Protein AF-A0A348V3A2-F1 (afdb_monomer_lite)

Radius of gyration: 33.46 Å; chains: 1; bounding box: 90×66×106 Å

Secondary structure (DSSP, 8-state):
--GGGTSHHHHHHHHHHHHHHHHHHHHHHHHHHHHHHHHHHHTTHHHHHHHHHHHHHHHHHHHHTT--HHHHHHHHT----S-PPTT--SS-SS--HHHHHHHHHHHHHHHHHHT-HHHHHHHHHHHSBS-SS--HHHHHHHHHHGGG--SSHHHHHHHHHHIIIIIHHHHHHH-HHHHHHHHHHHHHHHHHHHHHHHHHHH-----B-SSHHHHHHHHHHHHHHSTTPEEEEE-TTTHHHHHHTT---EEEEEHHHHHHHHHHHHHHHHHHHHTT---SS-HHHHHHHHHHHHHHHHHTTHHHHHHHHHHHHHHHHHHHHH--HHHHHHHHHHHHHH-TT-HHHHHHHHHHHTTTS--HHHHHHHHHHHHHHTTT-HHHHHHHHHHHHHHH-----HHHHHHHHHHHHHTT-HHHHHHHHHHHHH-TTS-TTTHHHHHHHHHHHHHHTT-HHHHHHHHHHHHHH-TT-TTHHHHHHHHHHHHHHHHHHSHHHHHHHHT-S------

Sequence (507 aa):
MSSWREDKLWKEQKRFIIATAAFGFFFPLLFFLFFDLLINFFSFLLIIILPTLFLGFVLLKSIETHRGFLDTLRDYCTFIPIHYAEGESLLERRFNATYALILTNVFIHYAIELLGPQVRELVESYFTCLPDHLEVWNMALSPLTAMFLHGDAEHLWGNMVFLWIFGLVLERRIGWKKFLLIYFLTGLFSSIIPPYLHLVLFQDWYSALGASGAISGIMGAFAFRLFYKRMVFPFPILGLFSLLFGLNLKVRMNSLMLIMTYFFFDFLGSLFQLSGVSVGIDYLGHLSATLLGMYLASRLRFGDEAVEEMMLERALTAVDEKGNNQLAERLFQLLLEKNPERWEAMVPLARIKNRFGPTEEGERLYLKAISLLIDREPEKAAEIFAEYFGLYHRPLEAPKQYLLTEVLEKLGKASLAARALEILADDPATPEAWRPRILYRAARLLEKQEFYEAACYRYEQLLQKYPDFKEAEKIRFKLERLKTVRSDTTWLSYVKKARGGGSVPVS

Structure (mmCIF, N/CA/C/O backbone):
data_AF-A0A348V3A2-F1
#
_entry.id   AF-A0A348V3A2-F1
#
loop_
_atom_site.group_PDB
_atom_site.id
_atom_site.type_symbol
_atom_site.label_atom_id
_atom_site.label_alt_id
_atom_site.label_comp_id
_atom_site.label_asym_id
_atom_site.label_entity_id
_atom_site.label_seq_id
_atom_site.pdbx_PDB_ins_code
_atom_site.Cartn_x
_atom_site.Cartn_y
_atom_site.Cartn_z
_atom_site.occupancy
_atom_site.B_iso_or_equiv
_atom_site.auth_seq_id
_atom_site.auth_comp_id
_atom_site.auth_asym_id
_atom_site.auth_atom_id
_atom_site.pdbx_PDB_model_num
ATOM 1 N N . MET A 1 1 ? 2.255 27.770 7.355 1.00 38.47 1 MET A N 1
ATOM 2 C CA . MET A 1 1 ? 3.367 26.815 7.143 1.00 38.47 1 MET A CA 1
ATOM 3 C C . MET A 1 1 ? 3.383 25.876 8.335 1.00 38.47 1 MET A C 1
ATOM 5 O O . MET A 1 1 ? 3.363 2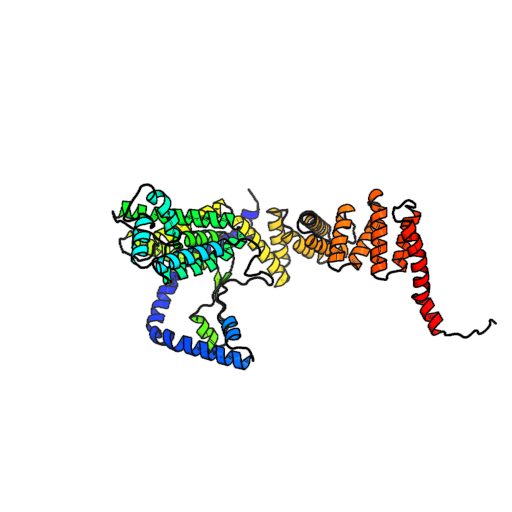6.357 9.454 1.00 38.47 1 MET A O 1
ATOM 9 N N . SER A 1 2 ? 3.264 24.569 8.115 1.00 43.25 2 SER A N 1
ATOM 10 C CA . SER A 1 2 ? 2.994 23.585 9.170 1.00 43.25 2 SER A CA 1
ATOM 11 C C . SER A 1 2 ? 4.214 23.346 10.082 1.00 43.25 2 SER A C 1
ATOM 13 O O . SER A 1 2 ? 5.277 22.979 9.573 1.00 43.25 2 SER A O 1
ATOM 15 N N . SER A 1 3 ? 4.036 23.511 11.399 1.00 54.50 3 SER A N 1
ATOM 16 C CA . SER A 1 3 ? 5.048 23.422 12.478 1.00 54.50 3 SER A CA 1
ATOM 17 C C . SER A 1 3 ? 5.941 22.175 12.426 1.00 54.50 3 SER A C 1
ATOM 19 O O . SER A 1 3 ? 7.119 22.235 12.769 1.00 54.50 3 SER A O 1
ATOM 21 N N . TRP A 1 4 ? 5.436 21.049 11.918 1.00 53.31 4 TRP A N 1
ATOM 22 C CA . TRP A 1 4 ? 6.187 19.791 11.856 1.00 53.31 4 TRP A CA 1
ATOM 23 C C . TRP A 1 4 ? 7.426 19.836 10.944 1.00 53.31 4 TRP A C 1
ATOM 25 O O . TRP A 1 4 ? 8.376 19.092 11.174 1.00 53.31 4 TRP A O 1
ATOM 35 N N . ARG A 1 5 ? 7.470 20.715 9.925 1.00 53.69 5 ARG A N 1
ATOM 36 C CA . ARG A 1 5 ? 8.671 20.868 9.072 1.00 53.69 5 ARG A CA 1
ATOM 37 C C . ARG A 1 5 ? 9.839 21.521 9.818 1.00 53.69 5 ARG A C 1
ATOM 39 O O . ARG A 1 5 ? 10.980 21.453 9.359 1.00 53.69 5 ARG A O 1
ATOM 46 N N . GLU A 1 6 ? 9.564 22.153 10.951 1.00 54.84 6 GLU A N 1
ATOM 47 C CA . GLU A 1 6 ? 10.576 22.731 11.831 1.00 54.84 6 GLU A CA 1
ATOM 48 C C . GLU A 1 6 ? 10.952 21.796 12.983 1.00 54.84 6 GLU A C 1
ATOM 50 O O . GLU A 1 6 ? 12.007 22.001 13.598 1.00 54.84 6 GLU A O 1
ATOM 55 N N . ASP A 1 7 ? 10.158 20.740 13.211 1.00 66.62 7 ASP A N 1
ATOM 56 C CA . ASP A 1 7 ? 10.409 19.733 14.233 1.00 66.62 7 ASP A CA 1
ATOM 57 C C . ASP A 1 7 ? 11.771 19.060 14.002 1.00 66.62 7 ASP A C 1
ATOM 59 O O . ASP A 1 7 ? 12.180 18.716 12.883 1.00 66.62 7 ASP A O 1
ATOM 63 N N . LYS A 1 8 ? 12.506 18.891 15.101 1.00 69.06 8 LYS A N 1
ATOM 64 C CA . LYS A 1 8 ? 13.843 18.294 15.124 1.00 69.06 8 LYS A CA 1
ATOM 65 C C . LYS A 1 8 ? 13.866 16.920 14.441 1.00 69.06 8 LYS A C 1
ATOM 67 O O . LYS A 1 8 ? 14.808 16.631 13.706 1.00 69.06 8 LYS A O 1
ATOM 72 N N . LEU A 1 9 ? 12.811 16.124 14.612 1.00 64.25 9 LEU A N 1
ATOM 73 C CA . LEU A 1 9 ? 12.670 14.791 14.036 1.00 64.25 9 LEU A CA 1
ATOM 74 C C . LEU A 1 9 ? 12.605 14.838 12.504 1.00 64.25 9 LEU A C 1
ATOM 76 O O . LEU A 1 9 ? 13.219 14.008 11.833 1.00 64.25 9 LEU A O 1
ATOM 80 N N . TRP A 1 10 ? 11.930 15.838 11.931 1.00 67.50 10 TRP A N 1
ATOM 81 C CA . TRP A 1 10 ? 11.894 16.020 10.480 1.00 67.50 10 TRP A CA 1
ATOM 82 C C . TRP A 1 10 ? 13.256 16.432 9.918 1.00 67.50 10 TRP A C 1
ATOM 84 O O . TRP A 1 10 ? 13.699 15.911 8.893 1.00 67.50 10 TRP A O 1
ATOM 94 N N . LYS A 1 11 ? 13.967 17.330 10.609 1.00 71.25 11 LYS A N 1
ATOM 95 C CA . LYS A 1 11 ? 15.327 17.732 10.215 1.00 71.25 11 LYS A CA 1
ATOM 96 C C . LYS A 1 11 ? 16.295 16.547 10.253 1.00 71.25 11 LYS A C 1
ATOM 98 O O . LYS A 1 11 ? 17.102 16.393 9.336 1.00 71.25 11 LYS A O 1
ATOM 103 N N . GLU A 1 12 ? 16.197 15.694 11.270 1.00 68.44 12 GLU A N 1
ATOM 104 C CA . GLU A 1 12 ? 16.974 14.453 11.377 1.00 68.44 12 GLU A CA 1
ATOM 105 C C . GLU A 1 12 ? 16.632 13.462 10.258 1.00 68.44 12 GLU A C 1
ATOM 107 O O . GLU A 1 12 ? 17.536 12.915 9.626 1.00 68.44 12 GLU A O 1
ATOM 112 N N . GLN A 1 13 ? 15.348 13.285 9.935 1.00 70.19 13 GLN A N 1
ATOM 113 C CA . GLN A 1 13 ? 14.921 12.436 8.820 1.00 70.19 13 GLN A CA 1
ATOM 114 C C . GLN A 1 13 ? 15.423 12.955 7.474 1.00 70.19 13 GLN A C 1
ATOM 116 O O . GLN A 1 13 ? 15.962 12.184 6.686 1.00 70.19 13 GLN A O 1
ATOM 121 N N . LYS A 1 14 ? 15.322 14.261 7.216 1.00 74.56 14 LYS A N 1
ATOM 122 C CA . LYS A 1 14 ? 15.849 14.863 5.987 1.00 74.56 14 LYS A CA 1
ATOM 123 C C . LYS A 1 14 ? 17.355 14.628 5.854 1.00 74.56 14 LYS A C 1
ATOM 125 O O . LYS A 1 14 ? 17.818 14.259 4.779 1.00 74.56 14 LYS A O 1
ATOM 130 N N . ARG A 1 15 ? 18.115 14.796 6.944 1.00 74.44 15 ARG A N 1
ATOM 131 C CA . ARG A 1 15 ? 19.553 14.480 6.974 1.00 74.44 15 ARG A CA 1
ATOM 132 C C . ARG A 1 15 ? 19.809 13.004 6.682 1.00 74.44 15 ARG A C 1
ATOM 134 O O . ARG A 1 15 ? 20.692 12.711 5.890 1.00 74.44 15 ARG A O 1
ATOM 141 N N . PHE A 1 16 ? 19.019 12.098 7.260 1.00 75.69 16 PHE A N 1
ATOM 142 C CA . PHE A 1 16 ? 19.121 10.663 6.995 1.00 75.69 16 PHE A CA 1
ATOM 143 C C . PHE A 1 16 ? 18.857 10.320 5.522 1.00 75.69 16 PHE A C 1
ATOM 145 O O . PHE A 1 16 ? 19.625 9.566 4.933 1.00 75.69 16 PHE A O 1
ATOM 152 N N . ILE A 1 17 ? 17.818 10.897 4.910 1.00 77.31 17 ILE A N 1
ATOM 153 C CA . ILE A 1 17 ? 17.493 10.694 3.489 1.00 77.31 17 ILE A CA 1
ATOM 154 C C . ILE A 1 17 ? 18.644 11.182 2.607 1.00 77.31 17 ILE A C 1
ATOM 156 O O . ILE A 1 17 ? 19.117 10.434 1.758 1.00 77.31 17 ILE A O 1
ATOM 160 N N . ILE A 1 18 ? 19.133 12.405 2.843 1.00 80.25 18 ILE A N 1
ATOM 161 C CA . ILE A 1 18 ? 20.244 12.989 2.076 1.00 80.25 18 ILE A CA 1
ATOM 162 C C . ILE A 1 18 ? 21.515 12.153 2.244 1.00 80.25 18 ILE A C 1
ATOM 164 O O . ILE A 1 18 ? 22.166 11.838 1.255 1.00 80.25 18 ILE A O 1
ATOM 168 N N . ALA A 1 19 ? 21.849 11.756 3.474 1.00 73.50 19 ALA A N 1
ATOM 169 C CA . ALA A 1 19 ? 23.016 10.925 3.746 1.00 73.50 19 ALA A CA 1
ATOM 170 C C . ALA A 1 19 ? 22.902 9.550 3.075 1.00 73.50 19 ALA A C 1
ATOM 172 O O . ALA A 1 19 ? 23.871 9.079 2.495 1.00 73.50 19 ALA A O 1
ATOM 173 N N . THR A 1 20 ? 21.718 8.932 3.100 1.00 76.00 20 THR A N 1
ATOM 174 C CA . THR A 1 20 ? 21.464 7.637 2.449 1.00 76.00 20 THR A CA 1
ATOM 175 C C . THR A 1 20 ? 21.566 7.749 0.932 1.00 76.00 20 THR A C 1
ATOM 177 O O . THR A 1 20 ? 22.153 6.877 0.299 1.00 76.00 20 THR A O 1
ATOM 180 N N . ALA A 1 21 ? 21.039 8.830 0.349 1.00 78.69 21 ALA A N 1
ATOM 181 C CA . ALA A 1 21 ? 21.143 9.075 -1.083 1.00 78.69 21 ALA A CA 1
ATOM 182 C C . ALA A 1 21 ? 22.592 9.324 -1.515 1.00 78.69 21 ALA A C 1
ATOM 184 O O . ALA A 1 21 ? 23.059 8.710 -2.468 1.00 78.69 21 ALA A O 1
ATOM 185 N N . ALA A 1 22 ? 23.314 10.181 -0.785 1.00 76.50 22 ALA A N 1
ATOM 186 C CA . ALA A 1 22 ? 24.719 10.473 -1.048 1.00 76.50 22 ALA A CA 1
ATOM 187 C C . ALA A 1 22 ? 25.582 9.216 -0.895 1.00 76.50 22 ALA A C 1
ATOM 189 O O . ALA A 1 22 ? 26.378 8.906 -1.775 1.00 76.50 22 ALA A O 1
ATOM 190 N N . PHE A 1 23 ? 25.382 8.454 0.183 1.00 75.88 23 PHE A N 1
ATOM 191 C CA . PHE A 1 23 ? 26.077 7.189 0.377 1.00 75.88 23 PHE A CA 1
ATOM 192 C C . PHE A 1 23 ? 25.757 6.214 -0.756 1.00 75.88 23 PHE A C 1
ATOM 194 O O . PHE A 1 23 ? 26.682 5.703 -1.361 1.00 75.88 23 PHE A O 1
ATOM 201 N N . GLY A 1 24 ? 24.486 6.013 -1.119 1.00 73.88 24 GLY A N 1
ATOM 202 C CA . GLY A 1 24 ? 24.109 5.135 -2.233 1.00 73.88 24 GLY A CA 1
ATOM 203 C C . GLY A 1 24 ? 24.698 5.549 -3.583 1.00 73.88 24 GLY A C 1
ATOM 204 O O . GLY A 1 24 ? 25.049 4.678 -4.372 1.00 73.88 24 GLY A O 1
ATOM 205 N N . PHE A 1 25 ? 24.850 6.851 -3.828 1.00 80.69 25 PHE A N 1
ATOM 206 C CA . PHE A 1 25 ? 25.442 7.380 -5.056 1.00 80.69 25 PHE A CA 1
ATOM 207 C C . PHE A 1 25 ? 26.968 7.210 -5.098 1.00 80.69 25 PHE A C 1
ATOM 209 O O . PHE A 1 25 ? 27.503 6.817 -6.122 1.00 80.69 25 PHE A O 1
ATOM 216 N N . PHE A 1 26 ? 27.686 7.464 -3.998 1.00 77.38 26 PHE A N 1
ATOM 217 C CA . PHE A 1 26 ? 29.156 7.363 -3.968 1.00 77.38 26 PHE A CA 1
ATOM 218 C C . PHE A 1 26 ? 29.683 5.976 -3.566 1.00 77.38 26 PHE A C 1
ATOM 220 O O . PHE A 1 26 ? 30.855 5.671 -3.790 1.00 77.38 26 PHE A O 1
ATOM 227 N N . PHE A 1 27 ? 28.837 5.119 -2.989 1.00 75.69 27 PHE A N 1
ATOM 228 C CA . PHE A 1 27 ? 29.191 3.761 -2.573 1.00 75.69 27 PHE A CA 1
ATOM 229 C C . PHE A 1 27 ? 29.779 2.911 -3.707 1.00 75.69 27 PHE A C 1
ATOM 231 O O . PHE A 1 27 ? 30.789 2.259 -3.451 1.00 75.69 27 PHE A O 1
ATOM 238 N N . PRO A 1 28 ? 29.253 2.930 -4.949 1.00 71.94 28 PRO A N 1
ATOM 239 C CA . PRO A 1 28 ? 29.811 2.130 -6.035 1.00 71.94 28 PRO A CA 1
ATOM 240 C C . PRO A 1 28 ? 31.256 2.494 -6.374 1.00 71.94 28 PRO A C 1
ATOM 242 O O . PRO A 1 28 ? 32.036 1.598 -6.662 1.00 71.94 28 PRO A O 1
ATOM 245 N N . LEU A 1 29 ? 31.647 3.771 -6.272 1.00 73.88 29 LEU A N 1
ATOM 246 C CA . LEU A 1 29 ? 33.032 4.205 -6.490 1.00 73.88 29 LEU A CA 1
ATOM 247 C C . LEU A 1 29 ? 33.981 3.576 -5.454 1.00 73.88 29 LEU A C 1
ATOM 249 O O . LEU A 1 29 ? 35.028 3.036 -5.804 1.00 73.88 29 LEU A O 1
ATOM 253 N N . LEU A 1 30 ? 33.586 3.614 -4.177 1.00 65.69 30 LEU A N 1
ATOM 254 C CA . LEU A 1 30 ? 34.339 3.011 -3.071 1.00 65.69 30 LEU A CA 1
ATOM 255 C C . LEU A 1 30 ? 34.377 1.482 -3.182 1.00 65.69 30 LEU A C 1
ATOM 257 O O . LEU A 1 30 ? 35.397 0.859 -2.899 1.00 65.69 30 LEU A O 1
ATOM 261 N N . PHE A 1 31 ? 33.260 0.887 -3.598 1.00 66.44 31 PHE A N 1
ATOM 262 C CA . PHE A 1 31 ? 33.112 -0.551 -3.756 1.00 66.44 31 PHE A CA 1
ATOM 263 C C . PHE A 1 31 ? 33.929 -1.075 -4.938 1.00 66.44 31 PHE A C 1
ATOM 265 O O . PHE A 1 31 ? 34.653 -2.046 -4.769 1.00 66.44 31 PHE A O 1
ATOM 272 N N . PHE A 1 32 ? 33.881 -0.426 -6.104 1.00 63.12 32 PHE A N 1
ATOM 273 C CA . PHE A 1 32 ? 34.606 -0.847 -7.306 1.00 63.12 32 PHE A CA 1
ATOM 274 C C . PHE A 1 32 ? 36.124 -0.850 -7.077 1.00 63.12 32 PHE A C 1
ATOM 276 O O . PHE A 1 32 ? 36.777 -1.849 -7.360 1.00 63.12 32 PHE A O 1
ATOM 283 N N . LEU A 1 33 ? 36.667 0.197 -6.438 1.00 61.19 33 LEU A N 1
ATOM 284 C CA . LEU A 1 33 ? 38.084 0.264 -6.050 1.00 61.19 33 LEU A CA 1
ATOM 285 C C . LEU A 1 33 ? 38.511 -0.882 -5.113 1.00 61.19 33 LEU A C 1
ATOM 287 O O . LEU A 1 33 ? 39.652 -1.333 -5.167 1.00 61.19 33 LEU A O 1
ATOM 291 N N . PHE A 1 34 ? 37.607 -1.355 -4.251 1.00 53.66 34 PHE A N 1
ATOM 292 C CA . PHE A 1 34 ? 37.867 -2.449 -3.313 1.00 53.66 34 PHE A CA 1
ATOM 293 C C . PHE A 1 34 ? 37.669 -3.839 -3.942 1.00 53.66 34 PHE A C 1
ATOM 295 O O . PHE A 1 34 ? 38.391 -4.780 -3.617 1.00 53.66 34 PHE A O 1
ATOM 302 N N . PHE A 1 35 ? 36.685 -3.985 -4.831 1.00 57.59 35 PHE A N 1
ATOM 303 C CA . PHE A 1 35 ? 36.217 -5.278 -5.334 1.00 57.59 35 PHE A CA 1
ATOM 304 C C . PHE A 1 35 ? 36.929 -5.728 -6.615 1.00 57.59 35 PHE A C 1
ATOM 306 O O . PHE A 1 35 ? 37.102 -6.930 -6.811 1.00 57.59 35 PHE A O 1
ATOM 313 N N . ASP A 1 36 ? 37.414 -4.795 -7.441 1.00 55.19 36 ASP A N 1
ATOM 314 C CA . ASP A 1 36 ? 38.255 -5.109 -8.606 1.00 55.19 36 ASP A CA 1
ATOM 315 C C . ASP A 1 36 ? 39.568 -5.800 -8.170 1.00 55.19 36 ASP A C 1
ATOM 317 O O . ASP A 1 36 ? 40.045 -6.751 -8.788 1.00 55.19 36 ASP A O 1
ATOM 321 N N . LEU A 1 37 ? 40.080 -5.446 -6.985 1.00 52.88 37 LEU A N 1
ATOM 322 C CA . LEU A 1 37 ? 41.208 -6.130 -6.345 1.00 52.88 37 LEU A CA 1
ATOM 323 C C . LEU A 1 37 ? 40.884 -7.586 -5.938 1.00 52.88 37 LEU A C 1
ATOM 325 O O . LEU A 1 37 ? 41.772 -8.436 -5.895 1.00 52.88 37 LEU A O 1
ATOM 329 N N . LEU A 1 38 ? 39.615 -7.878 -5.626 1.00 52.09 38 LEU A N 1
ATOM 330 C CA . LEU A 1 38 ? 39.153 -9.159 -5.080 1.00 52.09 38 LEU A CA 1
ATOM 331 C C . LEU A 1 38 ? 38.713 -10.145 -6.180 1.00 52.09 38 LEU A C 1
ATOM 333 O O . LEU A 1 38 ? 39.010 -11.337 -6.097 1.00 52.09 38 LEU A O 1
ATOM 337 N N . ILE A 1 39 ? 38.037 -9.664 -7.233 1.00 55.06 39 ILE A N 1
ATOM 338 C CA . ILE A 1 39 ? 37.563 -10.483 -8.368 1.00 55.06 39 ILE A CA 1
ATOM 339 C C . ILE A 1 39 ? 38.727 -11.039 -9.191 1.00 55.06 39 ILE A C 1
ATOM 341 O O . ILE A 1 39 ? 38.688 -12.207 -9.596 1.00 55.06 39 ILE A O 1
ATOM 345 N N . ASN A 1 40 ? 39.786 -10.248 -9.381 1.00 56.62 40 ASN A N 1
ATOM 346 C CA . ASN A 1 40 ? 40.994 -10.689 -10.079 1.00 56.62 40 ASN A CA 1
ATOM 347 C C . ASN A 1 40 ? 41.711 -11.855 -9.359 1.00 56.62 40 ASN A C 1
ATOM 349 O O . ASN A 1 40 ? 42.527 -12.539 -9.969 1.00 56.62 40 ASN A O 1
ATOM 353 N N . PHE A 1 41 ? 41.372 -12.136 -8.092 1.00 53.47 41 PHE A N 1
ATOM 354 C CA . PHE A 1 41 ? 41.965 -13.218 -7.300 1.00 53.47 41 PHE A CA 1
ATOM 355 C C . PHE A 1 41 ? 41.135 -14.523 -7.274 1.00 53.47 41 PHE A C 1
ATOM 357 O O . PHE A 1 41 ? 41.698 -15.597 -7.083 1.00 53.47 41 PHE A O 1
ATOM 364 N N . PHE A 1 42 ? 39.806 -14.472 -7.466 1.00 54.75 42 PHE A N 1
ATOM 365 C CA . PHE A 1 42 ? 38.895 -15.604 -7.168 1.00 54.75 42 PHE A CA 1
ATOM 366 C C . PHE A 1 42 ? 38.019 -16.099 -8.337 1.00 54.75 42 PHE A C 1
ATOM 368 O O . PHE A 1 42 ? 37.208 -17.014 -8.164 1.00 54.75 42 PHE A O 1
ATOM 375 N N . SER A 1 43 ? 38.169 -15.526 -9.530 1.00 52.12 43 SER A N 1
ATOM 376 C CA . SER A 1 43 ? 37.218 -15.630 -10.653 1.00 52.12 43 SER A CA 1
ATOM 377 C C . SER A 1 43 ? 36.944 -17.063 -11.145 1.00 52.12 43 SER A C 1
ATOM 379 O O . SER A 1 43 ? 35.812 -17.373 -11.509 1.00 52.12 43 SER A O 1
ATOM 381 N N . PHE A 1 44 ? 37.924 -17.970 -11.093 1.00 49.00 44 PHE A N 1
ATOM 382 C CA . PHE A 1 44 ? 37.740 -19.364 -11.532 1.00 49.00 44 PHE A CA 1
ATOM 383 C C . PHE A 1 44 ? 37.027 -20.249 -10.490 1.00 49.00 44 PHE A C 1
ATOM 385 O O . PHE A 1 44 ? 36.269 -21.152 -10.843 1.00 49.00 44 PHE A O 1
ATOM 392 N N . LEU A 1 45 ? 37.216 -19.976 -9.193 1.00 52.81 45 LEU A N 1
ATOM 393 C CA . LEU A 1 45 ? 36.667 -20.804 -8.112 1.00 52.81 45 LEU A CA 1
ATOM 394 C C . LEU A 1 45 ? 35.153 -20.577 -7.917 1.00 52.81 45 LEU A C 1
ATOM 396 O O . LEU A 1 45 ? 34.412 -21.502 -7.585 1.00 52.81 45 LEU A O 1
ATOM 400 N N . LEU A 1 46 ? 34.693 -19.345 -8.153 1.00 53.59 46 LEU A N 1
ATOM 401 C CA . LEU A 1 46 ? 33.322 -18.885 -7.899 1.00 53.59 46 LEU A CA 1
ATOM 402 C C . LEU A 1 46 ? 32.277 -19.402 -8.902 1.00 53.59 46 LEU A C 1
ATOM 404 O O . LEU A 1 46 ? 31.098 -19.414 -8.570 1.00 53.59 46 LEU A O 1
ATOM 408 N N . ILE A 1 47 ? 32.663 -19.817 -10.111 1.00 50.66 47 ILE A N 1
ATOM 409 C CA . ILE A 1 47 ? 31.690 -20.154 -11.169 1.00 50.66 47 ILE A CA 1
ATOM 410 C C . ILE A 1 47 ? 31.303 -21.643 -11.144 1.00 50.66 47 ILE A C 1
ATOM 412 O O . ILE A 1 47 ? 30.154 -21.984 -11.410 1.00 50.66 47 ILE A O 1
ATOM 416 N N . ILE A 1 48 ? 32.226 -22.536 -10.767 1.00 52.94 48 ILE A N 1
ATOM 417 C CA . ILE A 1 48 ? 32.016 -23.998 -10.837 1.00 52.94 48 ILE A CA 1
ATOM 418 C C . ILE A 1 48 ? 31.788 -24.625 -9.454 1.00 52.94 48 ILE A C 1
ATOM 420 O O . ILE A 1 48 ? 30.939 -25.506 -9.288 1.00 52.94 48 ILE A O 1
ATOM 424 N N . ILE A 1 49 ? 32.523 -24.179 -8.432 1.00 55.53 49 ILE A N 1
ATOM 425 C CA . ILE A 1 49 ? 32.454 -24.797 -7.099 1.00 55.53 49 ILE A CA 1
ATOM 426 C C . ILE A 1 49 ? 31.174 -24.370 -6.365 1.00 55.53 49 ILE A C 1
ATOM 428 O O . ILE A 1 49 ? 30.560 -25.169 -5.658 1.00 55.53 49 ILE A O 1
ATOM 432 N N . LEU A 1 50 ? 30.722 -23.133 -6.589 1.00 54.47 50 LEU A N 1
ATOM 433 C CA . LEU A 1 50 ? 29.576 -22.528 -5.902 1.00 54.47 50 LEU A CA 1
ATOM 434 C C . LEU A 1 50 ? 28.253 -23.268 -6.131 1.00 54.47 50 LEU A C 1
ATOM 436 O O . LEU A 1 50 ? 27.616 -23.640 -5.142 1.00 54.47 50 LEU A O 1
ATOM 440 N N . PRO A 1 51 ? 27.823 -23.509 -7.390 1.00 53.81 51 PRO A N 1
ATOM 441 C CA . PRO A 1 51 ? 26.531 -24.144 -7.645 1.00 53.81 51 PRO A CA 1
ATOM 442 C C . PRO A 1 51 ? 26.506 -25.585 -7.125 1.00 53.81 51 PRO A C 1
ATOM 444 O O . PRO A 1 51 ? 25.498 -26.051 -6.597 1.00 53.81 51 PRO A O 1
ATOM 447 N N . THR A 1 52 ? 27.653 -26.262 -7.201 1.00 61.09 52 THR A N 1
ATOM 448 C CA . THR A 1 52 ? 27.842 -27.637 -6.731 1.00 61.09 52 THR A CA 1
ATOM 449 C C . THR A 1 52 ? 27.722 -27.734 -5.207 1.00 61.09 52 THR A C 1
ATOM 451 O O . THR A 1 52 ? 26.978 -28.572 -4.697 1.00 61.09 52 THR A O 1
ATOM 454 N N . LEU A 1 53 ? 28.390 -26.842 -4.465 1.00 56.62 53 LEU A N 1
ATOM 455 C CA . LEU A 1 53 ? 28.265 -26.768 -3.005 1.00 56.62 53 LEU A CA 1
ATOM 456 C C . LEU A 1 53 ? 26.852 -26.363 -2.567 1.00 56.62 53 LEU A C 1
ATOM 458 O O . LEU A 1 53 ? 26.357 -26.877 -1.566 1.00 56.62 53 LEU A O 1
ATOM 462 N N . PHE A 1 54 ? 26.187 -25.488 -3.327 1.00 60.00 54 PHE A N 1
ATOM 463 C CA . PHE A 1 54 ? 24.812 -25.073 -3.054 1.00 60.00 54 PHE A CA 1
ATOM 464 C C . PHE A 1 54 ? 23.822 -26.239 -3.150 1.00 60.00 54 PHE A C 1
ATOM 466 O O . PHE A 1 54 ? 23.076 -26.492 -2.203 1.00 60.00 54 PHE A O 1
ATOM 473 N N . LEU A 1 55 ? 23.861 -26.999 -4.248 1.00 67.75 55 LEU A N 1
ATOM 474 C CA . LEU A 1 55 ? 23.028 -28.194 -4.410 1.00 67.75 55 LEU A CA 1
ATOM 475 C C . LEU A 1 55 ? 23.344 -29.249 -3.336 1.00 67.75 55 LEU A C 1
ATOM 477 O O . LEU A 1 55 ? 22.425 -29.865 -2.797 1.00 67.75 55 LEU A O 1
ATOM 481 N N . GLY A 1 56 ? 24.622 -29.400 -2.964 1.00 69.00 56 GLY A N 1
ATOM 482 C CA . GLY A 1 56 ? 25.052 -30.261 -1.860 1.00 69.00 56 GLY A CA 1
ATOM 483 C C . GLY A 1 56 ? 24.482 -29.844 -0.498 1.00 69.00 56 GLY A C 1
ATOM 484 O O . GLY A 1 56 ? 23.978 -30.688 0.239 1.00 69.00 56 GLY A O 1
ATOM 485 N N . PHE A 1 57 ? 24.489 -28.550 -0.166 1.00 65.81 57 PHE A N 1
ATOM 486 C CA . PHE A 1 57 ? 23.890 -28.032 1.069 1.00 65.81 57 PHE A CA 1
ATOM 487 C C . PHE A 1 57 ? 22.374 -28.216 1.102 1.00 65.81 57 PHE A C 1
ATOM 489 O O . PHE A 1 57 ? 21.844 -28.656 2.118 1.00 65.81 57 PHE A O 1
ATOM 496 N N . VAL A 1 58 ? 21.667 -27.917 0.007 1.00 63.09 58 VAL A N 1
ATOM 497 C CA . VAL A 1 58 ? 20.211 -28.118 -0.067 1.00 63.09 58 VAL A CA 1
ATOM 498 C C . VAL A 1 58 ? 19.871 -29.595 0.124 1.00 63.09 58 VAL A C 1
ATOM 500 O O . VAL A 1 58 ? 18.939 -29.916 0.860 1.00 63.09 58 VAL A O 1
ATOM 503 N N . LEU A 1 59 ? 20.668 -30.498 -0.456 1.00 73.50 59 LEU A N 1
ATOM 504 C CA . LEU A 1 59 ? 20.540 -31.934 -0.231 1.00 73.50 59 LEU A CA 1
ATOM 505 C C . LEU A 1 59 ? 20.746 -32.286 1.248 1.00 73.50 59 LEU A C 1
ATOM 507 O O . LEU A 1 59 ? 19.862 -32.890 1.852 1.00 73.50 59 LEU A O 1
ATOM 511 N N . LEU A 1 60 ? 21.847 -31.847 1.863 1.00 70.56 60 LEU A N 1
ATOM 512 C CA . LEU A 1 60 ? 22.131 -32.105 3.279 1.00 70.56 60 LEU A CA 1
ATOM 513 C C . LEU A 1 60 ? 21.051 -31.536 4.207 1.00 70.56 60 LEU A C 1
ATOM 515 O O . LEU A 1 60 ? 20.615 -32.221 5.129 1.00 70.56 60 LEU A O 1
ATOM 519 N N . LYS A 1 61 ? 20.562 -30.321 3.943 1.00 68.94 61 LYS A N 1
ATOM 520 C CA . LYS A 1 61 ? 19.523 -29.681 4.754 1.00 68.94 61 LYS A CA 1
ATOM 521 C C . LYS A 1 61 ? 18.163 -30.342 4.573 1.00 68.94 61 LYS A C 1
ATOM 523 O O . LYS A 1 61 ? 17.421 -30.470 5.545 1.00 68.94 61 LYS A O 1
ATOM 528 N N . SER A 1 62 ? 17.854 -30.812 3.364 1.00 77.19 62 SER A N 1
ATOM 529 C CA . SER A 1 62 ? 16.643 -31.596 3.106 1.00 77.19 62 SER A CA 1
ATOM 530 C C . SER A 1 62 ? 16.656 -32.911 3.895 1.00 77.19 62 SER A C 1
ATOM 532 O O . SER A 1 62 ? 15.648 -33.273 4.500 1.00 77.19 62 SER A O 1
ATOM 534 N N . ILE A 1 63 ? 17.830 -33.550 4.005 1.00 84.88 63 ILE A N 1
ATOM 535 C CA . ILE A 1 63 ? 18.041 -34.756 4.815 1.00 84.88 63 ILE A CA 1
ATOM 536 C C . ILE A 1 63 ? 17.916 -34.439 6.314 1.00 84.88 63 ILE A C 1
ATOM 538 O O . ILE A 1 63 ? 17.170 -35.120 7.010 1.00 84.88 63 ILE A O 1
ATOM 542 N N . GLU A 1 64 ? 18.594 -33.396 6.807 1.00 79.81 64 GLU A N 1
ATOM 543 C CA . GLU A 1 64 ? 18.585 -32.994 8.227 1.00 79.81 64 GLU A CA 1
ATOM 544 C C . GLU A 1 64 ? 17.184 -32.600 8.719 1.00 79.81 64 GLU A C 1
ATOM 546 O O . GLU A 1 64 ? 16.792 -32.924 9.836 1.00 79.81 64 GLU A O 1
ATOM 551 N N . THR A 1 65 ? 16.419 -31.887 7.890 1.00 72.12 65 THR A N 1
ATOM 552 C CA . THR A 1 65 ? 15.087 -31.375 8.253 1.00 72.12 65 THR A CA 1
ATOM 553 C C . THR A 1 65 ? 13.946 -32.322 7.883 1.00 72.12 65 THR A C 1
ATOM 555 O O . THR A 1 65 ? 12.788 -31.995 8.144 1.00 72.12 65 THR A O 1
ATOM 558 N N . HIS A 1 66 ? 14.255 -33.482 7.287 1.00 79.75 66 HIS A N 1
ATOM 559 C CA . HIS A 1 66 ? 13.287 -34.444 6.749 1.00 79.75 66 HIS A CA 1
ATOM 560 C C . HIS A 1 66 ? 12.258 -33.811 5.791 1.00 79.75 66 HIS A C 1
ATOM 562 O O . HIS A 1 66 ? 11.081 -34.174 5.789 1.00 79.75 66 HIS A O 1
ATOM 568 N N . ARG A 1 67 ? 12.698 -32.845 4.976 1.00 78.12 67 ARG A N 1
ATOM 569 C CA . ARG A 1 67 ? 11.873 -32.149 3.976 1.00 78.12 67 ARG A CA 1
ATOM 570 C C . ARG A 1 67 ? 12.265 -32.560 2.562 1.00 78.12 67 ARG A C 1
ATOM 572 O O . ARG A 1 67 ? 13.371 -33.037 2.324 1.00 78.12 67 ARG A O 1
ATOM 579 N N . GLY A 1 68 ? 11.370 -32.343 1.599 1.00 78.31 68 GLY A N 1
ATOM 580 C CA . GLY A 1 68 ? 11.688 -32.533 0.187 1.00 78.31 68 GLY A CA 1
ATOM 581 C C . GLY A 1 68 ? 12.829 -31.614 -0.264 1.00 78.31 68 GLY A C 1
ATOM 582 O O . GLY A 1 68 ? 12.915 -30.458 0.161 1.00 78.31 68 GLY A O 1
ATOM 583 N N . PHE A 1 69 ? 13.697 -32.113 -1.152 1.00 78.00 69 PHE A N 1
ATOM 584 C CA . PHE A 1 69 ? 14.786 -31.324 -1.740 1.00 78.00 69 PHE A CA 1
ATOM 585 C C . PHE A 1 69 ? 14.261 -30.047 -2.403 1.00 78.00 69 PHE A C 1
ATOM 587 O O . PHE A 1 69 ? 14.801 -28.977 -2.161 1.00 78.00 69 PHE A O 1
ATOM 594 N N . LEU A 1 70 ? 13.177 -30.143 -3.183 1.00 67.94 70 LEU A N 1
ATOM 595 C CA . LEU A 1 70 ? 12.581 -28.994 -3.874 1.00 67.94 70 LEU A CA 1
ATOM 596 C C . LEU A 1 70 ? 11.954 -27.973 -2.913 1.00 67.94 70 LEU A C 1
ATOM 598 O O . LEU A 1 70 ? 12.061 -26.775 -3.159 1.00 67.94 70 LEU A O 1
ATOM 602 N N . ASP A 1 71 ? 11.351 -28.418 -1.810 1.00 66.25 71 ASP A N 1
ATOM 603 C CA . ASP A 1 71 ? 10.786 -27.515 -0.796 1.00 66.25 71 ASP A CA 1
ATOM 604 C C . ASP A 1 71 ? 11.894 -26.781 -0.038 1.00 66.25 71 ASP A C 1
ATOM 606 O O . ASP A 1 71 ? 11.830 -25.574 0.179 1.00 66.25 71 ASP A O 1
ATOM 610 N N . THR A 1 72 ? 12.966 -27.505 0.284 1.00 63.25 72 THR A N 1
ATOM 611 C CA . THR A 1 72 ? 14.170 -26.937 0.896 1.00 63.25 72 THR A CA 1
ATOM 612 C C . THR A 1 72 ? 14.836 -25.953 -0.066 1.00 63.25 72 THR A C 1
ATOM 614 O O . THR A 1 72 ? 15.131 -24.822 0.306 1.00 63.25 72 THR A O 1
ATOM 617 N N . LEU A 1 73 ? 15.008 -26.339 -1.334 1.00 60.03 73 LEU A N 1
ATOM 618 C CA . LEU A 1 73 ? 15.539 -25.480 -2.388 1.00 60.03 73 LEU A CA 1
ATOM 619 C C . LEU A 1 73 ? 14.724 -24.192 -2.486 1.00 60.03 73 LEU A C 1
ATOM 621 O O . LEU A 1 73 ? 15.300 -23.114 -2.504 1.00 60.03 73 LEU A O 1
ATOM 625 N N . ARG A 1 74 ? 13.391 -24.290 -2.485 1.00 60.53 74 ARG A N 1
ATOM 626 C CA . ARG A 1 74 ? 12.482 -23.144 -2.547 1.00 60.53 74 ARG A CA 1
ATOM 627 C C . ARG A 1 74 ? 12.690 -22.177 -1.386 1.00 60.53 74 ARG A C 1
ATOM 629 O O . ARG A 1 74 ? 12.779 -20.977 -1.635 1.00 60.53 74 ARG A O 1
ATOM 636 N N . ASP A 1 75 ? 12.796 -22.677 -0.158 1.00 59.88 75 ASP A N 1
ATOM 637 C CA . ASP A 1 75 ? 12.982 -21.850 1.040 1.00 59.88 75 ASP A CA 1
ATOM 638 C C . ASP A 1 75 ? 14.288 -21.039 0.971 1.00 59.88 75 ASP A C 1
ATOM 640 O O . ASP A 1 75 ? 14.300 -19.847 1.291 1.00 59.88 75 ASP A O 1
ATOM 644 N N . TYR A 1 76 ? 15.369 -21.651 0.475 1.00 58.00 76 TYR A N 1
ATOM 645 C CA . TYR A 1 76 ? 16.687 -21.014 0.356 1.00 58.00 76 TYR A CA 1
ATOM 646 C C . TYR A 1 76 ? 16.902 -20.245 -0.958 1.00 58.00 76 TYR A C 1
ATOM 648 O O . TYR A 1 76 ? 17.737 -19.344 -1.007 1.00 58.00 76 TYR A O 1
ATOM 656 N N . CYS A 1 77 ? 16.124 -20.537 -2.001 1.00 50.06 77 CYS A N 1
ATOM 657 C CA . CYS A 1 77 ? 16.101 -19.802 -3.266 1.00 50.06 77 CYS A CA 1
ATOM 658 C C . CYS A 1 77 ? 15.098 -18.643 -3.276 1.00 50.06 77 CYS A C 1
ATOM 660 O O . CYS A 1 77 ? 14.917 -18.054 -4.337 1.00 50.06 77 CYS A O 1
ATOM 662 N N . THR A 1 78 ? 14.401 -18.314 -2.178 1.00 45.22 78 THR A N 1
ATOM 663 C CA . THR A 1 78 ? 13.332 -17.297 -2.212 1.00 45.22 78 THR A CA 1
ATOM 664 C C . THR A 1 78 ? 13.852 -15.914 -2.653 1.00 45.22 78 THR A C 1
ATOM 666 O O . THR A 1 78 ? 14.270 -15.082 -1.850 1.00 45.22 78 THR A O 1
ATOM 669 N N . PHE A 1 79 ? 13.754 -15.643 -3.959 1.00 48.53 79 PHE A N 1
ATOM 670 C CA . PHE A 1 79 ? 13.921 -14.349 -4.629 1.00 48.53 79 PHE A CA 1
ATOM 671 C C . PHE A 1 79 ? 12.735 -13.430 -4.318 1.00 48.53 79 PHE A C 1
ATOM 673 O O . PHE A 1 79 ? 12.044 -12.946 -5.208 1.00 48.53 79 PHE A O 1
ATOM 680 N N . ILE A 1 80 ? 12.443 -13.220 -3.038 1.00 46.81 80 ILE A N 1
ATOM 681 C CA . ILE A 1 80 ? 11.403 -12.291 -2.615 1.00 46.81 80 ILE A CA 1
ATOM 682 C C . ILE A 1 80 ? 12.093 -11.127 -1.905 1.00 46.81 80 ILE A C 1
ATOM 684 O O . ILE A 1 80 ? 12.434 -11.240 -0.725 1.00 46.81 80 ILE A O 1
ATOM 688 N N . PRO A 1 81 ? 12.325 -10.004 -2.609 1.00 46.78 81 PRO A N 1
ATOM 689 C CA . PRO A 1 81 ? 13.175 -8.935 -2.113 1.00 46.78 81 PRO A CA 1
ATOM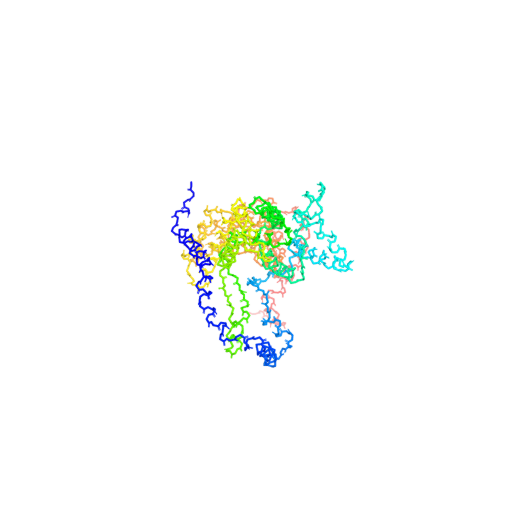 690 C C . PRO A 1 81 ? 12.551 -8.086 -1.001 1.00 46.78 81 PRO A C 1
ATOM 692 O O . PRO A 1 81 ? 13.149 -7.103 -0.577 1.00 46.78 81 PRO A O 1
ATOM 695 N N . ILE A 1 82 ? 11.348 -8.403 -0.516 1.00 51.09 82 ILE A N 1
ATOM 696 C CA . ILE A 1 82 ? 10.671 -7.625 0.526 1.00 51.09 82 ILE A CA 1
ATOM 697 C C . ILE A 1 82 ? 10.044 -8.572 1.544 1.00 51.09 82 ILE A C 1
ATOM 699 O O . ILE A 1 82 ? 9.363 -9.526 1.182 1.00 51.09 82 ILE A O 1
ATOM 703 N N . HIS A 1 83 ? 10.254 -8.293 2.835 1.00 43.72 83 HIS A N 1
ATOM 704 C CA . HIS A 1 83 ? 9.455 -8.905 3.894 1.00 43.72 83 HIS A CA 1
ATOM 705 C C . HIS A 1 83 ? 7.990 -8.483 3.700 1.00 43.72 83 HIS A C 1
ATOM 707 O O . HIS A 1 83 ? 7.627 -7.358 4.039 1.00 43.72 83 HIS A O 1
ATOM 713 N N . TYR A 1 84 ? 7.171 -9.366 3.131 1.00 47.47 84 TYR A N 1
ATOM 714 C CA . TYR A 1 84 ? 5.718 -9.242 3.189 1.00 47.47 84 TYR A CA 1
ATOM 715 C C . TYR A 1 84 ? 5.270 -9.437 4.642 1.00 47.47 84 TYR A C 1
ATOM 717 O O . TYR A 1 84 ? 5.808 -10.299 5.343 1.00 47.47 84 TYR A O 1
ATOM 725 N N . ALA A 1 85 ? 4.326 -8.621 5.110 1.00 37.38 85 ALA A N 1
ATOM 726 C CA . ALA A 1 85 ? 3.688 -8.860 6.401 1.00 37.38 85 ALA A CA 1
ATOM 727 C C . ALA A 1 85 ? 2.874 -10.167 6.336 1.00 37.38 85 ALA A C 1
ATOM 729 O O . ALA A 1 85 ? 2.343 -10.514 5.277 1.00 37.38 85 ALA A O 1
ATOM 730 N N . GLU A 1 86 ? 2.769 -10.899 7.450 1.00 29.97 86 GLU A N 1
ATOM 731 C CA . GLU A 1 86 ? 1.888 -12.071 7.532 1.00 29.97 86 GLU A CA 1
ATOM 732 C C . GLU A 1 86 ? 0.457 -11.674 7.125 1.00 29.97 86 GLU A C 1
ATOM 734 O O . GLU A 1 86 ? -0.146 -10.791 7.729 1.00 29.97 86 GLU A O 1
ATOM 739 N N . GLY A 1 87 ? -0.067 -12.300 6.063 1.00 34.25 87 GLY A N 1
ATOM 740 C CA . GLY A 1 87 ? -1.401 -12.029 5.510 1.00 34.25 87 GLY A CA 1
ATOM 741 C C . GLY A 1 87 ? -1.435 -11.284 4.166 1.00 34.25 87 GLY A C 1
ATOM 742 O O . GLY A 1 87 ? -2.487 -11.262 3.526 1.00 34.25 87 GLY A O 1
ATOM 743 N N . GLU A 1 88 ? -0.319 -10.730 3.676 1.00 40.94 88 GLU A N 1
ATOM 744 C CA . GLU A 1 88 ? -0.261 -10.149 2.324 1.00 40.94 88 GLU A CA 1
ATOM 745 C C . GLU A 1 88 ? -0.136 -11.256 1.257 1.00 40.94 88 GLU A C 1
ATOM 747 O O . GLU A 1 88 ? 0.903 -11.905 1.118 1.00 40.94 88 GLU A O 1
ATOM 752 N N . SER A 1 89 ? -1.187 -11.484 0.460 1.00 41.06 89 SER A N 1
ATOM 753 C CA . SER A 1 89 ? -1.123 -12.428 -0.664 1.00 41.06 89 SER A CA 1
ATOM 754 C C . SER A 1 89 ? -0.288 -11.867 -1.821 1.00 41.06 89 SER A C 1
ATOM 756 O O . SER A 1 89 ? -0.487 -10.728 -2.243 1.00 41.06 89 SER A O 1
ATOM 758 N N . LEU A 1 90 ? 0.589 -12.688 -2.412 1.00 47.38 90 LEU A N 1
ATOM 759 C CA . LEU A 1 90 ? 1.342 -12.336 -3.630 1.00 47.38 90 LEU A CA 1
ATOM 760 C C . LEU A 1 90 ? 0.423 -11.968 -4.811 1.00 47.38 90 LEU A C 1
ATOM 762 O O . LEU A 1 90 ? 0.741 -11.070 -5.590 1.00 47.38 90 LEU A O 1
ATOM 766 N N . LEU A 1 91 ? -0.731 -12.628 -4.892 1.00 46.28 91 LEU A N 1
ATOM 767 C CA . LEU A 1 91 ? -1.783 -12.400 -5.877 1.00 46.28 91 LEU A CA 1
ATOM 768 C C . LEU A 1 91 ? -2.898 -11.572 -5.234 1.00 46.28 91 LEU A C 1
ATOM 770 O O . LEU A 1 91 ? -3.745 -12.113 -4.528 1.00 46.28 91 LEU A O 1
ATOM 774 N N . GLU A 1 92 ? -2.898 -10.257 -5.445 1.00 52.66 92 GLU A N 1
ATOM 775 C CA . GLU A 1 92 ? -4.057 -9.442 -5.073 1.00 52.66 92 GLU A CA 1
ATOM 776 C C . GLU A 1 92 ? -5.288 -9.872 -5.888 1.00 52.66 92 GLU A C 1
ATOM 778 O O . GLU A 1 92 ? -5.192 -10.153 -7.079 1.00 52.66 92 GLU A O 1
ATOM 783 N N . ARG A 1 93 ? -6.478 -9.870 -5.273 1.00 51.22 93 ARG A N 1
ATOM 784 C CA . ARG A 1 93 ? -7.755 -10.141 -5.971 1.00 51.22 93 ARG A CA 1
ATOM 785 C C . ARG A 1 93 ? -8.174 -9.029 -6.955 1.00 51.22 93 ARG A C 1
ATOM 787 O O . ARG A 1 93 ? -9.236 -9.126 -7.563 1.00 51.22 93 ARG A O 1
ATOM 794 N N . ARG A 1 94 ? -7.396 -7.947 -7.072 1.00 62.62 94 ARG A N 1
ATOM 795 C CA . ARG A 1 94 ? -7.655 -6.785 -7.939 1.00 62.62 94 ARG A CA 1
ATOM 796 C C . ARG A 1 94 ? -6.731 -6.816 -9.161 1.00 62.62 94 ARG A C 1
ATOM 798 O O . ARG A 1 94 ? -5.723 -7.512 -9.157 1.00 62.62 94 ARG A O 1
ATOM 805 N N . PHE A 1 95 ? -7.092 -6.068 -10.207 1.00 76.75 95 PHE A N 1
ATOM 806 C CA . PHE A 1 95 ? -6.269 -5.918 -11.413 1.00 76.75 95 PHE A CA 1
ATOM 807 C C . PHE A 1 95 ? -4.828 -5.523 -11.058 1.00 76.75 95 PHE A C 1
ATOM 809 O O . PHE A 1 95 ? -4.631 -4.606 -10.262 1.00 76.75 95 PHE A O 1
ATOM 816 N N . ASN A 1 96 ? -3.861 -6.206 -11.675 1.00 87.06 96 ASN A N 1
ATOM 817 C CA . ASN A 1 96 ? -2.432 -6.008 -11.464 1.00 87.06 96 ASN A CA 1
ATOM 818 C C . ASN A 1 96 ? -1.773 -5.617 -12.794 1.00 87.06 96 ASN A C 1
ATOM 820 O O . ASN A 1 96 ? -1.565 -6.453 -13.679 1.00 87.06 96 ASN A O 1
ATOM 824 N N . ALA A 1 97 ? -1.491 -4.327 -12.939 1.00 93.69 97 ALA A N 1
ATOM 825 C CA . ALA A 1 97 ? -0.875 -3.736 -14.113 1.00 93.69 97 ALA A CA 1
ATOM 826 C C . ALA A 1 97 ? 0.544 -4.261 -14.341 1.00 93.69 97 ALA A C 1
ATOM 828 O O . ALA A 1 97 ? 0.922 -4.477 -15.487 1.00 93.69 97 ALA A O 1
ATOM 829 N N . THR A 1 98 ? 1.313 -4.505 -13.277 1.00 93.75 98 THR A N 1
ATOM 830 C CA . THR A 1 98 ? 2.672 -5.050 -13.376 1.00 93.75 98 THR A CA 1
ATOM 831 C C . THR A 1 98 ? 2.659 -6.404 -14.083 1.00 93.75 98 THR A C 1
ATOM 833 O O . THR A 1 98 ? 3.372 -6.591 -15.065 1.00 93.75 98 THR A O 1
ATOM 836 N N . TYR A 1 99 ? 1.804 -7.335 -13.651 1.00 92.00 99 TYR A N 1
ATOM 837 C CA . TYR A 1 99 ? 1.667 -8.635 -14.308 1.00 92.00 99 TYR A CA 1
ATOM 838 C C . TYR A 1 99 ? 1.121 -8.512 -15.729 1.00 92.00 99 TYR A C 1
ATOM 840 O O . TYR A 1 99 ? 1.614 -9.201 -16.616 1.00 92.00 99 TYR A O 1
ATOM 848 N N . ALA A 1 100 ? 0.153 -7.623 -15.971 1.00 94.12 100 ALA A N 1
ATOM 849 C CA . ALA A 1 100 ? -0.362 -7.390 -17.318 1.00 94.12 100 ALA A CA 1
ATOM 850 C C . ALA A 1 100 ? 0.741 -6.907 -18.275 1.00 94.12 100 ALA A C 1
ATOM 852 O O . ALA A 1 100 ? 0.861 -7.430 -19.382 1.00 94.12 100 ALA A O 1
ATOM 853 N N . LEU A 1 101 ? 1.583 -5.964 -17.840 1.00 97.31 101 LEU A N 1
ATOM 854 C CA . LEU A 1 101 ? 2.730 -5.484 -18.612 1.00 97.31 101 LEU A CA 1
ATOM 855 C C . LEU A 1 101 ? 3.756 -6.595 -18.837 1.00 97.31 101 LEU A C 1
ATOM 857 O O . LEU A 1 101 ? 4.207 -6.761 -19.966 1.00 97.31 101 LEU A O 1
ATOM 861 N N . ILE A 1 102 ? 4.090 -7.382 -17.808 1.00 94.94 102 ILE A N 1
ATOM 862 C CA . ILE A 1 102 ? 5.033 -8.501 -17.948 1.00 94.94 102 ILE A CA 1
ATOM 863 C C . ILE A 1 102 ? 4.527 -9.506 -18.984 1.00 94.94 102 ILE A C 1
ATOM 865 O O . ILE A 1 102 ? 5.234 -9.817 -19.937 1.00 94.94 102 ILE A O 1
ATOM 869 N N . LEU A 1 103 ? 3.283 -9.969 -18.839 1.00 95.56 103 LEU A N 1
ATOM 870 C CA . LEU A 1 103 ? 2.686 -10.931 -19.764 1.00 95.56 103 LEU A CA 1
ATOM 871 C C . LEU A 1 103 ? 2.601 -10.375 -21.186 1.00 95.56 103 LEU A C 1
ATOM 873 O O . LEU A 1 103 ? 2.852 -11.111 -22.132 1.00 95.56 103 LEU A O 1
ATOM 877 N N . THR A 1 104 ? 2.300 -9.084 -21.338 1.00 97.38 104 THR A N 1
ATOM 878 C CA . THR A 1 104 ? 2.252 -8.420 -22.649 1.00 97.38 104 THR A CA 1
ATOM 879 C C . THR A 1 104 ? 3.628 -8.399 -23.314 1.00 97.38 104 THR A C 1
ATOM 881 O O . THR A 1 104 ? 3.740 -8.782 -24.472 1.00 97.38 104 THR A O 1
ATOM 884 N N . ASN A 1 105 ? 4.684 -8.017 -22.589 1.00 97.50 105 ASN A N 1
ATOM 885 C CA . ASN A 1 105 ? 6.053 -7.996 -23.116 1.00 97.50 105 ASN A CA 1
ATOM 886 C C . ASN A 1 105 ? 6.548 -9.398 -23.491 1.00 97.50 105 ASN A C 1
ATOM 888 O O . ASN A 1 105 ? 7.083 -9.594 -24.579 1.00 97.50 105 ASN A O 1
ATOM 892 N N . VAL A 1 106 ? 6.318 -10.380 -22.613 1.00 97.19 106 VAL A N 1
ATOM 893 C CA . VAL A 1 106 ? 6.672 -11.785 -22.859 1.00 97.19 106 VAL A CA 1
ATOM 894 C C . VAL A 1 106 ? 5.925 -12.323 -24.078 1.00 97.19 106 VAL A C 1
ATOM 896 O O . VAL A 1 106 ? 6.534 -12.941 -24.948 1.00 97.19 106 VAL A O 1
ATOM 899 N N . PHE A 1 107 ? 4.620 -12.056 -24.173 1.00 97.19 107 PHE A N 1
ATOM 900 C CA . PHE A 1 107 ? 3.814 -12.463 -25.319 1.00 97.19 107 PHE A CA 1
ATOM 901 C C . PHE A 1 107 ? 4.320 -11.836 -26.619 1.00 97.19 107 PHE A C 1
ATOM 903 O O . PHE A 1 107 ? 4.532 -12.564 -27.580 1.00 97.19 107 PHE A O 1
ATOM 910 N N . ILE A 1 108 ? 4.543 -10.518 -26.651 1.00 96.44 108 ILE A N 1
ATOM 911 C CA . ILE A 1 108 ? 5.013 -9.809 -27.850 1.00 96.44 108 ILE A CA 1
ATOM 912 C C . ILE A 1 108 ? 6.360 -10.369 -28.315 1.00 96.44 108 ILE A C 1
ATOM 914 O O . ILE A 1 108 ? 6.496 -10.700 -29.490 1.00 96.44 108 ILE A O 1
ATOM 918 N N . HIS A 1 109 ? 7.324 -10.533 -27.405 1.00 95.19 109 HIS A N 1
ATOM 919 C CA . HIS A 1 109 ? 8.656 -11.033 -27.747 1.00 95.19 109 HIS A CA 1
ATOM 920 C C . HIS A 1 109 ? 8.603 -12.432 -28.375 1.00 95.19 109 HIS A C 1
ATOM 922 O O . HIS A 1 109 ? 9.066 -12.621 -29.498 1.00 95.19 109 HIS A O 1
ATOM 928 N N . TYR A 1 110 ? 7.965 -13.393 -27.700 1.00 96.12 110 TYR A N 1
ATOM 929 C CA . TYR A 1 110 ? 7.901 -14.768 -28.199 1.00 96.12 110 TYR A CA 1
ATOM 930 C C . TYR A 1 110 ? 6.949 -14.937 -29.390 1.00 96.12 110 TYR A C 1
ATOM 932 O O . TYR A 1 110 ? 7.155 -15.831 -30.207 1.00 96.12 110 TYR A O 1
ATOM 940 N N . ALA A 1 111 ? 5.932 -14.082 -29.539 1.00 96.25 111 ALA A N 1
ATOM 941 C CA . ALA A 1 111 ? 5.101 -14.063 -30.740 1.00 96.25 111 ALA A CA 1
ATOM 942 C C . ALA A 1 111 ? 5.908 -13.612 -31.966 1.00 96.25 111 ALA A C 1
ATOM 944 O O . ALA A 1 111 ? 5.800 -14.241 -33.014 1.00 96.25 111 ALA A O 1
ATOM 945 N N . ILE A 1 112 ? 6.738 -12.569 -31.838 1.00 95.19 112 ILE A N 1
ATOM 946 C CA . ILE A 1 112 ? 7.633 -12.121 -32.918 1.00 95.19 112 ILE A CA 1
ATOM 947 C C . ILE A 1 112 ? 8.661 -13.210 -33.242 1.00 95.19 112 ILE A C 1
ATOM 949 O O . ILE A 1 112 ? 8.870 -13.525 -34.410 1.00 95.19 112 ILE A O 1
ATOM 953 N N . GLU A 1 113 ? 9.259 -13.826 -32.220 1.00 92.88 113 GLU A N 1
ATOM 954 C CA . GLU A 1 113 ? 10.256 -14.886 -32.395 1.00 92.88 113 GLU A CA 1
ATOM 955 C C . GLU A 1 113 ? 9.675 -16.119 -33.111 1.00 92.88 113 GLU A C 1
ATOM 957 O O . GLU A 1 113 ? 10.300 -16.664 -34.022 1.00 92.88 113 GLU A O 1
ATOM 962 N N . LEU A 1 114 ? 8.438 -16.509 -32.779 1.00 95.69 114 LEU A N 1
ATOM 963 C CA . LEU A 1 114 ? 7.732 -17.624 -33.418 1.00 95.69 114 LEU A CA 1
ATOM 964 C C . LEU A 1 114 ? 7.446 -17.381 -34.910 1.00 95.69 114 LEU A C 1
ATOM 966 O O . LEU A 1 114 ? 7.383 -18.334 -35.686 1.00 95.69 114 LEU A O 1
ATOM 970 N N . LEU A 1 115 ? 7.271 -16.122 -35.319 1.00 95.81 115 LEU A N 1
ATOM 971 C CA . LEU A 1 115 ? 7.016 -15.743 -36.713 1.00 95.81 115 LEU A CA 1
ATOM 972 C C . LEU A 1 115 ? 8.288 -15.736 -37.582 1.00 95.81 115 LEU A C 1
ATOM 974 O O . LEU A 1 115 ? 8.193 -15.614 -38.803 1.00 95.81 115 LEU A O 1
ATOM 978 N N . GLY A 1 116 ? 9.461 -15.926 -36.974 1.00 94.81 116 GLY A N 1
ATOM 979 C CA . GLY A 1 116 ? 10.739 -16.087 -37.659 1.00 94.81 116 GLY A CA 1
ATOM 980 C C . GLY A 1 116 ? 11.543 -14.789 -37.832 1.00 94.81 116 GLY A C 1
ATOM 981 O O . GLY A 1 116 ? 11.031 -13.682 -37.647 1.00 94.81 116 GLY A O 1
ATOM 982 N N . PRO A 1 117 ? 12.828 -14.907 -38.216 1.00 92.94 117 PRO A N 1
ATOM 983 C CA . PRO A 1 117 ? 13.784 -13.794 -38.210 1.00 92.94 117 PRO A CA 1
ATOM 984 C C . PRO A 1 117 ? 13.414 -12.661 -39.178 1.00 92.94 117 PRO A C 1
ATOM 986 O O . PRO A 1 117 ? 13.612 -11.497 -38.860 1.00 92.94 117 PRO A O 1
ATOM 989 N N . GLN A 1 118 ? 12.800 -12.982 -40.319 1.00 94.00 118 GLN A N 1
ATOM 990 C CA . GLN A 1 118 ? 12.375 -11.987 -41.313 1.00 94.00 118 GLN A CA 1
ATOM 991 C C . GLN A 1 118 ? 11.279 -11.063 -40.768 1.00 94.00 118 GLN A C 1
ATOM 993 O O . GLN A 1 118 ? 11.300 -9.857 -40.997 1.00 94.00 118 GLN A O 1
ATOM 998 N N . VAL A 1 119 ? 10.317 -11.625 -40.027 1.00 93.00 119 VAL A N 1
ATOM 999 C CA . VAL A 1 119 ? 9.259 -10.837 -39.383 1.00 93.00 119 VAL A CA 1
ATOM 1000 C C . VAL A 1 119 ? 9.846 -9.990 -38.265 1.00 93.00 119 VAL A C 1
ATOM 1002 O O . VAL A 1 119 ? 9.442 -8.846 -38.089 1.00 93.00 119 VAL A O 1
ATOM 1005 N N . ARG A 1 120 ? 10.826 -10.522 -37.537 1.00 91.94 120 ARG A N 1
ATOM 1006 C CA . ARG A 1 120 ? 11.526 -9.786 -36.493 1.00 91.94 120 ARG A CA 1
ATOM 1007 C C . ARG A 1 120 ? 12.268 -8.561 -37.030 1.00 91.94 120 ARG A C 1
ATOM 1009 O O . ARG A 1 120 ? 12.041 -7.472 -36.514 1.00 91.94 120 ARG A O 1
ATOM 1016 N N . GLU A 1 121 ? 13.073 -8.718 -38.078 1.00 90.69 121 GLU A N 1
ATOM 1017 C CA . GLU A 1 121 ? 13.758 -7.601 -38.751 1.00 90.69 121 GLU A CA 1
ATOM 1018 C C . GLU A 1 121 ? 12.751 -6.557 -39.262 1.00 90.69 121 GLU A C 1
ATOM 1020 O O . GLU A 1 121 ? 12.939 -5.351 -39.094 1.00 90.69 121 GLU A O 1
ATOM 1025 N N . LEU A 1 122 ? 11.624 -7.009 -39.824 1.00 91.06 122 LEU A N 1
ATOM 1026 C CA . LEU A 1 122 ? 10.554 -6.114 -40.263 1.00 91.06 122 LEU A CA 1
ATOM 1027 C C . LEU A 1 122 ? 9.925 -5.350 -39.087 1.00 91.06 122 LEU A C 1
ATOM 1029 O O . LEU A 1 122 ? 9.672 -4.155 -39.182 1.00 91.06 122 LEU A O 1
ATOM 1033 N N . VAL A 1 123 ? 9.665 -6.015 -37.962 1.00 91.50 123 VAL A N 1
ATOM 1034 C CA . VAL A 1 123 ? 9.095 -5.354 -36.783 1.00 91.50 123 VAL A CA 1
ATOM 1035 C C . VAL A 1 123 ? 10.081 -4.343 -36.199 1.00 91.50 123 VAL A C 1
ATOM 1037 O O . VAL A 1 123 ? 9.696 -3.207 -35.925 1.00 91.50 123 VAL A O 1
ATOM 1040 N N . GLU A 1 124 ? 11.349 -4.717 -36.041 1.00 88.94 124 GLU A N 1
ATOM 1041 C CA . GLU A 1 124 ? 12.385 -3.830 -35.504 1.00 88.94 124 GLU A CA 1
ATOM 1042 C C . GLU A 1 124 ? 12.601 -2.599 -36.407 1.00 88.94 124 GLU A C 1
ATOM 1044 O O . GLU A 1 124 ? 12.689 -1.479 -35.904 1.00 88.94 124 GLU A O 1
ATOM 1049 N N . SER A 1 125 ? 12.553 -2.760 -37.731 1.00 87.06 125 SER A N 1
ATOM 1050 C CA . SER A 1 125 ? 12.739 -1.655 -38.687 1.00 87.06 125 SER A CA 1
ATOM 1051 C C . SER A 1 125 ? 11.562 -0.676 -38.801 1.00 87.06 125 SER A C 1
ATOM 1053 O O . SER A 1 125 ? 11.756 0.414 -39.335 1.00 87.06 125 SER A O 1
ATOM 1055 N N . TYR A 1 126 ? 10.363 -1.016 -38.299 1.00 89.06 126 TYR A N 1
ATOM 1056 C CA . TYR A 1 126 ? 9.175 -0.139 -38.329 1.00 89.06 126 TYR A CA 1
ATOM 1057 C C . TYR A 1 126 ? 8.705 0.347 -36.951 1.00 89.06 126 TYR A C 1
ATOM 1059 O O . TYR A 1 126 ? 8.047 1.387 -36.877 1.00 89.06 126 TYR A O 1
ATOM 1067 N N . PHE A 1 127 ? 8.981 -0.394 -35.872 1.00 90.00 127 PHE A N 1
ATOM 1068 C CA . PHE A 1 127 ? 8.361 -0.167 -34.556 1.00 90.00 127 PHE A CA 1
ATOM 1069 C C . PHE A 1 127 ? 9.343 0.194 -33.429 1.00 90.00 127 PHE A C 1
ATOM 1071 O O . PHE A 1 127 ? 8.892 0.434 -32.303 1.00 90.00 127 PHE A O 1
ATOM 1078 N N . THR A 1 128 ? 10.649 0.259 -33.703 1.00 88.19 128 THR A N 1
ATOM 1079 C CA . THR A 1 128 ? 11.651 0.856 -32.798 1.00 88.19 128 THR A CA 1
ATOM 1080 C C . THR A 1 128 ? 11.556 2.380 -32.810 1.00 88.19 128 THR A C 1
ATOM 1082 O O . THR A 1 128 ? 11.065 2.965 -33.775 1.00 88.19 128 THR A O 1
ATOM 1085 N N . CYS A 1 129 ? 11.981 3.054 -31.738 1.00 81.88 129 CYS A N 1
ATOM 1086 C CA . CYS A 1 129 ? 11.873 4.510 -31.682 1.00 81.88 129 CYS A CA 1
ATOM 1087 C C . CYS A 1 129 ? 12.936 5.152 -32.583 1.00 81.88 129 CYS A C 1
ATOM 1089 O O . CYS A 1 129 ? 14.113 4.847 -32.422 1.00 81.88 129 CYS A O 1
ATOM 1091 N N . LEU A 1 130 ? 12.507 6.037 -33.494 1.00 79.38 130 LEU A N 1
ATOM 1092 C CA . LEU A 1 130 ? 13.249 6.429 -34.707 1.00 79.38 130 LEU A CA 1
ATOM 1093 C C . LEU A 1 130 ? 13.589 5.208 -35.590 1.00 79.38 130 LEU A C 1
ATOM 1095 O O . LEU A 1 130 ? 14.753 4.816 -35.683 1.00 79.38 130 LEU A O 1
ATOM 1099 N N . PRO A 1 131 ? 12.569 4.597 -36.224 1.00 78.00 131 PRO A N 1
ATOM 1100 C CA . PRO A 1 131 ? 12.751 3.409 -37.053 1.00 78.00 131 PRO A CA 1
ATOM 1101 C C . PRO A 1 131 ? 13.538 3.725 -38.334 1.00 78.00 131 PRO A C 1
ATOM 1103 O O . PRO A 1 131 ? 13.463 4.842 -38.844 1.00 78.00 131 PRO A O 1
ATOM 1106 N N . ASP A 1 132 ? 14.238 2.734 -38.889 1.00 77.25 132 ASP A N 1
ATOM 1107 C CA . ASP A 1 132 ? 14.971 2.870 -40.161 1.00 77.25 132 ASP A CA 1
ATOM 1108 C C . ASP A 1 132 ? 14.035 3.216 -41.329 1.00 77.25 132 ASP A C 1
ATOM 1110 O O . ASP A 1 132 ? 14.368 4.000 -42.223 1.00 77.25 132 ASP A O 1
ATOM 1114 N N . HIS A 1 133 ? 12.823 2.657 -41.309 1.00 81.19 133 HIS A N 1
ATOM 1115 C CA . HIS A 1 133 ? 11.772 2.956 -42.273 1.00 81.19 133 HIS A CA 1
ATOM 1116 C C . HIS A 1 133 ? 10.776 3.948 -41.679 1.00 81.19 133 HIS A C 1
ATOM 1118 O O . HIS A 1 133 ? 9.722 3.571 -41.174 1.00 81.19 133 HIS A O 1
ATOM 1124 N N . LEU A 1 134 ? 11.107 5.238 -41.727 1.00 80.50 134 LEU A N 1
ATOM 1125 C CA . LEU A 1 134 ? 10.231 6.296 -41.227 1.00 80.50 134 LEU A CA 1
ATOM 1126 C C . LEU A 1 134 ? 9.031 6.559 -42.142 1.00 80.50 134 LEU A C 1
ATOM 1128 O O . LEU A 1 134 ? 9.167 7.017 -43.276 1.00 80.50 134 LEU A O 1
ATOM 1132 N N . GLU A 1 135 ? 7.842 6.389 -41.578 1.00 86.19 135 GLU A N 1
ATOM 1133 C CA . GLU A 1 135 ? 6.564 6.787 -42.152 1.00 86.19 135 GLU A CA 1
ATOM 1134 C C . GLU A 1 135 ? 5.792 7.688 -41.173 1.00 86.19 135 GLU A C 1
ATOM 1136 O O . GLU A 1 135 ? 5.997 7.678 -39.959 1.00 86.19 135 GLU A O 1
ATOM 1141 N N . VAL A 1 136 ? 4.849 8.488 -41.677 1.00 84.31 136 VAL A N 1
ATOM 1142 C CA . VAL A 1 136 ? 4.104 9.444 -40.831 1.00 84.31 136 VAL A CA 1
ATOM 1143 C C . VAL A 1 136 ? 3.328 8.736 -39.711 1.00 84.31 136 VAL A C 1
ATOM 1145 O O . VAL A 1 136 ? 3.226 9.256 -38.600 1.00 84.31 136 VAL A O 1
ATOM 1148 N N . TRP A 1 137 ? 2.789 7.544 -39.984 1.00 84.62 137 TRP A N 1
ATOM 1149 C CA . TRP A 1 137 ? 2.008 6.787 -39.004 1.00 84.62 137 TRP A CA 1
ATOM 1150 C C . TRP A 1 137 ? 2.891 6.115 -37.945 1.00 84.62 137 TRP A C 1
ATOM 1152 O O . TRP A 1 137 ? 2.514 6.102 -36.771 1.00 84.62 137 TRP A O 1
ATOM 1162 N N . ASN A 1 138 ? 4.062 5.585 -38.322 1.00 87.19 138 ASN A N 1
ATOM 1163 C CA . ASN A 1 138 ? 4.927 4.886 -37.374 1.00 87.19 138 ASN A CA 1
ATOM 1164 C C . ASN A 1 138 ? 5.750 5.856 -36.529 1.00 87.19 138 ASN A C 1
ATOM 1166 O O . ASN A 1 138 ? 6.012 5.545 -35.379 1.00 87.19 138 ASN A O 1
ATOM 1170 N N . MET A 1 139 ? 6.032 7.071 -37.005 1.00 83.62 139 MET A N 1
ATOM 1171 C CA . MET A 1 139 ? 6.683 8.109 -36.202 1.00 83.62 139 MET A CA 1
ATOM 1172 C C . MET A 1 139 ? 5.887 8.450 -34.928 1.00 83.62 139 MET A C 1
ATOM 1174 O O . MET A 1 139 ? 6.469 8.744 -33.887 1.00 83.62 139 MET A O 1
ATOM 1178 N N . ALA A 1 140 ? 4.552 8.397 -34.992 1.00 85.69 140 ALA A N 1
ATOM 1179 C CA . ALA A 1 140 ? 3.689 8.660 -33.840 1.00 85.69 140 ALA A CA 1
ATOM 1180 C C . ALA A 1 140 ? 3.539 7.447 -32.905 1.00 85.69 140 ALA A C 1
ATOM 1182 O O . ALA A 1 140 ? 3.351 7.617 -31.700 1.00 85.69 140 ALA A O 1
ATOM 1183 N N . LEU A 1 141 ? 3.592 6.228 -33.450 1.00 89.12 141 LEU A N 1
ATOM 1184 C CA . LEU A 1 141 ? 3.379 4.990 -32.694 1.00 89.12 141 LEU A CA 1
ATOM 1185 C C . LEU A 1 141 ? 4.672 4.401 -32.129 1.00 89.12 141 LEU A C 1
ATOM 1187 O O . LEU A 1 141 ? 4.636 3.772 -31.071 1.00 89.12 141 LEU A O 1
ATOM 1191 N N . SER A 1 142 ? 5.798 4.621 -32.801 1.00 90.25 142 SER A N 1
ATOM 1192 C CA . SER A 1 142 ? 7.066 3.968 -32.504 1.00 90.25 142 SER A CA 1
ATOM 1193 C C . SER A 1 142 ? 7.609 4.237 -31.102 1.00 90.25 142 SER A C 1
ATOM 1195 O O . SER A 1 142 ? 8.081 3.282 -30.487 1.00 90.25 142 SER A O 1
ATOM 1197 N N . PRO A 1 143 ? 7.453 5.434 -30.492 1.00 91.19 143 PRO A N 1
ATOM 1198 C CA . PRO A 1 143 ? 7.865 5.626 -29.104 1.00 91.19 143 PRO A CA 1
ATOM 1199 C C . PRO A 1 143 ? 7.083 4.756 -28.118 1.00 91.19 143 PRO A C 1
ATOM 1201 O O . PRO A 1 143 ? 7.601 4.393 -27.068 1.00 91.19 143 PRO A O 1
ATOM 1204 N N . LEU A 1 144 ? 5.826 4.431 -28.435 1.00 94.38 144 LEU A N 1
ATOM 1205 C CA . LEU A 1 144 ? 5.001 3.567 -27.598 1.00 94.38 144 LEU A CA 1
ATOM 1206 C C . LEU A 1 144 ? 5.310 2.091 -27.852 1.00 94.38 144 LEU A C 1
ATOM 1208 O O . LEU A 1 144 ? 5.412 1.321 -26.901 1.00 94.38 144 LEU A O 1
ATOM 1212 N N . THR A 1 145 ? 5.443 1.680 -29.114 1.00 94.06 145 THR A N 1
ATOM 1213 C CA . THR A 1 145 ? 5.703 0.275 -29.458 1.00 94.06 145 THR A CA 1
ATOM 1214 C C . THR A 1 145 ? 7.108 -0.161 -29.063 1.00 94.06 145 THR A C 1
ATOM 1216 O O . THR A 1 145 ? 7.266 -1.280 -28.581 1.00 94.06 145 THR A O 1
ATOM 1219 N N . ALA A 1 146 ? 8.101 0.729 -29.157 1.00 93.12 146 ALA A N 1
ATOM 1220 C CA . ALA A 1 146 ? 9.481 0.469 -28.748 1.00 93.12 146 ALA A CA 1
ATOM 1221 C C . ALA A 1 146 ? 9.594 0.019 -27.285 1.00 93.12 146 ALA A C 1
ATOM 1223 O O . ALA A 1 146 ? 10.426 -0.828 -26.968 1.00 93.12 146 ALA A O 1
ATOM 1224 N N . MET A 1 147 ? 8.703 0.503 -26.410 1.00 95.62 147 MET A N 1
ATOM 1225 C CA . MET A 1 147 ? 8.643 0.094 -25.002 1.00 95.62 147 MET A CA 1
ATOM 1226 C C . MET A 1 147 ? 8.350 -1.401 -24.803 1.00 95.62 147 MET A C 1
ATOM 1228 O O . MET A 1 147 ? 8.560 -1.912 -23.704 1.00 95.62 147 MET A O 1
ATOM 1232 N N . PHE A 1 148 ? 7.824 -2.084 -25.825 1.00 96.50 148 PHE A N 1
ATOM 1233 C CA . PHE A 1 148 ? 7.445 -3.498 -25.771 1.00 96.50 148 PHE A CA 1
ATOM 1234 C C . PHE A 1 148 ? 8.359 -4.418 -26.592 1.00 96.50 148 PHE A C 1
ATOM 1236 O O . PHE A 1 148 ? 8.224 -5.641 -26.524 1.00 96.50 148 PHE A O 1
ATOM 1243 N N . LEU A 1 149 ? 9.302 -3.854 -27.348 1.00 94.81 149 LEU A N 1
ATOM 1244 C CA . LEU A 1 149 ? 10.266 -4.608 -28.147 1.00 94.81 149 LEU A CA 1
ATOM 1245 C C . LEU A 1 149 ? 11.540 -4.875 -27.347 1.00 94.81 149 LEU A C 1
ATOM 1247 O O . LEU A 1 149 ? 11.988 -4.024 -26.588 1.00 94.81 149 LEU A O 1
ATOM 1251 N N . HIS A 1 150 ? 12.125 -6.059 -27.519 1.00 93.56 150 HIS A N 1
ATOM 1252 C CA . HIS A 1 150 ? 13.340 -6.478 -26.819 1.00 93.56 150 HIS A CA 1
ATOM 1253 C C . HIS A 1 150 ? 14.279 -7.179 -27.797 1.00 93.56 150 HIS A C 1
ATOM 1255 O O . HIS A 1 150 ? 13.844 -8.067 -28.528 1.00 93.56 150 HIS A O 1
ATOM 1261 N N . GLY A 1 151 ? 15.552 -6.778 -27.778 1.00 88.75 151 GLY A N 1
ATOM 1262 C CA . GLY A 1 151 ? 16.584 -7.257 -28.704 1.00 88.75 151 GLY A CA 1
ATOM 1263 C C . GLY A 1 151 ? 17.024 -8.702 -28.467 1.00 88.75 151 GLY A C 1
ATOM 1264 O O . GLY A 1 151 ? 17.640 -9.308 -29.335 1.00 88.75 151 GLY A O 1
ATOM 1265 N N . ASP A 1 152 ? 16.694 -9.292 -27.326 1.00 89.88 152 ASP A N 1
ATOM 1266 C CA . ASP A 1 152 ? 16.988 -10.686 -27.010 1.00 89.88 152 ASP A CA 1
ATOM 1267 C C . ASP A 1 152 ? 16.247 -11.093 -25.728 1.00 89.88 152 ASP A C 1
ATOM 1269 O O . ASP A 1 152 ? 15.636 -10.265 -25.035 1.00 89.88 152 ASP A O 1
ATOM 1273 N N . ALA A 1 153 ? 16.282 -12.390 -25.428 1.00 89.69 153 ALA A N 1
ATOM 1274 C CA . ALA A 1 153 ? 15.619 -12.942 -24.259 1.00 89.69 153 ALA A CA 1
ATOM 1275 C C . ALA A 1 153 ? 16.266 -12.476 -22.941 1.00 89.69 153 ALA A C 1
ATOM 1277 O O . ALA A 1 153 ? 15.549 -12.293 -21.957 1.00 89.69 153 ALA A O 1
ATOM 1278 N N . GLU A 1 154 ? 17.585 -12.259 -22.888 1.00 85.25 154 GLU A N 1
ATOM 1279 C CA . GLU A 1 154 ? 18.266 -11.802 -21.668 1.00 85.25 154 GLU A CA 1
ATOM 1280 C C . GLU A 1 154 ? 17.845 -10.369 -21.321 1.00 85.25 154 GLU A C 1
ATOM 1282 O O . GLU A 1 154 ? 17.494 -10.087 -20.172 1.00 85.25 154 GLU A O 1
ATOM 1287 N N . HIS A 1 155 ? 17.764 -9.493 -22.324 1.00 87.38 155 HIS A N 1
ATOM 1288 C CA . HIS A 1 155 ? 17.244 -8.137 -22.192 1.00 87.38 155 HIS A CA 1
ATOM 1289 C C . HIS A 1 155 ? 15.775 -8.141 -21.734 1.00 87.38 155 HIS A C 1
ATOM 1291 O O . HIS A 1 155 ? 15.418 -7.416 -20.799 1.00 87.38 155 HIS A O 1
ATOM 1297 N N . LEU A 1 156 ? 14.922 -8.992 -22.321 1.00 91.56 156 LEU A N 1
ATOM 1298 C CA . LEU A 1 156 ? 13.533 -9.154 -21.876 1.00 91.56 156 LEU A CA 1
ATOM 1299 C C . LEU A 1 156 ? 13.462 -9.572 -20.405 1.00 91.56 156 LEU A C 1
ATOM 1301 O O . LEU A 1 156 ? 12.827 -8.890 -19.598 1.00 91.56 156 LEU A O 1
ATOM 1305 N N . TRP A 1 157 ? 14.087 -10.691 -20.043 1.00 86.06 157 TRP A N 1
ATOM 1306 C CA . TRP A 1 157 ? 13.972 -11.241 -18.695 1.00 86.06 157 TRP A CA 1
ATOM 1307 C C . TRP A 1 157 ? 14.612 -10.330 -17.647 1.00 86.06 157 TRP A C 1
ATOM 1309 O O . TRP A 1 157 ? 14.048 -10.188 -16.560 1.00 86.06 157 TRP A O 1
ATOM 1319 N N . GLY A 1 158 ? 15.701 -9.633 -17.985 1.00 83.00 158 GLY A N 1
ATOM 1320 C CA . GLY A 1 158 ? 16.269 -8.569 -17.158 1.00 83.00 158 GLY A CA 1
ATOM 1321 C C . GLY A 1 158 ? 15.237 -7.484 -16.842 1.00 83.00 158 GLY A C 1
ATOM 1322 O O . GLY A 1 158 ? 14.954 -7.218 -15.670 1.00 83.00 158 GLY A O 1
ATOM 1323 N N . ASN A 1 159 ? 14.584 -6.933 -17.868 1.00 90.38 159 ASN A N 1
ATOM 1324 C CA . ASN A 1 159 ? 13.529 -5.932 -17.690 1.00 90.38 159 ASN A CA 1
ATOM 1325 C C . ASN A 1 159 ? 12.354 -6.477 -16.866 1.00 90.38 159 ASN A C 1
ATOM 1327 O O . ASN A 1 159 ? 11.873 -5.809 -15.948 1.00 90.38 159 ASN A O 1
ATOM 1331 N N . MET A 1 160 ? 11.899 -7.701 -17.140 1.00 93.44 160 MET A N 1
ATOM 1332 C CA . MET A 1 160 ? 10.753 -8.280 -16.435 1.00 93.44 160 MET A CA 1
ATOM 1333 C C . MET A 1 160 ? 11.052 -8.544 -14.956 1.00 93.44 160 MET A C 1
ATOM 1335 O O . MET A 1 160 ? 10.174 -8.333 -14.120 1.00 93.44 160 MET A O 1
ATOM 1339 N N . VAL A 1 161 ? 12.281 -8.938 -14.604 1.00 83.62 161 VAL A N 1
ATOM 1340 C CA . VAL A 1 161 ? 12.702 -9.098 -13.203 1.00 83.62 161 VAL A CA 1
ATOM 1341 C C . VAL A 1 161 ? 12.681 -7.754 -12.476 1.00 83.62 161 VAL A C 1
ATOM 1343 O O . VAL A 1 161 ? 12.099 -7.660 -11.395 1.00 83.62 161 VAL A O 1
ATOM 1346 N N . PHE A 1 162 ? 13.241 -6.690 -13.060 1.00 86.56 162 PHE A N 1
ATOM 1347 C CA . PHE A 1 162 ? 13.200 -5.362 -12.437 1.00 86.56 162 PHE A CA 1
ATOM 1348 C C . PHE A 1 162 ? 11.768 -4.823 -12.327 1.00 86.56 162 PHE A C 1
ATOM 1350 O O . PHE A 1 162 ? 11.374 -4.326 -11.268 1.00 86.56 162 PHE A O 1
ATOM 1357 N N . LEU A 1 163 ? 10.960 -4.973 -13.380 1.00 92.06 163 LEU A N 1
ATOM 1358 C CA . LEU A 1 163 ? 9.553 -4.582 -13.369 1.00 92.06 163 LEU A CA 1
ATOM 1359 C C . LEU A 1 163 ? 8.766 -5.358 -12.308 1.00 92.06 163 LEU A C 1
ATOM 1361 O O . LEU A 1 163 ? 7.953 -4.774 -11.598 1.00 92.06 163 LEU A O 1
ATOM 1365 N N . TRP A 1 164 ? 9.034 -6.650 -12.138 1.00 85.19 164 TRP A N 1
ATOM 1366 C CA . TRP A 1 164 ? 8.398 -7.456 -11.103 1.00 85.19 164 TRP A CA 1
ATOM 1367 C C . TRP A 1 164 ? 8.797 -7.008 -9.692 1.00 85.19 164 TRP A C 1
ATOM 1369 O O . TRP A 1 164 ? 7.928 -6.833 -8.839 1.00 85.19 164 TRP A O 1
ATOM 1379 N N . ILE A 1 165 ? 10.088 -6.764 -9.446 1.00 82.19 165 ILE A N 1
ATOM 1380 C CA . ILE A 1 165 ? 10.606 -6.370 -8.128 1.00 82.19 165 ILE A CA 1
ATOM 1381 C C . ILE A 1 165 ? 10.111 -4.978 -7.725 1.00 82.19 165 ILE A C 1
ATOM 1383 O O . ILE A 1 165 ? 9.564 -4.799 -6.635 1.00 82.19 165 ILE A O 1
ATOM 1387 N N . PHE A 1 166 ? 10.308 -3.980 -8.584 1.00 88.19 166 PHE A N 1
ATOM 1388 C CA . PHE A 1 166 ? 9.993 -2.590 -8.258 1.00 88.19 166 PHE A CA 1
ATOM 1389 C C . PHE A 1 166 ? 8.543 -2.241 -8.572 1.00 88.19 166 PHE A C 1
ATOM 1391 O O . PHE A 1 166 ? 7.889 -1.553 -7.783 1.00 88.19 166 PHE A O 1
ATOM 1398 N N . GLY A 1 167 ? 8.030 -2.726 -9.703 1.00 92.12 167 GLY A N 1
ATOM 1399 C CA . GLY A 1 167 ? 6.698 -2.390 -10.183 1.00 92.12 167 GLY A CA 1
ATOM 1400 C C . GLY A 1 167 ? 5.605 -2.935 -9.283 1.00 92.12 167 GLY A C 1
ATOM 1401 O O . GLY A 1 167 ? 4.772 -2.154 -8.830 1.00 92.12 167 GLY A O 1
ATOM 1402 N N . LEU A 1 168 ? 5.677 -4.215 -8.899 1.00 87.56 168 LEU A N 1
ATOM 1403 C CA . LEU A 1 168 ? 4.658 -4.840 -8.049 1.00 87.56 168 LEU A CA 1
ATOM 1404 C C . LEU A 1 168 ? 4.504 -4.094 -6.720 1.00 87.56 168 LEU A C 1
ATOM 1406 O O . LEU A 1 168 ? 3.402 -3.850 -6.236 1.00 87.56 168 LEU A O 1
ATOM 1410 N N . VAL A 1 169 ? 5.627 -3.717 -6.120 1.00 86.94 169 VAL A N 1
ATOM 1411 C CA . VAL A 1 169 ? 5.667 -3.077 -4.806 1.00 86.94 169 VAL A CA 1
ATOM 1412 C C . VAL A 1 169 ? 5.192 -1.634 -4.898 1.00 86.94 169 VAL A C 1
ATOM 1414 O O . VAL A 1 169 ? 4.424 -1.187 -4.043 1.00 86.94 169 VAL A O 1
ATOM 1417 N N . LEU A 1 170 ? 5.628 -0.902 -5.927 1.00 92.62 170 LEU A N 1
ATOM 1418 C CA . LEU A 1 170 ? 5.187 0.468 -6.132 1.00 92.62 170 LEU A CA 1
ATOM 1419 C C . LEU A 1 170 ? 3.690 0.512 -6.449 1.00 92.62 170 LEU A C 1
ATOM 1421 O O . LEU A 1 170 ? 2.968 1.283 -5.820 1.00 92.62 170 LEU A O 1
ATOM 1425 N N . GLU A 1 171 ? 3.219 -0.340 -7.363 1.00 93.69 171 GLU A N 1
ATOM 1426 C CA . GLU A 1 171 ? 1.820 -0.433 -7.779 1.00 93.69 171 GLU A CA 1
ATOM 1427 C C . GLU A 1 171 ? 0.884 -0.623 -6.586 1.00 93.69 171 GLU A C 1
ATOM 1429 O O . GLU A 1 171 ? -0.094 0.112 -6.463 1.00 93.69 171 GLU A O 1
ATOM 1434 N N . ARG A 1 172 ? 1.208 -1.531 -5.658 1.00 87.88 172 ARG A N 1
ATOM 1435 C CA . ARG A 1 172 ? 0.398 -1.748 -4.447 1.00 87.88 172 ARG A CA 1
ATOM 1436 C C . ARG A 1 172 ? 0.274 -0.499 -3.577 1.00 87.88 172 ARG A C 1
ATOM 1438 O O . ARG A 1 172 ? -0.744 -0.290 -2.926 1.00 87.88 172 ARG A O 1
ATOM 1445 N N . ARG A 1 173 ? 1.307 0.347 -3.556 1.00 88.44 173 ARG A N 1
ATOM 1446 C CA . ARG A 1 173 ? 1.365 1.540 -2.696 1.00 88.44 173 ARG A CA 1
ATOM 1447 C C . ARG A 1 173 ? 0.695 2.758 -3.325 1.00 88.44 173 ARG A C 1
ATOM 1449 O O . ARG A 1 173 ? 0.209 3.608 -2.585 1.00 88.44 173 ARG A O 1
ATOM 1456 N N . ILE A 1 174 ? 0.683 2.864 -4.657 1.00 92.00 174 ILE A N 1
ATOM 1457 C CA . ILE A 1 174 ? 0.167 4.050 -5.373 1.00 92.00 174 ILE A CA 1
ATOM 1458 C C . ILE A 1 174 ? -1.099 3.775 -6.200 1.00 92.00 174 ILE A C 1
ATOM 1460 O O . ILE A 1 174 ? -1.757 4.717 -6.648 1.00 92.00 174 ILE A O 1
ATOM 1464 N N . GLY A 1 175 ? -1.451 2.503 -6.384 1.00 92.50 175 GLY A N 1
ATOM 1465 C CA . GLY A 1 175 ? -2.535 2.021 -7.231 1.00 92.50 175 GLY A CA 1
ATOM 1466 C C . GLY A 1 175 ? -2.167 1.944 -8.718 1.00 92.50 175 GLY A C 1
ATOM 1467 O O . GLY A 1 175 ? -1.411 2.765 -9.245 1.00 92.50 175 GLY A O 1
ATOM 1468 N N . TRP A 1 176 ? -2.792 0.995 -9.423 1.00 94.06 176 TRP A N 1
ATOM 1469 C CA . TRP A 1 176 ? -2.524 0.680 -10.833 1.00 94.06 176 TRP A CA 1
ATOM 1470 C C . TRP A 1 176 ? -2.620 1.883 -11.787 1.00 94.06 176 TRP A C 1
ATOM 1472 O O . TRP A 1 176 ? -1.829 1.997 -12.716 1.00 94.06 176 TRP A O 1
ATOM 1482 N N . LYS A 1 177 ? -3.541 2.830 -11.548 1.00 95.81 177 LYS A N 1
ATOM 1483 C CA . LYS A 1 177 ? -3.720 4.009 -12.419 1.00 95.81 177 LYS A CA 1
ATOM 1484 C C . LYS A 1 177 ? -2.507 4.937 -12.401 1.00 95.81 177 LYS A C 1
ATOM 1486 O O . LYS A 1 177 ? -2.023 5.339 -13.453 1.00 95.81 177 LYS A O 1
ATOM 1491 N N . LYS A 1 178 ? -2.023 5.288 -11.201 1.00 96.44 178 LYS A N 1
ATOM 1492 C CA . LYS A 1 178 ? -0.843 6.154 -11.045 1.00 96.44 178 LYS A CA 1
ATOM 1493 C C . LYS A 1 178 ? 0.413 5.424 -11.517 1.00 96.44 178 LYS A C 1
ATOM 1495 O O . LYS A 1 178 ? 1.273 6.042 -12.130 1.00 96.44 178 LYS A O 1
ATOM 1500 N N . PHE A 1 179 ? 0.482 4.118 -11.261 1.00 97.44 179 PHE A N 1
ATOM 1501 C CA . PHE A 1 179 ? 1.558 3.261 -11.740 1.00 97.44 179 PHE A CA 1
ATOM 1502 C C . PHE A 1 179 ? 1.665 3.262 -13.271 1.00 97.44 179 PHE A C 1
ATOM 1504 O O . PHE A 1 179 ? 2.721 3.608 -13.792 1.00 97.44 179 PHE A O 1
ATOM 1511 N N . LEU A 1 180 ? 0.569 2.981 -13.988 1.00 97.81 180 LEU A N 1
ATOM 1512 C CA . LEU A 1 180 ? 0.549 3.013 -15.455 1.00 97.81 180 LEU A CA 1
ATOM 1513 C C . LEU A 1 180 ? 0.860 4.405 -16.010 1.00 97.81 180 LEU A C 1
ATOM 1515 O O . LEU A 1 180 ? 1.602 4.514 -16.980 1.00 97.81 180 LEU A O 1
ATOM 1519 N N . LEU A 1 181 ? 0.335 5.467 -15.388 1.00 97.88 181 LEU A N 1
ATOM 1520 C CA . LEU A 1 181 ? 0.646 6.839 -15.792 1.00 97.88 181 LEU A CA 1
ATOM 1521 C C . LEU A 1 181 ? 2.157 7.102 -15.752 1.00 97.88 181 LEU A C 1
ATOM 1523 O O . LEU A 1 181 ? 2.700 7.644 -16.707 1.00 97.88 181 LEU A O 1
ATOM 1527 N N . ILE A 1 182 ? 2.831 6.714 -14.665 1.00 98.19 182 ILE A N 1
ATOM 1528 C CA . ILE A 1 182 ? 4.282 6.892 -14.546 1.00 98.19 182 ILE A CA 1
ATOM 1529 C C . ILE A 1 182 ? 4.994 6.016 -15.573 1.00 98.19 182 ILE A C 1
ATOM 1531 O O . ILE A 1 182 ? 5.778 6.559 -16.338 1.00 98.19 182 ILE A O 1
ATOM 1535 N N . TYR A 1 183 ? 4.667 4.720 -15.649 1.00 98.44 183 TYR A N 1
ATOM 1536 C CA . TYR A 1 183 ? 5.283 3.771 -16.585 1.00 98.44 183 TYR A CA 1
ATOM 1537 C C . TYR A 1 183 ? 5.253 4.282 -18.033 1.00 98.44 183 TYR A C 1
ATOM 1539 O O . TYR A 1 183 ? 6.285 4.332 -18.698 1.00 98.44 183 TYR A O 1
ATOM 1547 N N . PHE A 1 184 ? 4.081 4.709 -18.517 1.00 98.19 184 PHE A N 1
ATOM 1548 C CA . PHE A 1 184 ? 3.940 5.191 -19.889 1.00 98.19 184 PHE A CA 1
ATOM 1549 C C . PHE A 1 184 ? 4.591 6.555 -20.109 1.00 98.19 184 PHE A C 1
ATOM 1551 O O . PHE A 1 184 ? 5.270 6.730 -21.113 1.00 98.19 184 PHE A O 1
ATOM 1558 N N . LEU A 1 185 ? 4.448 7.515 -19.189 1.00 97.94 185 LEU A N 1
ATOM 1559 C CA . LEU A 1 185 ? 5.073 8.829 -19.373 1.00 97.94 185 LEU A CA 1
ATOM 1560 C C . LEU A 1 185 ? 6.600 8.746 -19.359 1.00 97.94 185 LEU A C 1
ATOM 1562 O O . LEU A 1 185 ? 7.245 9.381 -20.190 1.00 97.94 185 LEU A O 1
ATOM 1566 N N . THR A 1 186 ? 7.187 7.968 -18.448 1.00 97.75 186 THR A N 1
ATOM 1567 C CA . THR A 1 186 ? 8.645 7.815 -18.384 1.00 97.75 186 THR A CA 1
ATOM 1568 C C . THR A 1 186 ? 9.177 6.944 -19.513 1.00 97.75 186 THR A C 1
ATOM 1570 O O . THR A 1 186 ? 10.241 7.249 -20.039 1.00 97.75 186 THR A O 1
ATOM 1573 N N . GLY A 1 187 ? 8.430 5.922 -19.944 1.00 96.44 187 GLY A N 1
ATOM 1574 C CA . GLY A 1 187 ? 8.779 5.110 -21.109 1.00 96.44 187 GLY A CA 1
ATOM 1575 C C . GLY A 1 187 ? 8.768 5.900 -22.416 1.00 96.44 187 GLY A C 1
ATOM 1576 O O . GLY A 1 187 ? 9.749 5.867 -23.154 1.00 96.44 187 GLY A O 1
ATOM 1577 N N . LEU A 1 188 ? 7.715 6.685 -22.663 1.00 95.38 188 LEU A N 1
ATOM 1578 C CA . LEU A 1 188 ? 7.635 7.570 -23.830 1.00 95.38 188 LEU A CA 1
ATOM 1579 C C . LEU A 1 188 ? 8.749 8.621 -23.804 1.00 95.38 188 LEU A C 1
ATOM 1581 O O . LEU A 1 188 ? 9.401 8.858 -24.816 1.00 95.38 188 LEU A O 1
ATOM 1585 N N . PHE A 1 189 ? 9.008 9.219 -22.639 1.00 94.19 189 PHE A N 1
ATOM 1586 C CA . PHE A 1 189 ? 10.082 10.198 -22.487 1.00 94.19 189 PHE A CA 1
ATOM 1587 C C . PHE A 1 189 ? 11.460 9.586 -22.770 1.00 94.19 189 PHE A C 1
ATOM 1589 O O . PHE A 1 189 ? 12.231 10.161 -23.534 1.00 94.19 189 PHE A O 1
ATOM 1596 N N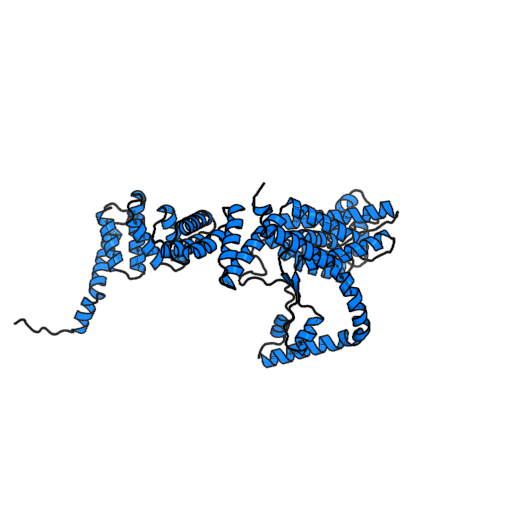 . SER A 1 190 ? 11.740 8.397 -22.228 1.00 92.88 190 SER A N 1
ATOM 1597 C CA . SER A 1 190 ? 12.980 7.663 -22.502 1.00 92.88 190 SER A CA 1
ATOM 1598 C C . SER A 1 190 ? 13.098 7.207 -23.946 1.00 92.88 190 SER A C 1
ATOM 1600 O O . SER A 1 190 ? 14.207 7.054 -24.429 1.00 92.88 190 SER A O 1
ATOM 1602 N N . SER A 1 191 ? 11.982 6.942 -24.623 1.00 91.38 191 SER A N 1
ATOM 1603 C CA . SER A 1 191 ? 12.017 6.510 -26.018 1.00 91.38 191 SER A CA 1
ATOM 1604 C C . SER A 1 191 ? 12.327 7.694 -26.931 1.00 91.38 191 SER A C 1
ATOM 1606 O O . SER A 1 191 ? 13.045 7.540 -27.904 1.00 91.38 191 SER A O 1
ATOM 1608 N N . ILE A 1 192 ? 11.834 8.897 -26.618 1.00 90.50 192 ILE A N 1
ATOM 1609 C CA . ILE A 1 192 ? 11.966 10.069 -27.498 1.00 90.50 192 ILE A CA 1
ATOM 1610 C C . ILE A 1 192 ? 13.281 10.822 -27.267 1.00 90.50 192 ILE A C 1
ATOM 1612 O O . ILE A 1 192 ? 13.958 11.199 -28.222 1.00 90.50 192 ILE A O 1
ATOM 1616 N N . ILE A 1 193 ? 13.625 11.101 -26.008 1.00 88.62 193 ILE A N 1
ATOM 1617 C CA . ILE A 1 193 ? 14.654 12.097 -25.680 1.00 88.62 193 ILE A CA 1
ATOM 1618 C C . ILE A 1 193 ? 16.078 11.650 -26.051 1.00 88.62 193 ILE A C 1
ATOM 1620 O O . ILE A 1 193 ? 16.763 12.441 -26.701 1.00 88.62 193 ILE A O 1
ATOM 1624 N N . PRO A 1 194 ? 16.550 10.441 -25.694 1.00 84.88 194 PRO A N 1
ATOM 1625 C CA . PRO A 1 194 ? 17.902 9.995 -26.031 1.00 84.88 194 PRO A CA 1
ATOM 1626 C C . PRO A 1 194 ? 18.139 9.864 -27.540 1.00 84.88 194 PRO A C 1
ATOM 1628 O O . PRO A 1 194 ? 19.101 10.480 -27.998 1.00 84.88 194 PRO A O 1
ATOM 1631 N N . PRO A 1 195 ? 17.275 9.200 -28.343 1.00 85.88 195 PRO A N 1
ATOM 1632 C CA . PRO A 1 195 ? 17.421 9.178 -29.801 1.00 85.88 195 PRO A CA 1
ATOM 1633 C C . PRO A 1 195 ? 17.451 10.565 -30.435 1.00 85.88 195 PRO A C 1
ATOM 1635 O O . PRO A 1 195 ? 18.324 10.860 -31.249 1.00 85.88 195 PRO A O 1
ATOM 1638 N N . TYR A 1 196 ? 16.553 11.458 -30.010 1.00 85.88 196 TYR A N 1
ATOM 1639 C CA . TYR A 1 196 ? 16.545 12.834 -30.496 1.00 85.88 196 TYR A CA 1
ATOM 1640 C C . TYR A 1 196 ? 17.836 13.581 -30.137 1.00 85.88 196 TYR A C 1
ATOM 1642 O O . TYR A 1 196 ? 18.393 14.295 -30.970 1.00 85.88 196 TYR A O 1
ATOM 1650 N N . LEU A 1 197 ? 18.344 13.412 -28.913 1.00 85.00 197 LEU A N 1
ATOM 1651 C CA . LEU A 1 197 ? 19.586 14.054 -28.498 1.00 85.00 197 LEU A CA 1
ATOM 1652 C C . LEU A 1 197 ? 20.793 13.493 -29.260 1.00 85.00 197 LEU A C 1
ATOM 1654 O O . LEU A 1 197 ? 21.658 14.271 -29.653 1.00 85.00 197 LEU A O 1
ATOM 1658 N N . HIS A 1 198 ? 20.830 12.181 -29.508 1.00 83.00 198 HIS A N 1
ATOM 1659 C CA . HIS A 1 198 ? 21.879 11.543 -30.304 1.00 83.00 198 HIS A CA 1
ATOM 1660 C C . HIS A 1 198 ? 21.905 12.089 -31.732 1.00 83.00 198 HIS A C 1
ATOM 1662 O O . HIS A 1 198 ? 22.956 12.502 -32.224 1.00 83.00 198 HIS A O 1
ATOM 1668 N N . LEU A 1 199 ? 20.727 12.202 -32.347 1.00 85.19 199 LEU A N 1
ATOM 1669 C CA . LEU A 1 199 ? 20.577 12.776 -33.676 1.00 85.19 199 LEU A CA 1
ATOM 1670 C C . LEU A 1 199 ? 21.057 14.233 -33.718 1.00 85.19 199 LEU A C 1
ATOM 1672 O O . LEU A 1 199 ? 21.794 14.618 -34.619 1.00 85.19 199 LEU A O 1
ATOM 1676 N N . VAL A 1 200 ? 20.679 15.057 -32.738 1.00 86.62 200 VAL A N 1
ATOM 1677 C CA . VAL A 1 200 ? 21.043 16.483 -32.726 1.00 86.62 200 VAL A CA 1
ATOM 1678 C C . VAL A 1 200 ? 22.526 16.703 -32.408 1.00 86.62 200 VAL A C 1
ATOM 1680 O O . VAL A 1 200 ? 23.166 17.522 -33.068 1.00 86.62 200 VAL A O 1
ATOM 1683 N N . LEU A 1 201 ? 23.083 15.999 -31.418 1.00 85.12 201 LEU A N 1
ATOM 1684 C CA . LEU A 1 201 ? 24.452 16.228 -30.938 1.00 85.12 201 LEU A CA 1
ATOM 1685 C C . LEU A 1 201 ? 25.516 15.490 -31.751 1.00 85.12 201 LEU A C 1
ATOM 1687 O O . LEU A 1 201 ? 26.590 16.045 -31.977 1.00 85.12 201 LEU A O 1
ATOM 1691 N N . PHE A 1 202 ? 25.228 14.260 -32.175 1.00 83.44 202 PHE A N 1
ATOM 1692 C CA . PHE A 1 202 ? 26.203 13.378 -32.822 1.00 83.44 202 PHE A CA 1
ATOM 1693 C C . PHE A 1 202 ? 25.900 13.126 -34.298 1.00 83.44 202 PHE A C 1
ATOM 1695 O O . PHE A 1 202 ? 26.734 12.537 -34.978 1.00 83.44 202 PHE A O 1
ATOM 1702 N N . GLN A 1 203 ? 24.757 13.610 -34.808 1.00 83.81 203 GLN A N 1
ATOM 1703 C CA . GLN A 1 203 ? 24.305 13.353 -36.184 1.00 83.81 203 GLN A CA 1
ATOM 1704 C C . GLN A 1 203 ? 24.235 11.850 -36.489 1.00 83.81 203 GLN A C 1
ATOM 1706 O O . GLN A 1 203 ? 24.494 11.419 -37.610 1.00 83.81 203 GLN A O 1
ATOM 1711 N N . ASP A 1 204 ? 23.894 11.066 -35.464 1.00 80.31 204 ASP A N 1
ATOM 1712 C CA . ASP A 1 204 ? 23.883 9.611 -35.497 1.00 80.31 204 ASP A CA 1
ATOM 1713 C C . ASP A 1 204 ? 22.460 9.080 -35.310 1.00 80.31 204 ASP A C 1
ATOM 1715 O O . ASP A 1 204 ? 21.699 9.579 -34.471 1.00 80.31 204 ASP A O 1
ATOM 1719 N N . TRP A 1 205 ? 22.099 8.081 -36.115 1.00 79.12 205 TRP A N 1
ATOM 1720 C CA . TRP A 1 205 ? 20.772 7.482 -36.099 1.00 79.12 205 TRP A CA 1
ATOM 1721 C C . TRP A 1 205 ? 20.728 6.367 -35.060 1.00 79.12 205 TRP A C 1
ATOM 1723 O O . TRP A 1 205 ? 21.183 5.251 -35.295 1.00 79.12 205 TRP A O 1
ATOM 1733 N N . TYR A 1 206 ? 20.194 6.691 -33.886 1.00 78.06 206 TYR A N 1
ATOM 1734 C CA . TYR A 1 206 ? 20.106 5.769 -32.762 1.00 78.06 206 TYR A CA 1
ATOM 1735 C C . TYR A 1 206 ? 18.667 5.293 -32.564 1.00 78.06 206 TYR A C 1
ATOM 1737 O O . TYR A 1 206 ? 17.795 6.094 -32.227 1.00 78.06 206 TYR A O 1
ATOM 1745 N N . SER A 1 207 ? 18.425 3.991 -32.722 1.00 80.19 207 SER A N 1
ATOM 1746 C CA . SER A 1 207 ? 17.113 3.393 -32.470 1.00 80.19 207 SER A CA 1
ATOM 1747 C C . SER A 1 207 ? 17.040 2.800 -31.065 1.00 80.19 207 SER A C 1
ATOM 1749 O O . SER A 1 207 ? 17.764 1.863 -30.728 1.00 80.19 207 SER A O 1
ATOM 1751 N N . ALA A 1 208 ? 16.138 3.330 -30.237 1.00 80.88 208 ALA A N 1
ATOM 1752 C CA . ALA A 1 208 ? 15.905 2.818 -28.888 1.00 80.88 208 ALA A CA 1
ATOM 1753 C C . ALA A 1 208 ? 14.795 1.754 -28.875 1.00 80.88 208 ALA A C 1
ATOM 1755 O O . ALA A 1 208 ? 13.765 1.895 -29.545 1.00 80.88 208 ALA A O 1
ATOM 1756 N N . LEU A 1 209 ? 14.984 0.708 -28.064 1.00 89.88 209 LEU A N 1
ATOM 1757 C CA . LEU A 1 209 ? 13.990 -0.332 -27.789 1.00 89.88 209 LEU A CA 1
ATOM 1758 C C . LEU A 1 209 ? 14.130 -0.862 -26.360 1.00 89.88 209 LEU A C 1
ATOM 1760 O O . LEU A 1 209 ? 15.232 -0.912 -25.814 1.00 89.88 209 LEU A O 1
ATOM 1764 N N . GLY A 1 210 ? 13.016 -1.291 -25.772 1.00 92.00 210 GLY A N 1
ATOM 1765 C CA . GLY A 1 210 ? 12.980 -1.918 -24.454 1.00 92.00 210 GLY A CA 1
ATOM 1766 C C . GLY A 1 210 ? 12.107 -1.188 -23.439 1.00 92.00 210 GLY A C 1
ATOM 1767 O O . GLY A 1 210 ? 11.914 0.029 -23.469 1.00 92.00 210 GLY A O 1
ATOM 1768 N N . ALA A 1 211 ? 11.620 -1.953 -22.463 1.00 94.94 211 ALA A N 1
ATOM 1769 C CA . ALA A 1 211 ? 10.867 -1.428 -21.326 1.00 94.94 211 ALA A CA 1
ATOM 1770 C C . ALA A 1 211 ? 11.753 -0.708 -20.287 1.00 94.94 211 ALA A C 1
ATOM 1772 O O . ALA A 1 211 ? 11.233 -0.083 -19.359 1.00 94.94 211 ALA A O 1
ATOM 1773 N N . SER A 1 212 ? 13.081 -0.792 -20.413 1.00 94.38 212 SER A N 1
ATOM 1774 C CA . SER A 1 212 ? 14.051 -0.351 -19.404 1.00 94.38 212 SER A CA 1
ATOM 1775 C C . SER A 1 212 ? 13.876 1.113 -18.996 1.00 94.38 212 SER A C 1
ATOM 1777 O O . SER A 1 212 ? 13.862 1.409 -17.808 1.00 94.38 212 SER A O 1
ATOM 1779 N N . GLY A 1 213 ? 13.627 2.027 -19.939 1.00 94.75 213 GLY A N 1
ATOM 1780 C CA . GLY A 1 213 ? 13.378 3.438 -19.620 1.00 94.75 213 GLY A CA 1
ATOM 1781 C C . GLY A 1 213 ? 12.134 3.648 -18.749 1.00 94.75 213 GLY A C 1
ATOM 1782 O O . GLY A 1 213 ? 12.156 4.378 -17.755 1.00 94.75 213 GLY A O 1
ATOM 1783 N N . ALA A 1 214 ? 11.045 2.939 -19.057 1.00 97.31 214 ALA A N 1
ATOM 1784 C CA . ALA A 1 214 ? 9.837 2.965 -18.237 1.00 97.31 214 ALA A CA 1
ATOM 1785 C C . ALA A 1 214 ? 10.120 2.456 -16.815 1.00 97.31 214 ALA A C 1
ATOM 1787 O O . ALA A 1 214 ? 9.707 3.081 -15.836 1.00 97.31 214 ALA A O 1
ATOM 1788 N N . ILE A 1 215 ? 10.881 1.366 -16.705 1.00 97.31 215 ILE A N 1
ATOM 1789 C CA . ILE A 1 215 ? 11.282 0.748 -15.438 1.00 97.31 215 ILE A CA 1
ATOM 1790 C C . ILE A 1 215 ? 12.185 1.684 -14.620 1.00 97.31 215 ILE A C 1
ATOM 1792 O O . ILE A 1 215 ? 11.940 1.856 -13.425 1.00 97.31 215 ILE A O 1
ATOM 1796 N N . SER A 1 216 ? 13.154 2.364 -15.234 1.00 96.31 216 SER A N 1
ATOM 1797 C CA . SER A 1 216 ? 14.000 3.355 -14.553 1.00 96.31 216 SER A CA 1
ATOM 1798 C C . SER A 1 216 ? 13.165 4.525 -14.015 1.00 96.31 216 SER A C 1
ATOM 1800 O O . SER A 1 216 ? 13.345 4.970 -12.880 1.00 96.31 216 SER A O 1
ATOM 1802 N N . GLY A 1 217 ? 12.133 4.950 -14.749 1.00 97.62 217 GLY A N 1
ATOM 1803 C CA . GLY A 1 217 ? 11.138 5.898 -14.239 1.00 97.62 217 GLY A CA 1
ATOM 1804 C C . GLY A 1 217 ? 10.327 5.385 -13.043 1.00 97.62 217 GLY A C 1
ATOM 1805 O O . GLY A 1 217 ? 10.127 6.117 -12.067 1.00 97.62 217 GLY A O 1
ATOM 1806 N N . ILE A 1 218 ? 9.921 4.111 -13.059 1.00 98.19 218 ILE A N 1
ATOM 1807 C CA . ILE A 1 218 ? 9.312 3.440 -11.900 1.00 98.19 218 ILE A CA 1
ATOM 1808 C C . ILE A 1 218 ? 10.274 3.433 -10.705 1.00 98.19 218 ILE A C 1
ATOM 1810 O O . ILE A 1 218 ? 9.850 3.751 -9.593 1.00 98.19 218 ILE A O 1
ATOM 1814 N N . MET A 1 219 ? 11.565 3.159 -10.910 1.00 95.81 219 MET A N 1
ATOM 1815 C CA . MET A 1 219 ? 12.585 3.230 -9.857 1.00 95.81 219 MET A CA 1
ATOM 1816 C C . MET A 1 219 ? 12.745 4.657 -9.311 1.00 95.81 219 MET A C 1
ATOM 1818 O O . MET A 1 219 ? 12.807 4.845 -8.095 1.00 95.81 219 MET A O 1
ATOM 1822 N N . GLY A 1 220 ? 12.710 5.681 -10.166 1.00 96.38 220 GLY A N 1
ATOM 1823 C CA . GLY A 1 220 ? 12.699 7.085 -9.742 1.00 96.38 220 GLY A CA 1
ATOM 1824 C C . GLY A 1 220 ? 11.502 7.432 -8.849 1.00 96.38 220 GLY A C 1
ATOM 1825 O O . GLY A 1 220 ? 11.654 8.075 -7.808 1.00 96.38 220 GLY A O 1
ATOM 1826 N N . ALA A 1 221 ? 10.308 6.945 -9.193 1.00 97.38 221 ALA A N 1
ATOM 1827 C CA . ALA A 1 221 ? 9.124 7.118 -8.354 1.00 97.38 221 ALA A CA 1
ATOM 1828 C C . ALA A 1 221 ? 9.198 6.308 -7.045 1.00 97.38 221 ALA A C 1
ATOM 1830 O O . ALA A 1 221 ? 8.796 6.790 -5.978 1.00 97.38 221 ALA A O 1
ATOM 1831 N N . PHE A 1 222 ? 9.769 5.104 -7.104 1.00 94.50 222 PHE A N 1
ATOM 1832 C CA . PHE A 1 222 ? 10.038 4.255 -5.946 1.00 94.50 222 PHE A CA 1
ATOM 1833 C C . PHE A 1 222 ? 10.948 4.963 -4.934 1.00 94.50 222 PHE A C 1
ATOM 1835 O O . PHE A 1 222 ? 10.664 4.934 -3.732 1.00 94.50 222 PHE A O 1
ATOM 1842 N N . ALA A 1 223 ? 11.982 5.669 -5.407 1.00 91.44 223 ALA A N 1
ATOM 1843 C CA . ALA A 1 223 ? 12.903 6.431 -4.564 1.00 91.44 223 ALA A CA 1
ATOM 1844 C C . ALA A 1 223 ? 12.202 7.509 -3.728 1.00 91.44 223 ALA A C 1
ATOM 1846 O O . ALA A 1 223 ? 12.688 7.845 -2.657 1.00 91.44 223 ALA A O 1
ATOM 1847 N N . PHE A 1 224 ? 11.049 8.027 -4.162 1.00 91.44 224 PHE A N 1
ATOM 1848 C CA . PHE A 1 224 ? 10.250 8.981 -3.385 1.00 91.44 224 PHE A CA 1
ATOM 1849 C C . PHE A 1 224 ? 9.214 8.302 -2.490 1.00 91.44 224 PHE A C 1
ATOM 1851 O O . PHE A 1 224 ? 9.003 8.736 -1.358 1.00 91.44 224 PHE A O 1
ATOM 1858 N N . ARG A 1 225 ? 8.546 7.253 -2.982 1.00 92.44 225 ARG A N 1
ATOM 1859 C CA . ARG A 1 225 ? 7.435 6.624 -2.254 1.00 92.44 225 ARG A CA 1
ATOM 1860 C C . ARG A 1 225 ? 7.896 5.677 -1.148 1.00 92.44 225 ARG A C 1
ATOM 1862 O O . ARG A 1 225 ? 7.166 5.468 -0.179 1.00 92.44 225 ARG A O 1
ATOM 1869 N N . LEU A 1 226 ? 9.071 5.074 -1.302 1.00 88.94 226 LEU A N 1
ATOM 1870 C CA . LEU A 1 226 ? 9.526 3.956 -0.475 1.00 88.94 226 LEU A CA 1
ATOM 1871 C C . LEU A 1 226 ? 10.961 4.138 0.027 1.00 88.94 226 LEU A C 1
ATOM 1873 O O . LEU A 1 226 ? 11.575 3.152 0.419 1.00 88.94 226 LEU A O 1
ATOM 1877 N N . PHE A 1 227 ? 11.485 5.369 0.082 1.00 85.38 227 PHE A N 1
ATOM 1878 C CA . PHE A 1 227 ? 12.872 5.672 0.484 1.00 85.38 227 PHE A CA 1
ATOM 1879 C C . PHE A 1 227 ? 13.303 5.099 1.843 1.00 85.38 227 PHE A C 1
ATOM 1881 O O . PHE A 1 227 ? 14.487 4.912 2.106 1.00 85.38 227 PHE A O 1
ATOM 1888 N N . TYR A 1 228 ? 12.352 4.878 2.749 1.00 81.44 228 TYR A N 1
ATOM 1889 C CA . TYR A 1 228 ? 12.603 4.399 4.107 1.00 81.44 228 TYR A CA 1
ATOM 1890 C C . TYR A 1 228 ? 12.523 2.873 4.218 1.00 81.44 228 TYR A C 1
ATOM 1892 O O . TYR A 1 228 ? 12.926 2.309 5.240 1.00 81.44 228 TYR A O 1
ATOM 1900 N N . LYS A 1 229 ? 12.010 2.199 3.183 1.00 84.69 229 LYS A N 1
ATOM 1901 C CA . LYS A 1 229 ? 11.877 0.746 3.160 1.00 84.69 229 LYS A CA 1
ATOM 1902 C C . LYS A 1 229 ? 13.232 0.083 2.976 1.00 84.69 229 LYS A C 1
ATOM 1904 O O . LYS A 1 229 ? 14.162 0.623 2.376 1.00 84.69 229 LYS A O 1
ATOM 1909 N N . ARG A 1 230 ? 13.333 -1.126 3.516 1.00 76.06 230 ARG A N 1
ATOM 1910 C CA . ARG A 1 230 ? 14.481 -2.003 3.315 1.00 76.06 230 ARG A CA 1
ATOM 1911 C C . ARG A 1 230 ? 14.081 -3.074 2.322 1.00 76.06 230 ARG A C 1
ATOM 1913 O O . ARG A 1 230 ? 13.063 -3.734 2.516 1.00 76.06 230 ARG A O 1
ATOM 1920 N N . MET A 1 231 ? 14.889 -3.228 1.290 1.00 69.94 231 MET A N 1
ATOM 1921 C CA . MET A 1 231 ? 14.820 -4.367 0.397 1.00 69.94 231 MET A CA 1
ATOM 1922 C C . MET A 1 231 ? 15.819 -5.415 0.880 1.00 69.94 231 MET A C 1
ATOM 1924 O O . MET A 1 231 ? 16.932 -5.106 1.310 1.00 69.94 231 MET A O 1
ATOM 1928 N N . VAL A 1 232 ? 15.365 -6.655 0.905 1.00 65.94 232 VAL A N 1
ATOM 1929 C CA . VAL A 1 232 ? 16.067 -7.823 1.405 1.00 65.94 232 VAL A CA 1
ATOM 1930 C C . VAL A 1 232 ? 16.471 -8.657 0.213 1.00 65.94 232 VAL A C 1
ATOM 1932 O O . VAL A 1 232 ? 15.694 -9.474 -0.256 1.00 65.94 232 VAL A O 1
ATOM 1935 N N . PHE A 1 233 ? 17.684 -8.471 -0.280 1.00 57.41 233 PHE A N 1
ATOM 1936 C CA . PHE A 1 233 ? 18.149 -9.291 -1.387 1.00 57.41 233 PHE A CA 1
ATOM 1937 C C . PHE A 1 233 ? 18.834 -10.544 -0.845 1.00 57.41 233 PHE A C 1
ATOM 1939 O O . PHE A 1 233 ? 19.664 -10.442 0.070 1.00 57.41 233 PHE A O 1
ATOM 1946 N N . PRO A 1 234 ? 18.534 -11.728 -1.404 1.00 50.12 234 PRO A N 1
ATOM 1947 C CA . PRO A 1 234 ? 19.473 -12.829 -1.326 1.00 50.12 234 PRO A CA 1
ATOM 1948 C C . PRO A 1 234 ? 20.685 -12.410 -2.163 1.00 50.12 234 PRO A C 1
ATOM 1950 O O . PRO A 1 234 ? 20.602 -12.314 -3.382 1.00 50.12 234 PRO A O 1
ATOM 1953 N N . PHE A 1 235 ? 21.794 -12.058 -1.516 1.00 45.94 235 PHE A N 1
ATOM 1954 C CA . PHE A 1 235 ? 23.014 -11.694 -2.235 1.00 45.94 235 PHE A CA 1
ATOM 1955 C C . PHE A 1 235 ? 23.649 -12.994 -2.749 1.00 45.94 235 PHE A C 1
ATOM 1957 O O . PHE A 1 235 ? 24.114 -13.770 -1.914 1.00 45.94 235 PHE A O 1
ATOM 1964 N N . PRO A 1 236 ? 23.691 -13.282 -4.065 1.00 43.41 236 PRO A N 1
ATOM 1965 C CA . PRO A 1 236 ? 24.062 -14.618 -4.547 1.00 43.41 236 PRO A CA 1
ATOM 1966 C C . PRO A 1 236 ? 25.486 -15.019 -4.133 1.00 43.41 236 PRO A C 1
ATOM 1968 O O . PRO A 1 236 ? 25.739 -16.157 -3.753 1.00 43.41 236 PRO A O 1
ATOM 1971 N N . ILE A 1 237 ? 26.402 -14.044 -4.115 1.00 40.78 237 ILE A N 1
ATOM 1972 C CA . ILE A 1 237 ? 27.830 -14.242 -3.820 1.00 40.78 237 ILE A CA 1
ATOM 1973 C C . ILE A 1 237 ? 28.103 -14.429 -2.309 1.00 40.78 237 ILE A C 1
ATOM 1975 O O . ILE A 1 237 ? 29.001 -15.178 -1.935 1.00 40.78 237 ILE A O 1
ATOM 1979 N N . LEU A 1 238 ? 27.310 -13.814 -1.419 1.00 39.06 238 LEU A N 1
ATOM 1980 C CA . LEU A 1 238 ? 27.425 -13.974 0.046 1.00 39.06 238 LEU A CA 1
ATOM 1981 C C . LEU A 1 238 ? 26.484 -15.051 0.599 1.00 39.06 238 LEU A C 1
ATOM 1983 O O . LEU A 1 238 ? 26.713 -15.560 1.695 1.00 39.06 238 LEU A O 1
ATOM 1987 N N . GLY A 1 239 ? 25.484 -15.457 -0.185 1.00 41.53 239 GLY A N 1
ATOM 1988 C CA . GLY A 1 239 ? 24.688 -16.660 0.029 1.00 41.53 239 GLY A CA 1
ATOM 1989 C C . GLY A 1 239 ? 25.562 -17.904 0.199 1.00 41.53 239 GLY A C 1
ATOM 1990 O O . GLY A 1 239 ? 25.185 -18.794 0.946 1.00 41.53 239 GLY A O 1
ATOM 1991 N N . LEU A 1 240 ? 26.775 -17.935 -0.373 1.00 43.12 240 LEU A N 1
ATOM 1992 C CA . LEU A 1 240 ? 27.709 -19.043 -0.162 1.00 43.12 240 LEU A CA 1
ATOM 1993 C C . LEU A 1 240 ? 28.465 -18.990 1.187 1.00 43.12 240 LEU A C 1
ATOM 1995 O O . LEU A 1 240 ? 28.665 -20.021 1.823 1.00 43.12 240 LEU A O 1
ATOM 1999 N N . PHE A 1 241 ? 28.854 -17.811 1.685 1.00 41.41 241 PHE A N 1
ATOM 2000 C CA . PHE A 1 241 ? 29.398 -17.688 3.053 1.00 41.41 241 PHE A CA 1
ATOM 2001 C C . PHE A 1 241 ? 28.322 -17.985 4.102 1.00 41.41 241 PHE A C 1
ATOM 2003 O O . PHE A 1 241 ? 28.573 -18.631 5.118 1.00 41.41 241 PHE A O 1
ATOM 2010 N N . SER A 1 242 ? 27.096 -17.566 3.802 1.00 43.28 242 SER A N 1
ATOM 2011 C CA . SER A 1 242 ? 25.889 -17.956 4.516 1.00 43.28 242 SER A CA 1
ATOM 2012 C C . SER A 1 242 ? 25.698 -19.477 4.575 1.00 43.28 242 SER A C 1
ATOM 2014 O O . SER A 1 242 ? 25.281 -20.008 5.603 1.00 43.28 242 SER A O 1
ATOM 2016 N N . LEU A 1 243 ? 26.081 -20.168 3.503 1.00 44.66 243 LEU A N 1
ATOM 2017 C CA . LEU A 1 243 ? 25.928 -21.603 3.288 1.00 44.66 243 LEU A CA 1
ATOM 2018 C C . LEU A 1 243 ? 27.032 -22.459 3.924 1.00 44.66 243 LEU A C 1
ATOM 2020 O O . LEU A 1 243 ? 26.730 -23.521 4.457 1.00 44.66 243 LEU A O 1
ATOM 2024 N N . LEU A 1 244 ? 28.287 -21.997 3.931 1.00 47.00 244 LEU A N 1
ATOM 2025 C CA . LEU A 1 244 ? 29.407 -22.699 4.580 1.00 47.00 244 LEU A CA 1
ATOM 2026 C C . LEU A 1 244 ? 29.392 -22.571 6.111 1.00 47.00 244 LEU A C 1
ATOM 2028 O O . LEU A 1 244 ? 29.846 -23.475 6.806 1.00 47.00 244 LEU A O 1
ATOM 2032 N N . PHE A 1 245 ? 28.862 -21.463 6.637 1.00 49.91 245 PHE A N 1
ATOM 2033 C CA . PHE A 1 245 ? 28.882 -21.154 8.073 1.00 49.91 245 PHE A CA 1
ATOM 2034 C C . PHE A 1 245 ? 27.488 -21.124 8.726 1.00 49.91 245 PHE A C 1
ATOM 2036 O O . PHE A 1 245 ? 27.368 -20.768 9.896 1.00 49.91 245 PHE A O 1
ATOM 2043 N N . GLY A 1 246 ? 26.421 -21.470 7.991 1.00 43.88 246 GLY A N 1
ATOM 2044 C CA . GLY A 1 246 ? 25.041 -21.465 8.502 1.00 43.88 246 GLY A CA 1
ATOM 2045 C C . GLY A 1 246 ? 24.489 -20.073 8.855 1.00 43.88 246 GLY A C 1
ATOM 2046 O O . GLY A 1 246 ? 23.532 -19.952 9.618 1.00 43.88 246 GLY A O 1
ATOM 2047 N N . LEU A 1 247 ? 25.085 -19.003 8.329 1.00 46.22 247 LEU A N 1
ATOM 2048 C CA . LEU A 1 247 ? 24.712 -17.620 8.628 1.00 46.22 247 LEU A CA 1
ATOM 2049 C C . LEU A 1 247 ? 23.640 -17.155 7.648 1.00 46.22 247 LEU A C 1
ATOM 2051 O O . LEU A 1 247 ? 23.973 -16.948 6.505 1.00 46.22 247 LEU A O 1
ATOM 2055 N N . ASN A 1 248 ? 22.381 -16.910 8.009 1.00 49.81 248 ASN A N 1
ATOM 2056 C CA . ASN A 1 248 ? 21.414 -16.302 7.071 1.00 49.81 248 ASN A CA 1
ATOM 2057 C C . ASN A 1 248 ? 21.822 -14.857 6.685 1.00 49.81 248 ASN A C 1
ATOM 2059 O O . ASN A 1 248 ? 21.358 -13.896 7.302 1.00 49.81 248 ASN A O 1
ATOM 2063 N N . LEU A 1 249 ? 22.667 -14.674 5.659 1.00 50.28 249 LEU A N 1
ATOM 2064 C CA . LEU A 1 249 ? 23.121 -13.355 5.194 1.00 50.28 249 LEU A CA 1
ATOM 2065 C C . LEU A 1 249 ? 22.076 -12.734 4.263 1.00 50.28 249 LEU A C 1
ATOM 2067 O O . LEU A 1 249 ? 22.290 -12.515 3.073 1.00 50.28 249 LEU A O 1
ATOM 2071 N N . LYS A 1 250 ? 20.910 -12.436 4.835 1.00 57.03 250 LYS A N 1
ATOM 2072 C CA . LYS A 1 250 ? 19.923 -11.554 4.217 1.00 57.03 250 LYS A CA 1
ATOM 2073 C C . LYS A 1 250 ? 20.505 -10.145 4.206 1.00 57.03 250 LYS A C 1
ATOM 2075 O O . LYS A 1 250 ? 20.541 -9.486 5.248 1.00 57.03 250 LYS A O 1
ATOM 2080 N N . VAL A 1 251 ? 20.957 -9.673 3.046 1.00 57.34 251 VAL A N 1
ATOM 2081 C CA . VAL A 1 251 ? 21.456 -8.302 2.934 1.00 57.34 251 VAL A CA 1
ATOM 2082 C C . VAL A 1 251 ? 20.247 -7.381 2.869 1.00 57.34 251 VAL A C 1
ATOM 2084 O O . VAL A 1 251 ? 19.501 -7.339 1.891 1.00 57.34 251 VAL A O 1
ATOM 2087 N N . ARG A 1 252 ? 20.023 -6.663 3.968 1.00 64.06 252 ARG A N 1
ATOM 2088 C CA . ARG A 1 252 ? 18.982 -5.643 4.060 1.00 64.06 252 ARG A CA 1
ATOM 2089 C C . ARG A 1 252 ? 19.584 -4.317 3.630 1.00 64.06 252 ARG A C 1
ATOM 2091 O O . ARG A 1 252 ? 20.278 -3.673 4.413 1.00 64.06 252 ARG A O 1
ATOM 2098 N N . MET A 1 253 ? 19.304 -3.907 2.403 1.00 63.72 253 MET A N 1
ATOM 2099 C CA . MET A 1 253 ? 19.712 -2.605 1.890 1.00 63.72 253 MET A CA 1
ATOM 2100 C C . MET A 1 253 ? 18.537 -1.647 1.952 1.00 63.72 253 MET A C 1
ATOM 2102 O O . MET A 1 253 ? 17.386 -2.014 1.720 1.00 63.72 253 MET A O 1
ATOM 2106 N N . ASN A 1 254 ? 18.817 -0.395 2.287 1.00 78.62 254 ASN A N 1
ATOM 2107 C CA . ASN A 1 254 ? 17.824 0.646 2.109 1.00 78.62 254 ASN A CA 1
ATOM 2108 C C . ASN A 1 254 ? 17.508 0.788 0.606 1.00 78.62 254 ASN A C 1
ATOM 2110 O O . ASN A 1 254 ? 18.410 0.750 -0.230 1.00 78.62 254 ASN A O 1
ATOM 2114 N N . SER A 1 255 ? 16.229 0.926 0.266 1.00 80.62 255 SER A N 1
ATOM 2115 C CA . SER A 1 255 ? 15.776 1.001 -1.124 1.00 80.62 255 SER A CA 1
ATOM 2116 C C . SER A 1 255 ? 16.319 2.215 -1.878 1.00 80.62 255 SER A C 1
ATOM 2118 O O . SER A 1 255 ? 16.725 2.079 -3.029 1.00 80.62 255 SER A O 1
ATOM 2120 N N . LEU A 1 256 ? 16.369 3.382 -1.226 1.00 83.81 256 LEU A N 1
ATOM 2121 C CA . LEU A 1 256 ? 16.937 4.603 -1.790 1.00 83.81 256 LEU A CA 1
ATOM 2122 C C . LEU A 1 256 ? 18.419 4.404 -2.093 1.00 83.81 256 LEU A C 1
ATOM 2124 O O . LEU A 1 256 ? 18.878 4.819 -3.146 1.00 83.81 256 LEU A O 1
ATOM 2128 N N . MET A 1 257 ? 19.150 3.724 -1.209 1.00 76.81 257 MET A N 1
ATOM 2129 C CA . MET A 1 257 ? 20.563 3.418 -1.435 1.00 76.81 257 MET A CA 1
ATOM 2130 C C . MET A 1 257 ? 20.763 2.604 -2.720 1.00 76.81 257 MET A C 1
ATOM 2132 O O . MET A 1 257 ? 21.606 2.970 -3.530 1.00 76.81 257 MET A O 1
ATOM 2136 N N . LEU A 1 258 ? 19.956 1.558 -2.940 1.00 76.81 258 LEU A N 1
ATOM 2137 C CA . LEU A 1 258 ? 20.034 0.747 -4.158 1.00 76.81 258 LEU A CA 1
ATOM 2138 C C . LEU A 1 258 ? 19.696 1.557 -5.415 1.00 76.81 258 LEU A C 1
ATOM 2140 O O . LEU A 1 258 ? 20.413 1.477 -6.407 1.00 76.81 258 LEU A O 1
ATOM 2144 N N . ILE A 1 259 ? 18.620 2.345 -5.373 1.00 85.25 259 ILE A N 1
ATOM 2145 C CA . ILE A 1 259 ? 18.208 3.150 -6.529 1.00 85.25 259 ILE A CA 1
ATOM 2146 C C . ILE A 1 259 ? 19.263 4.213 -6.844 1.00 85.25 259 ILE A C 1
ATOM 2148 O O . ILE A 1 259 ? 19.566 4.432 -8.008 1.00 85.25 259 ILE A O 1
ATOM 2152 N N . MET A 1 260 ? 19.877 4.828 -5.829 1.00 82.69 260 MET A N 1
ATOM 2153 C CA . MET A 1 260 ? 20.957 5.796 -6.037 1.00 82.69 260 MET A CA 1
ATOM 2154 C C . MET A 1 260 ? 22.249 5.148 -6.546 1.00 82.69 260 MET A C 1
ATOM 2156 O O . MET A 1 260 ? 22.985 5.791 -7.287 1.00 82.69 260 MET A O 1
ATOM 2160 N N . THR A 1 261 ? 22.507 3.883 -6.202 1.00 78.75 261 THR A N 1
ATOM 2161 C CA . THR A 1 261 ? 23.588 3.089 -6.805 1.00 78.75 261 THR A CA 1
ATOM 2162 C C . THR A 1 261 ? 23.323 2.825 -8.287 1.00 78.75 261 THR A C 1
ATOM 2164 O O . THR A 1 261 ? 24.212 3.039 -9.103 1.00 78.75 261 THR A O 1
ATOM 2167 N N . TYR A 1 262 ? 22.106 2.417 -8.653 1.00 83.62 262 TYR A N 1
ATOM 2168 C CA . TYR A 1 262 ? 21.725 2.240 -10.058 1.00 83.62 262 TYR A CA 1
ATOM 2169 C C . TYR A 1 262 ? 21.823 3.564 -10.834 1.00 83.62 262 TYR A C 1
ATOM 2171 O O . TYR A 1 262 ? 22.497 3.643 -11.854 1.00 83.62 262 TYR A O 1
ATOM 2179 N N . PHE A 1 263 ? 21.279 4.641 -10.260 1.00 88.81 263 PHE A N 1
ATOM 2180 C CA . PHE A 1 263 ? 21.357 5.994 -10.811 1.00 88.81 263 PHE A CA 1
ATOM 2181 C C . PHE A 1 263 ? 22.801 6.481 -11.008 1.00 88.81 263 PHE A C 1
ATOM 2183 O O . PHE A 1 263 ? 23.076 7.216 -11.950 1.00 88.81 263 PHE A O 1
ATOM 2190 N N . PHE A 1 264 ? 23.739 6.089 -10.140 1.00 86.38 264 PHE A N 1
ATOM 2191 C CA . PHE A 1 264 ? 25.158 6.400 -10.318 1.00 86.38 264 PHE A CA 1
ATOM 2192 C C . PHE A 1 264 ? 25.749 5.718 -11.558 1.00 86.38 264 PHE A C 1
ATOM 2194 O O . PHE A 1 264 ? 26.473 6.365 -12.314 1.00 86.38 264 PHE A O 1
ATOM 2201 N N . PHE A 1 265 ? 25.435 4.440 -11.785 1.00 85.06 265 PHE A N 1
ATOM 2202 C CA . PHE A 1 265 ? 25.885 3.732 -12.984 1.00 85.06 265 PHE A CA 1
ATOM 2203 C C . PHE A 1 265 ? 25.264 4.317 -14.253 1.00 85.06 265 PHE A C 1
ATOM 2205 O O . PHE A 1 265 ? 25.996 4.534 -15.214 1.00 85.06 265 PHE A O 1
ATOM 2212 N N . ASP A 1 266 ? 23.977 4.673 -14.228 1.00 90.19 266 ASP A N 1
ATOM 2213 C CA . ASP A 1 266 ? 23.331 5.373 -15.346 1.00 90.19 266 ASP A CA 1
ATOM 2214 C C . ASP A 1 266 ? 23.958 6.740 -15.603 1.00 90.19 266 ASP A C 1
ATOM 2216 O O . ASP A 1 266 ? 24.176 7.126 -16.749 1.00 90.19 266 ASP A O 1
ATOM 2220 N N . PHE A 1 267 ? 24.295 7.476 -14.543 1.00 92.31 267 PHE A N 1
ATOM 2221 C CA . PHE A 1 267 ? 24.974 8.758 -14.659 1.00 92.31 267 PHE A CA 1
ATOM 2222 C C . PHE A 1 267 ? 26.356 8.606 -15.307 1.00 92.31 267 PHE A C 1
ATOM 2224 O O . PHE A 1 267 ? 26.651 9.313 -16.268 1.00 92.31 267 PHE A O 1
ATOM 2231 N N . LEU A 1 268 ? 27.188 7.671 -14.835 1.00 88.88 268 LEU A N 1
ATOM 2232 C CA . LEU A 1 268 ? 28.495 7.409 -15.443 1.00 88.88 268 LEU A CA 1
ATOM 2233 C C . LEU A 1 268 ? 28.370 6.913 -16.886 1.00 88.88 268 LEU A C 1
ATOM 2235 O O . LEU A 1 268 ? 29.060 7.428 -17.761 1.00 88.88 268 LEU A O 1
ATOM 2239 N N . GLY A 1 269 ? 27.480 5.955 -17.143 1.00 88.25 269 GLY A N 1
ATOM 2240 C CA . GLY A 1 269 ? 27.213 5.431 -18.480 1.00 88.25 269 GLY A CA 1
ATOM 2241 C C . GLY A 1 269 ? 26.761 6.525 -19.446 1.00 88.25 269 GLY A C 1
ATOM 2242 O O . GLY A 1 269 ? 27.268 6.604 -20.561 1.00 88.25 269 GLY A O 1
ATOM 2243 N N . SER A 1 270 ? 25.911 7.447 -18.984 1.00 89.25 270 SER A N 1
ATOM 2244 C CA . SER A 1 270 ? 25.484 8.615 -19.763 1.00 89.25 270 SER A CA 1
ATOM 2245 C C . SER A 1 270 ? 26.655 9.533 -20.120 1.00 89.25 270 SER A C 1
ATOM 2247 O O . SER A 1 270 ? 26.682 10.074 -21.220 1.00 89.25 270 SER A O 1
ATOM 2249 N N . LEU A 1 271 ? 27.640 9.715 -19.228 1.00 90.25 271 LEU A N 1
ATOM 2250 C CA . LEU A 1 271 ? 28.840 10.504 -19.538 1.00 90.25 271 LEU A CA 1
ATOM 2251 C C . LEU A 1 271 ? 29.697 9.845 -20.627 1.00 90.25 271 LEU A C 1
ATOM 2253 O O . LEU A 1 271 ? 30.213 10.555 -21.487 1.00 90.25 271 LEU A O 1
ATOM 2257 N N . PHE A 1 272 ? 29.829 8.515 -20.610 1.00 87.38 272 PHE A N 1
ATOM 2258 C CA . PHE A 1 272 ? 30.526 7.770 -21.665 1.00 87.38 272 PHE A CA 1
ATOM 2259 C C . PHE A 1 272 ? 29.772 7.817 -22.998 1.00 87.38 272 PHE A C 1
ATOM 2261 O O . PHE A 1 272 ? 30.374 8.041 -24.045 1.00 87.38 272 PHE A O 1
ATOM 2268 N N . GLN A 1 273 ? 28.449 7.670 -22.964 1.00 84.94 273 GLN A N 1
ATOM 2269 C CA . GLN A 1 273 ? 27.614 7.787 -24.158 1.00 84.94 273 GLN A CA 1
ATOM 2270 C C . GLN A 1 273 ? 27.732 9.196 -24.767 1.00 84.94 273 GLN A C 1
ATOM 2272 O O . GLN A 1 273 ? 27.944 9.344 -25.967 1.00 84.94 273 GLN A O 1
ATOM 2277 N N . LEU A 1 274 ? 27.716 10.245 -23.933 1.00 84.62 274 LEU A N 1
ATOM 2278 C CA . LEU A 1 274 ? 27.900 11.632 -24.373 1.00 84.62 274 LEU A CA 1
ATOM 2279 C C . LEU A 1 274 ? 29.325 11.961 -24.853 1.00 84.62 274 LEU A C 1
ATOM 2281 O O . LEU A 1 274 ? 29.511 12.967 -25.536 1.00 84.62 274 LEU A O 1
ATOM 2285 N N . SER A 1 275 ? 30.332 11.150 -24.516 1.00 84.94 275 SER A N 1
ATOM 2286 C CA . SER A 1 275 ? 31.689 11.294 -25.056 1.00 84.94 275 SER A CA 1
ATOM 2287 C C . SER A 1 275 ? 31.896 10.556 -26.385 1.00 84.94 275 SER A C 1
ATOM 2289 O O . SER A 1 275 ? 33.014 10.538 -26.900 1.00 84.94 275 SER A O 1
ATOM 2291 N N . GLY A 1 276 ? 30.832 9.980 -26.955 1.00 76.88 276 GLY A N 1
ATOM 2292 C CA . GLY A 1 276 ? 30.858 9.261 -28.229 1.00 76.88 276 GLY A CA 1
ATOM 2293 C C . GLY A 1 276 ? 31.293 7.799 -28.112 1.00 76.88 276 GLY A C 1
ATOM 2294 O O . GLY A 1 276 ? 31.538 7.153 -29.129 1.00 76.88 276 GLY A O 1
ATOM 2295 N N . VAL A 1 277 ? 31.407 7.256 -26.894 1.00 79.25 277 VAL A N 1
ATOM 2296 C CA . VAL A 1 277 ? 31.655 5.823 -26.701 1.00 79.25 277 VAL A CA 1
ATOM 2297 C C . VAL A 1 277 ? 30.338 5.082 -26.899 1.00 79.25 277 VAL A C 1
ATOM 2299 O O . VAL A 1 277 ? 29.393 5.273 -26.138 1.00 79.25 277 VAL A O 1
ATOM 2302 N N . SER A 1 278 ? 30.283 4.211 -27.907 1.00 72.38 278 SER A N 1
ATOM 2303 C CA . SER A 1 278 ? 29.132 3.331 -28.110 1.00 72.38 278 SER A CA 1
ATOM 2304 C C . SER A 1 278 ? 29.038 2.330 -26.963 1.00 72.38 278 SER A C 1
ATOM 2306 O O . SER A 1 278 ? 29.933 1.503 -26.775 1.00 72.38 278 SER A O 1
ATOM 2308 N N . VAL A 1 279 ? 27.938 2.382 -26.218 1.00 71.31 279 VAL A N 1
ATOM 2309 C CA . VAL A 1 279 ? 27.631 1.432 -25.148 1.00 71.31 279 VAL A CA 1
ATOM 2310 C C . VAL A 1 279 ? 26.303 0.758 -25.475 1.00 71.31 279 VAL A C 1
ATOM 2312 O O . VAL A 1 279 ? 25.354 1.426 -25.865 1.00 71.31 279 VAL A O 1
ATOM 2315 N N . GLY A 1 280 ? 26.218 -0.567 -25.332 1.00 71.12 280 GLY A N 1
ATOM 2316 C CA . GLY A 1 280 ? 25.025 -1.351 -25.698 1.00 71.12 280 GLY A CA 1
ATOM 2317 C C . GLY A 1 280 ? 23.805 -1.161 -24.783 1.00 71.12 280 GLY A C 1
ATOM 2318 O O . GLY A 1 280 ? 22.910 -1.997 -24.791 1.00 71.12 280 GLY A O 1
ATOM 2319 N N . ILE A 1 281 ? 23.786 -0.114 -23.953 1.00 79.88 281 ILE A N 1
ATOM 2320 C CA . ILE A 1 281 ? 22.750 0.174 -22.956 1.00 79.88 281 ILE A CA 1
ATOM 2321 C C . ILE A 1 281 ? 22.387 1.658 -23.058 1.00 79.88 281 ILE A C 1
ATOM 2323 O O . ILE A 1 281 ? 23.274 2.511 -23.057 1.00 79.88 281 ILE A O 1
ATOM 2327 N N . ASP A 1 282 ? 21.087 1.964 -23.099 1.00 86.00 282 ASP A N 1
ATOM 2328 C CA . ASP A 1 282 ? 20.559 3.337 -23.153 1.00 86.00 282 ASP A CA 1
ATOM 2329 C C . ASP A 1 282 ? 20.614 4.044 -21.785 1.00 86.00 282 ASP A C 1
ATOM 2331 O O . ASP A 1 282 ? 19.592 4.335 -21.154 1.00 86.00 282 ASP A O 1
ATOM 2335 N N . TYR A 1 283 ? 21.826 4.302 -21.294 1.00 89.25 283 TYR A N 1
ATOM 2336 C CA . TYR A 1 283 ? 22.036 4.928 -19.988 1.00 89.25 283 TYR A CA 1
ATOM 2337 C C . TYR A 1 283 ? 21.420 6.323 -19.900 1.00 89.25 283 TYR A C 1
ATOM 2339 O O . TYR A 1 283 ? 20.856 6.690 -18.866 1.00 89.25 283 TYR A O 1
ATOM 2347 N N . LEU A 1 284 ? 21.482 7.094 -20.989 1.00 89.88 284 LEU A N 1
ATOM 2348 C CA . LEU A 1 284 ? 20.876 8.420 -21.041 1.00 89.88 284 LEU A CA 1
ATOM 2349 C C . LEU A 1 284 ? 19.343 8.343 -20.942 1.00 89.88 284 LEU A C 1
ATOM 2351 O O . LEU A 1 284 ? 18.723 9.143 -20.226 1.00 89.88 284 LEU A O 1
ATOM 2355 N N . GLY A 1 285 ? 18.725 7.359 -21.600 1.00 91.25 285 GLY A N 1
ATOM 2356 C CA . GLY A 1 285 ? 17.311 7.036 -21.428 1.00 91.25 285 GLY A CA 1
ATOM 2357 C C . GLY A 1 285 ? 16.965 6.711 -19.988 1.00 91.25 285 GLY A C 1
ATOM 2358 O O . GLY A 1 285 ? 16.079 7.341 -19.406 1.00 91.25 285 GLY A O 1
ATOM 2359 N N . HIS A 1 286 ? 17.724 5.815 -19.359 1.00 93.69 286 HIS A N 1
ATOM 2360 C CA . HIS A 1 286 ? 17.478 5.410 -17.974 1.00 93.69 286 HIS A CA 1
ATOM 2361 C C . HIS A 1 286 ? 17.611 6.585 -17.000 1.00 93.69 286 HIS A C 1
ATOM 2363 O O . HIS A 1 286 ? 16.734 6.788 -16.151 1.00 93.69 286 HIS A O 1
ATOM 2369 N N . LEU A 1 287 ? 18.649 7.411 -17.160 1.00 94.19 287 LEU A N 1
ATOM 2370 C CA . LEU A 1 287 ? 18.889 8.599 -16.344 1.00 94.19 287 LEU A CA 1
ATOM 2371 C C . LEU A 1 287 ? 17.737 9.605 -16.474 1.00 94.19 287 LEU A C 1
ATOM 2373 O O . LEU A 1 287 ? 17.169 10.056 -15.473 1.00 94.19 287 LEU A O 1
ATOM 2377 N N . SER A 1 288 ? 17.367 9.942 -17.711 1.00 93.00 288 SER A N 1
ATOM 2378 C CA . SER A 1 288 ? 16.325 10.930 -18.005 1.00 93.00 288 SER A CA 1
ATOM 2379 C C . SER A 1 288 ? 14.943 10.471 -17.519 1.00 93.00 288 SER A C 1
ATOM 2381 O O . SER A 1 288 ? 14.202 11.247 -16.905 1.00 93.00 288 SER A O 1
ATOM 2383 N N . ALA A 1 289 ? 14.627 9.187 -17.690 1.00 96.00 289 ALA A N 1
ATOM 2384 C CA . ALA A 1 289 ? 13.388 8.588 -17.225 1.00 96.00 289 ALA A CA 1
ATOM 2385 C C . ALA A 1 289 ? 13.318 8.514 -15.698 1.00 96.00 289 ALA A C 1
ATOM 2387 O O . ALA A 1 289 ? 12.276 8.829 -15.121 1.00 96.00 289 ALA A O 1
ATOM 2388 N N . THR A 1 290 ? 14.427 8.175 -15.032 1.00 96.06 290 THR A N 1
ATOM 2389 C CA . THR A 1 290 ? 14.519 8.181 -13.566 1.00 96.06 290 THR A CA 1
ATOM 2390 C C . THR A 1 290 ? 14.241 9.574 -13.005 1.00 96.06 290 THR A C 1
ATOM 2392 O O . THR A 1 290 ? 13.435 9.721 -12.082 1.00 96.06 290 THR A O 1
ATOM 2395 N N . LEU A 1 291 ? 14.842 10.615 -13.593 1.00 95.81 291 LEU A N 1
ATOM 2396 C CA . LEU A 1 291 ? 14.605 12.008 -13.202 1.00 95.81 291 LEU A CA 1
ATOM 2397 C C . LEU A 1 291 ? 13.145 12.427 -13.415 1.00 95.81 291 LEU A C 1
ATOM 2399 O O . LEU A 1 291 ? 12.553 13.058 -12.532 1.00 95.81 291 LEU A O 1
ATOM 2403 N N . LEU A 1 292 ? 12.533 12.046 -14.541 1.00 97.25 292 LEU A N 1
ATOM 2404 C CA . LEU A 1 292 ? 11.114 12.309 -14.778 1.00 97.25 292 LEU A CA 1
ATOM 2405 C C . LEU A 1 292 ? 10.226 11.558 -13.775 1.00 97.25 292 LEU A C 1
ATOM 2407 O O . LEU A 1 292 ? 9.291 12.142 -13.228 1.00 97.25 292 LEU A O 1
ATOM 2411 N N . GLY A 1 293 ? 10.540 10.300 -13.466 1.00 97.62 293 GLY A N 1
ATOM 2412 C CA . GLY A 1 293 ? 9.849 9.511 -12.447 1.00 97.62 293 GLY A CA 1
ATOM 2413 C C . GLY A 1 293 ? 9.900 10.167 -11.065 1.00 97.62 293 GLY A C 1
ATOM 2414 O O . GLY A 1 293 ? 8.869 10.304 -10.401 1.00 97.62 293 GLY A O 1
ATOM 2415 N N . MET A 1 294 ? 11.074 10.662 -10.659 1.00 95.62 294 MET A N 1
ATOM 2416 C CA . MET A 1 294 ? 11.255 11.446 -9.430 1.00 95.62 294 MET A CA 1
ATOM 2417 C C . MET A 1 294 ? 10.421 12.735 -9.444 1.00 95.62 294 MET A C 1
ATOM 2419 O O . MET A 1 294 ? 9.751 13.063 -8.460 1.00 95.62 294 MET A O 1
ATOM 2423 N N . TYR A 1 295 ? 10.420 13.457 -10.567 1.00 97.12 295 TYR A N 1
ATOM 2424 C CA . TYR A 1 295 ? 9.626 14.672 -10.737 1.00 97.12 295 TYR A CA 1
ATOM 2425 C C . TYR A 1 295 ? 8.121 14.395 -10.613 1.00 97.12 295 TYR A C 1
ATOM 2427 O O . TYR A 1 295 ? 7.433 15.061 -9.832 1.00 97.12 295 TYR A O 1
ATOM 2435 N N . LEU A 1 296 ? 7.607 13.387 -11.324 1.00 97.81 296 LEU A N 1
ATOM 2436 C CA . LEU A 1 296 ? 6.201 12.985 -11.268 1.00 97.81 296 LEU A CA 1
ATOM 2437 C C . LEU A 1 296 ? 5.809 12.551 -9.852 1.00 97.81 296 LEU A C 1
ATOM 2439 O O . LEU A 1 296 ? 4.794 13.010 -9.330 1.00 97.81 296 LEU A O 1
ATOM 2443 N N . ALA A 1 297 ? 6.636 11.744 -9.185 1.00 96.38 297 ALA A N 1
ATOM 2444 C CA . ALA A 1 297 ? 6.394 11.315 -7.809 1.00 96.38 297 ALA A CA 1
ATOM 2445 C C . ALA A 1 297 ? 6.367 12.486 -6.814 1.00 96.38 297 ALA A C 1
ATOM 2447 O O . ALA A 1 297 ? 5.540 12.504 -5.897 1.00 96.38 297 ALA A O 1
ATOM 2448 N N . SER A 1 298 ? 7.222 13.495 -7.009 1.00 93.12 298 SER A N 1
ATOM 2449 C CA . SER A 1 298 ? 7.187 14.733 -6.227 1.00 93.12 298 SER A CA 1
ATOM 2450 C C . SER A 1 298 ? 5.871 15.494 -6.432 1.00 93.12 298 SER A C 1
ATOM 2452 O O . SER A 1 298 ? 5.240 15.899 -5.453 1.00 93.12 298 SER A O 1
ATOM 2454 N N . ARG A 1 299 ? 5.405 15.633 -7.682 1.00 95.81 299 ARG A N 1
ATOM 2455 C CA . ARG A 1 299 ? 4.141 16.320 -8.015 1.00 95.81 299 ARG A CA 1
ATOM 2456 C C . ARG A 1 299 ? 2.910 15.579 -7.510 1.00 95.81 299 ARG A C 1
ATOM 2458 O O . ARG A 1 299 ? 1.970 16.212 -7.038 1.00 95.81 299 ARG A O 1
ATOM 2465 N N . LEU A 1 300 ? 2.953 14.252 -7.533 1.00 94.19 300 LEU A N 1
ATOM 2466 C CA . LEU A 1 300 ? 1.924 13.380 -6.970 1.00 94.19 300 LEU A CA 1
ATOM 2467 C C . LEU A 1 300 ? 2.020 13.241 -5.441 1.00 94.19 300 LEU A C 1
ATOM 2469 O O . LEU A 1 300 ? 1.230 12.508 -4.853 1.00 94.19 300 LEU A O 1
ATOM 2473 N N . ARG A 1 301 ? 2.952 13.958 -4.793 1.00 91.12 301 ARG A N 1
ATOM 2474 C CA . ARG A 1 301 ? 3.148 14.023 -3.334 1.00 91.12 301 ARG A CA 1
ATOM 2475 C C . ARG A 1 301 ? 3.457 12.677 -2.671 1.00 91.12 301 ARG A C 1
ATOM 2477 O O . ARG A 1 301 ? 3.237 12.515 -1.473 1.00 91.12 301 ARG A O 1
ATOM 2484 N N . PHE A 1 302 ? 4.067 11.745 -3.402 1.00 92.56 302 PHE A N 1
ATOM 2485 C CA . PHE A 1 302 ? 4.440 10.430 -2.865 1.00 92.56 302 PHE A CA 1
ATOM 2486 C C . PHE A 1 302 ? 5.398 10.518 -1.676 1.00 92.56 302 PHE A C 1
ATOM 2488 O O . PHE A 1 302 ? 5.335 9.682 -0.780 1.00 92.56 302 PHE A O 1
ATOM 2495 N N . GLY A 1 303 ? 6.247 11.549 -1.634 1.00 86.81 303 GLY A N 1
ATOM 2496 C CA . GLY A 1 303 ? 7.120 11.805 -0.489 1.00 86.81 303 GLY A CA 1
ATOM 2497 C C . GLY A 1 303 ? 6.352 12.166 0.788 1.00 86.81 303 GLY A C 1
ATOM 2498 O O . GLY A 1 303 ? 6.729 11.717 1.864 1.00 86.81 303 GLY A O 1
ATOM 2499 N N . ASP A 1 304 ? 5.254 12.925 0.693 1.00 84.75 304 ASP A N 1
ATOM 2500 C CA . ASP A 1 304 ? 4.451 13.283 1.871 1.00 84.75 304 ASP A CA 1
ATOM 2501 C C . ASP A 1 304 ? 3.750 12.045 2.454 1.00 84.75 304 ASP A C 1
ATOM 2503 O O . ASP A 1 304 ? 3.747 11.872 3.675 1.00 84.75 304 ASP A O 1
ATOM 2507 N N . GLU A 1 305 ? 3.201 11.185 1.588 1.00 87.62 305 GLU A N 1
ATOM 2508 C CA . GLU A 1 305 ? 2.579 9.907 1.967 1.00 87.62 305 GLU A CA 1
ATOM 2509 C C . GLU A 1 305 ? 3.605 8.950 2.594 1.00 87.62 305 GLU A C 1
ATOM 2511 O O . GLU A 1 305 ? 3.352 8.350 3.641 1.00 87.62 305 GLU A O 1
ATOM 2516 N N . ALA A 1 306 ? 4.793 8.853 1.987 1.00 88.38 306 ALA A N 1
ATOM 2517 C CA . ALA A 1 306 ? 5.889 8.016 2.462 1.00 88.38 306 ALA A CA 1
ATOM 2518 C C . ALA A 1 306 ? 6.339 8.397 3.877 1.00 88.38 306 ALA A C 1
ATOM 2520 O O . ALA A 1 306 ? 6.604 7.525 4.701 1.00 88.38 306 ALA A O 1
ATOM 2521 N N . VAL A 1 307 ? 6.405 9.695 4.176 1.00 84.75 307 VAL A N 1
ATOM 2522 C CA . VAL A 1 307 ? 6.798 10.190 5.500 1.00 84.75 307 VAL A CA 1
ATOM 2523 C C . VAL A 1 307 ? 5.779 9.815 6.566 1.00 84.75 307 VAL A C 1
ATOM 2525 O O . VAL A 1 307 ? 6.178 9.408 7.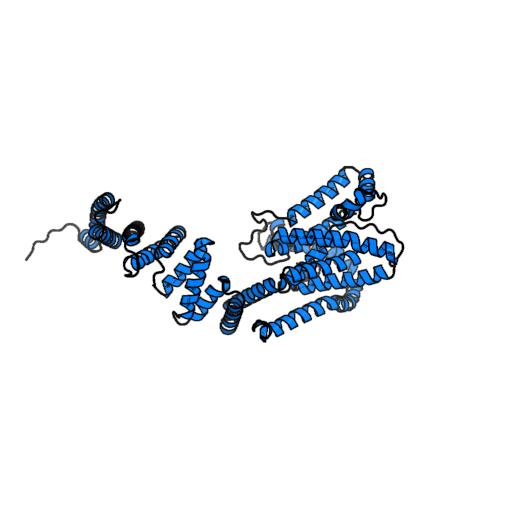655 1.00 84.75 307 VAL A O 1
ATOM 2528 N N . GLU A 1 308 ? 4.483 9.913 6.270 1.00 86.25 308 GLU A N 1
ATOM 2529 C CA . GLU A 1 308 ? 3.453 9.514 7.233 1.00 86.25 308 GLU A CA 1
ATOM 2530 C C . GLU A 1 308 ? 3.478 8.011 7.498 1.00 86.25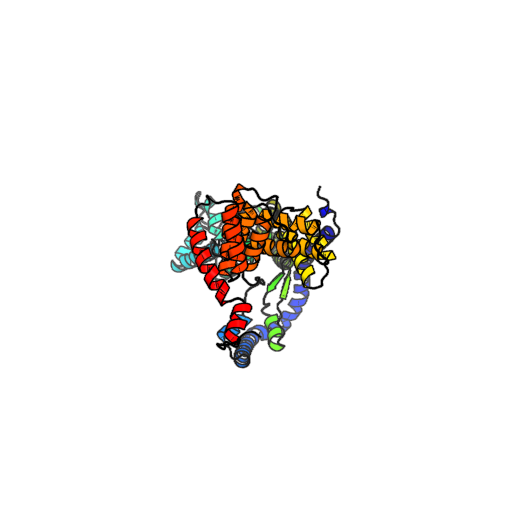 308 GLU A C 1
ATOM 2532 O O . GLU A 1 308 ? 3.421 7.582 8.645 1.00 86.25 308 GLU A O 1
ATOM 2537 N N . GLU A 1 309 ? 3.599 7.197 6.452 1.00 88.44 309 GLU A N 1
ATOM 2538 C CA . GLU A 1 309 ? 3.692 5.745 6.606 1.00 88.44 309 GLU A CA 1
ATOM 2539 C C . GLU A 1 309 ? 4.959 5.340 7.375 1.00 88.44 309 GLU A C 1
ATOM 2541 O O . GLU A 1 309 ? 4.887 4.542 8.306 1.00 88.44 309 GLU A O 1
ATOM 2546 N N . MET A 1 310 ? 6.100 5.974 7.086 1.00 86.31 310 MET A N 1
ATOM 2547 C CA . MET A 1 310 ? 7.338 5.777 7.843 1.00 86.31 310 MET A CA 1
ATOM 2548 C C . MET A 1 310 ? 7.183 6.149 9.323 1.00 86.31 310 MET A C 1
ATOM 2550 O O . MET A 1 310 ? 7.681 5.434 10.192 1.00 86.31 310 MET A O 1
ATOM 2554 N N . MET A 1 311 ? 6.559 7.293 9.623 1.00 86.38 311 MET A N 1
ATOM 2555 C CA . MET A 1 311 ? 6.318 7.728 11.002 1.00 86.38 311 MET A CA 1
ATOM 2556 C C . MET A 1 311 ? 5.411 6.740 11.732 1.00 86.38 311 MET A C 1
ATOM 2558 O O . MET A 1 311 ? 5.698 6.412 12.881 1.00 86.38 311 MET A O 1
ATOM 2562 N N . LEU A 1 312 ? 4.371 6.237 11.061 1.00 89.50 312 LEU A N 1
ATOM 2563 C CA . LEU A 1 312 ? 3.446 5.256 11.621 1.00 89.50 312 LEU A CA 1
ATOM 2564 C C . LEU A 1 312 ? 4.170 3.948 11.946 1.00 89.50 312 LEU A C 1
ATOM 2566 O O . LEU A 1 312 ? 4.081 3.470 13.072 1.00 89.50 312 LEU A O 1
ATOM 2570 N N . GLU A 1 313 ? 4.944 3.410 11.004 1.00 87.88 313 GLU A N 1
ATOM 2571 C CA . GLU A 1 313 ? 5.723 2.186 11.220 1.00 87.88 313 GLU A CA 1
ATOM 2572 C C . GLU A 1 313 ? 6.725 2.344 12.359 1.00 87.88 313 GLU A C 1
ATOM 2574 O O . GLU A 1 313 ? 6.798 1.495 13.240 1.00 87.88 313 GLU A O 1
ATOM 2579 N N . ARG A 1 314 ? 7.448 3.469 12.403 1.00 85.50 314 ARG A N 1
ATOM 2580 C CA . ARG A 1 314 ? 8.373 3.761 13.504 1.00 85.50 314 ARG A CA 1
ATOM 2581 C C . ARG A 1 314 ? 7.663 3.882 14.849 1.00 85.50 314 ARG A C 1
ATOM 2583 O O . ARG A 1 314 ? 8.228 3.454 15.852 1.00 85.50 314 ARG A O 1
ATOM 2590 N N . ALA A 1 315 ? 6.471 4.476 14.881 1.00 88.56 315 ALA A N 1
ATOM 2591 C CA . ALA A 1 315 ? 5.685 4.608 16.101 1.00 88.56 315 ALA A CA 1
ATOM 2592 C C . ALA A 1 315 ? 5.239 3.234 16.610 1.00 88.56 315 ALA A C 1
ATOM 2594 O O . ALA A 1 315 ? 5.453 2.931 17.778 1.00 88.56 315 ALA A O 1
ATOM 2595 N N . LEU A 1 316 ? 4.711 2.386 15.723 1.00 88.25 316 LEU A N 1
ATOM 2596 C CA . LEU A 1 316 ? 4.291 1.021 16.047 1.00 88.25 316 LEU A CA 1
ATOM 2597 C C . LEU A 1 316 ? 5.471 0.170 16.536 1.00 88.25 316 LEU A C 1
ATOM 2599 O O . LEU A 1 316 ? 5.410 -0.384 17.628 1.00 88.25 316 LEU A O 1
ATOM 2603 N N . THR A 1 317 ? 6.600 0.172 15.821 1.00 85.25 317 THR A N 1
ATOM 2604 C CA . THR A 1 317 ? 7.814 -0.535 16.266 1.00 85.25 317 THR A CA 1
ATOM 2605 C C . THR A 1 317 ? 8.324 -0.026 17.621 1.00 85.25 317 THR A C 1
ATOM 2607 O O . THR A 1 317 ? 8.808 -0.812 18.431 1.00 85.25 317 THR A O 1
ATOM 2610 N N . ALA A 1 318 ? 8.217 1.278 17.908 1.00 85.75 318 ALA A N 1
ATOM 2611 C CA . ALA A 1 318 ? 8.628 1.834 19.200 1.00 85.75 318 ALA A CA 1
ATOM 2612 C C . ALA A 1 318 ? 7.744 1.363 20.371 1.00 85.75 318 ALA A C 1
ATOM 2614 O O . ALA A 1 318 ? 8.252 1.251 21.494 1.00 85.75 318 ALA A O 1
ATOM 2615 N N . VAL A 1 319 ? 6.463 1.069 20.111 1.00 85.38 319 VAL A N 1
ATOM 2616 C CA . VAL A 1 319 ? 5.568 0.414 21.079 1.00 85.38 319 VAL A CA 1
ATOM 2617 C C . VAL A 1 319 ? 6.045 -1.016 21.345 1.00 85.38 319 VAL A C 1
ATOM 2619 O O . VAL A 1 319 ? 6.215 -1.382 22.508 1.00 85.38 319 VAL A O 1
ATOM 2622 N N . ASP A 1 320 ? 6.333 -1.778 20.287 1.00 78.31 320 ASP A N 1
ATOM 2623 C CA . ASP A 1 320 ? 6.619 -3.216 20.373 1.00 78.31 320 ASP A CA 1
ATOM 2624 C C . ASP A 1 320 ? 8.011 -3.546 20.941 1.00 78.31 320 ASP A C 1
ATOM 2626 O O . ASP A 1 320 ? 8.148 -4.411 21.803 1.00 78.31 320 ASP A O 1
ATOM 2630 N N . GLU A 1 321 ? 9.071 -2.873 20.480 1.00 66.75 321 GLU A N 1
ATOM 2631 C CA . GLU A 1 321 ? 10.447 -3.333 20.732 1.00 66.75 321 GLU A CA 1
ATOM 2632 C C . GLU A 1 321 ? 11.039 -2.864 22.070 1.00 66.75 321 GLU A C 1
ATOM 2634 O O . GLU A 1 321 ? 12.034 -3.430 22.528 1.00 66.75 321 GLU A O 1
ATOM 2639 N N . LYS A 1 322 ? 10.519 -1.788 22.683 1.00 58.03 322 LYS A N 1
ATOM 2640 C CA . LYS A 1 322 ? 11.222 -1.114 23.801 1.00 58.03 322 LYS A CA 1
ATOM 2641 C C . LYS A 1 322 ? 10.337 -0.518 24.891 1.00 58.03 322 LYS A C 1
ATOM 2643 O O . LYS A 1 322 ? 10.874 0.080 25.823 1.00 58.03 322 LYS A O 1
ATOM 2648 N N . GLY A 1 323 ? 9.009 -0.581 24.763 1.00 63.50 323 GLY A N 1
ATOM 2649 C CA . GLY A 1 323 ? 8.109 0.169 25.645 1.00 63.50 323 GLY A CA 1
ATOM 2650 C C . GLY A 1 323 ? 8.417 1.676 25.680 1.00 63.50 323 GLY A C 1
ATOM 2651 O O . GLY A 1 323 ? 8.091 2.349 26.663 1.00 63.50 323 GLY A O 1
ATOM 2652 N N . ASN A 1 324 ? 9.072 2.209 24.634 1.00 73.88 324 ASN A N 1
ATOM 2653 C CA . ASN A 1 324 ? 9.426 3.623 24.515 1.00 73.88 324 ASN A CA 1
ATOM 2654 C C . ASN A 1 324 ? 8.193 4.410 24.061 1.00 73.88 324 ASN A C 1
ATOM 2656 O O . ASN A 1 324 ? 8.115 4.948 22.954 1.00 73.88 324 ASN A O 1
ATOM 2660 N N . ASN A 1 325 ? 7.216 4.454 24.962 1.00 84.12 325 ASN A N 1
ATOM 2661 C CA . ASN A 1 325 ? 5.923 5.066 24.716 1.00 84.12 325 ASN A CA 1
ATOM 2662 C C . ASN A 1 325 ? 6.037 6.577 24.507 1.00 84.12 325 ASN A C 1
ATOM 2664 O O . ASN A 1 325 ? 5.184 7.134 23.838 1.00 84.12 325 ASN A O 1
ATOM 2668 N N . GLN A 1 326 ? 7.108 7.228 24.981 1.00 87.44 326 GLN A N 1
ATOM 2669 C CA . GLN A 1 326 ? 7.345 8.655 24.736 1.00 87.44 326 GLN A CA 1
ATOM 2670 C C . GLN A 1 326 ? 7.616 8.946 23.256 1.00 87.44 326 GLN A C 1
ATOM 2672 O O . GLN A 1 326 ? 7.047 9.878 22.688 1.00 87.44 326 GLN A O 1
ATOM 2677 N N . LEU A 1 327 ? 8.476 8.147 22.610 1.00 87.12 327 LEU A N 1
ATOM 2678 C CA . LEU A 1 327 ? 8.738 8.302 21.179 1.00 87.12 327 LEU A CA 1
ATOM 2679 C C . LEU A 1 327 ? 7.496 7.944 20.358 1.00 87.12 327 LEU A C 1
ATOM 2681 O O . LEU A 1 327 ? 7.149 8.685 19.439 1.00 87.12 327 LEU A O 1
ATOM 2685 N N . ALA A 1 328 ? 6.831 6.835 20.695 1.00 90.50 328 ALA A N 1
ATOM 2686 C CA . ALA A 1 328 ? 5.619 6.403 20.008 1.00 90.50 328 ALA A CA 1
ATOM 2687 C C . ALA A 1 328 ? 4.504 7.457 20.114 1.00 90.50 328 ALA A C 1
ATOM 2689 O O . ALA A 1 328 ? 3.956 7.870 19.096 1.00 90.50 328 ALA A O 1
ATOM 2690 N N . GLU A 1 329 ? 4.235 7.961 21.321 1.00 92.19 329 GLU A N 1
ATOM 2691 C CA . GLU A 1 329 ? 3.252 9.016 21.584 1.00 92.19 329 GLU A CA 1
ATOM 2692 C C . GLU A 1 329 ? 3.537 10.268 20.758 1.00 92.19 329 GLU A C 1
ATOM 2694 O O . GLU A 1 329 ? 2.654 10.740 20.041 1.00 92.19 329 GLU A O 1
ATOM 2699 N N . ARG A 1 330 ? 4.783 10.762 20.781 1.00 90.44 330 ARG A N 1
ATOM 2700 C CA . ARG A 1 330 ? 5.174 11.939 19.998 1.00 90.44 330 ARG A CA 1
ATOM 2701 C C . ARG A 1 330 ? 4.962 11.727 18.497 1.00 90.44 330 ARG A C 1
ATOM 2703 O O . ARG A 1 330 ? 4.491 12.630 17.813 1.00 90.44 330 ARG A O 1
ATOM 2710 N N . LEU A 1 331 ? 5.311 10.552 17.969 1.00 90.38 331 LEU A N 1
ATOM 2711 C CA . LEU A 1 331 ? 5.125 10.239 16.550 1.00 90.38 331 LEU A CA 1
ATOM 2712 C C . LEU A 1 331 ? 3.641 10.148 16.173 1.00 90.38 331 LEU A C 1
ATOM 2714 O O . LEU A 1 331 ? 3.254 10.689 15.138 1.00 90.38 331 LEU A O 1
ATOM 2718 N N . PHE A 1 332 ? 2.805 9.523 17.006 1.00 93.88 332 PHE A N 1
ATOM 2719 C CA . PHE A 1 332 ? 1.359 9.481 16.777 1.00 93.88 332 PHE A CA 1
ATOM 2720 C C . PHE A 1 332 ? 0.722 10.873 16.847 1.00 93.88 332 PHE A C 1
ATOM 2722 O O . PHE A 1 332 ? -0.125 11.187 16.016 1.00 93.88 332 PHE A O 1
ATOM 2729 N N . GLN A 1 333 ? 1.154 11.733 17.772 1.00 92.56 333 GLN A N 1
ATOM 2730 C CA . GLN A 1 333 ? 0.684 13.121 17.850 1.00 92.56 333 GLN A CA 1
ATOM 2731 C C . GLN A 1 333 ? 1.029 13.904 16.582 1.00 92.56 333 GLN A C 1
ATOM 2733 O O . G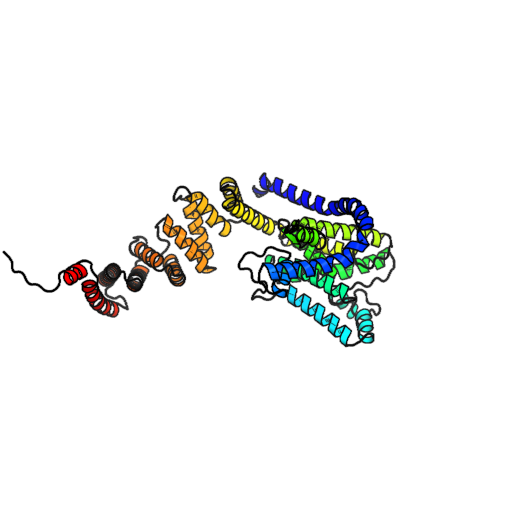LN A 1 333 ? 0.135 14.470 15.960 1.00 92.56 333 GLN A O 1
ATOM 2738 N N . LEU A 1 334 ? 2.288 13.856 16.133 1.00 89.88 334 LEU A N 1
ATOM 2739 C CA . LEU A 1 334 ? 2.713 14.507 14.887 1.00 89.88 334 LEU A CA 1
ATOM 2740 C C . LEU A 1 334 ? 1.939 13.987 13.665 1.00 89.88 334 LEU A C 1
ATOM 2742 O O . LEU A 1 334 ? 1.593 14.755 12.765 1.00 89.88 334 LEU A O 1
ATOM 2746 N N . LEU A 1 335 ? 1.642 12.684 13.629 1.00 91.12 335 LEU A N 1
ATOM 2747 C CA . LEU A 1 335 ? 0.812 12.091 12.582 1.00 91.12 335 LEU A CA 1
ATOM 2748 C C . LEU A 1 335 ? -0.610 12.646 12.591 1.00 91.12 335 LEU A C 1
ATOM 2750 O O . LEU A 1 335 ? -1.123 12.978 11.527 1.00 91.12 335 LEU A O 1
ATOM 2754 N N . LEU A 1 336 ? -1.230 12.766 13.765 1.00 92.31 336 LEU A N 1
ATOM 2755 C CA . LEU A 1 336 ? -2.595 13.274 13.906 1.00 92.31 336 LEU A CA 1
ATOM 2756 C C . LEU A 1 336 ? -2.690 14.793 13.712 1.00 92.31 336 LEU A C 1
ATOM 2758 O O . LEU A 1 336 ? -3.723 15.271 13.253 1.00 92.31 336 LEU A O 1
ATOM 2762 N N . GLU A 1 337 ? -1.625 15.548 13.987 1.00 90.12 337 GLU A N 1
ATOM 2763 C CA . GLU A 1 337 ? -1.522 16.963 13.609 1.00 90.12 337 GLU A CA 1
ATOM 2764 C C . GLU A 1 337 ? -1.533 17.138 12.086 1.00 90.12 337 GLU A C 1
ATOM 2766 O O . GLU A 1 337 ? -2.163 18.059 11.563 1.00 90.12 337 GLU A O 1
ATOM 2771 N N . LYS A 1 338 ? -0.839 16.252 11.360 1.00 84.88 338 LYS A N 1
ATOM 2772 C CA . LYS A 1 338 ? -0.767 16.297 9.894 1.00 84.88 338 LYS A CA 1
ATOM 2773 C C . LYS A 1 338 ? -2.022 15.729 9.233 1.00 84.88 338 LYS A C 1
ATOM 2775 O O . LYS A 1 338 ? -2.516 16.304 8.264 1.00 84.88 338 LYS A O 1
ATOM 2780 N N . ASN A 1 339 ? -2.509 14.601 9.735 1.00 88.94 339 ASN A N 1
ATOM 2781 C CA . ASN A 1 339 ? -3.673 13.892 9.230 1.00 88.94 339 ASN A CA 1
ATOM 2782 C C . ASN A 1 339 ? -4.594 13.502 10.401 1.00 88.94 339 ASN A C 1
ATOM 2784 O O . ASN A 1 339 ? -4.480 12.399 10.950 1.00 88.94 339 ASN A O 1
ATOM 2788 N N . PRO A 1 340 ? -5.541 14.386 10.767 1.00 91.69 340 PRO A N 1
ATOM 2789 C CA . PRO A 1 340 ? -6.439 14.163 11.893 1.00 91.69 340 PRO A CA 1
ATOM 2790 C C . PRO A 1 340 ? -7.417 13.002 11.716 1.00 91.69 340 PRO A C 1
ATOM 2792 O O . PRO A 1 340 ? -8.156 12.737 12.659 1.00 91.69 340 PRO A O 1
ATOM 2795 N N . GLU A 1 341 ? -7.484 12.358 10.551 1.00 91.88 341 GLU A N 1
ATOM 2796 C CA . GLU A 1 341 ? -8.386 11.234 10.256 1.00 91.88 341 GLU A CA 1
ATOM 2797 C C . GLU A 1 341 ? -7.663 9.877 10.242 1.00 91.88 341 GLU A C 1
ATOM 2799 O O . GLU A 1 341 ? -8.266 8.846 9.952 1.00 91.88 341 GLU A O 1
ATOM 2804 N N . ARG A 1 342 ? -6.368 9.843 10.577 1.00 91.31 342 ARG A N 1
ATOM 2805 C CA . ARG A 1 342 ? -5.565 8.616 10.546 1.00 91.31 342 ARG A CA 1
ATOM 2806 C C . ARG A 1 342 ? -5.813 7.735 11.773 1.00 91.31 342 ARG A C 1
ATOM 2808 O O . ARG A 1 342 ? -5.098 7.814 12.775 1.00 91.31 342 ARG A O 1
ATOM 2815 N N . TRP A 1 343 ? -6.850 6.906 11.710 1.00 91.94 343 TRP A N 1
ATOM 2816 C CA . TRP A 1 343 ? -7.284 6.039 12.812 1.00 91.94 343 TRP A CA 1
ATOM 2817 C C . TRP A 1 343 ? -6.191 5.058 13.276 1.00 91.94 343 TRP A C 1
ATOM 2819 O O . TRP A 1 343 ? -6.130 4.733 14.464 1.00 91.94 343 TRP A O 1
ATOM 2829 N N . GLU A 1 344 ? -5.285 4.650 12.381 1.00 92.00 344 GLU A N 1
ATOM 2830 C CA . GLU A 1 344 ? -4.156 3.755 12.666 1.00 92.00 344 GLU A CA 1
ATOM 2831 C C . GLU A 1 344 ? -3.178 4.360 13.679 1.00 92.00 344 GLU A C 1
ATOM 2833 O O . GLU A 1 344 ? -2.464 3.627 14.357 1.00 92.00 344 GLU A O 1
ATOM 2838 N N . ALA A 1 345 ? -3.154 5.692 13.802 1.00 94.31 345 ALA A N 1
ATOM 2839 C CA . ALA A 1 345 ? -2.423 6.400 14.847 1.00 94.31 345 ALA A CA 1
ATOM 2840 C C . ALA A 1 345 ? -3.288 6.645 16.097 1.00 94.31 345 ALA A C 1
ATOM 2842 O O . ALA A 1 345 ? -2.770 6.619 17.212 1.00 94.31 345 ALA A O 1
ATOM 2843 N N . MET A 1 346 ? -4.602 6.849 15.934 1.00 96.38 346 MET A N 1
ATOM 2844 C CA . MET A 1 346 ? -5.517 7.136 17.048 1.00 96.38 346 MET A CA 1
ATOM 2845 C C . MET A 1 346 ? -5.614 5.983 18.039 1.00 96.38 346 MET A C 1
ATOM 2847 O O . MET A 1 346 ? -5.532 6.214 19.240 1.00 96.38 346 MET A O 1
ATOM 2851 N N . VAL A 1 347 ? -5.798 4.754 17.551 1.00 95.38 347 VAL A N 1
ATOM 2852 C CA . VAL A 1 347 ? -6.048 3.590 18.415 1.00 95.38 347 VAL A CA 1
ATOM 2853 C C . VAL A 1 347 ? -4.817 3.246 19.266 1.00 95.38 347 VAL A C 1
ATOM 2855 O O . VAL A 1 347 ? -4.952 3.172 20.488 1.00 95.38 347 VAL A O 1
ATOM 2858 N N . PRO A 1 348 ? -3.597 3.110 18.705 1.00 94.56 348 PRO A N 1
ATOM 2859 C CA . PRO A 1 348 ? -2.399 2.907 19.520 1.00 94.56 348 PRO A CA 1
ATOM 2860 C C . PRO A 1 348 ? -2.115 4.069 20.475 1.00 94.56 348 PRO A C 1
ATOM 2862 O O . PRO A 1 348 ? -1.723 3.835 21.618 1.00 94.56 348 PRO A O 1
ATOM 2865 N N . LEU A 1 349 ? -2.354 5.316 20.055 1.00 95.94 349 LEU A N 1
ATOM 2866 C CA . LEU A 1 349 ? -2.207 6.464 20.945 1.00 95.94 349 LEU A CA 1
ATOM 2867 C C . LEU A 1 349 ? -3.207 6.403 22.106 1.00 95.94 349 LEU A C 1
ATOM 2869 O O . LEU A 1 349 ? -2.812 6.611 23.250 1.00 95.94 349 LEU A O 1
ATOM 2873 N N . ALA A 1 350 ? -4.468 6.048 21.847 1.00 96.31 350 ALA A N 1
ATOM 2874 C CA . ALA A 1 350 ? -5.476 5.857 22.886 1.00 96.31 350 ALA A CA 1
ATOM 2875 C C . ALA A 1 350 ? -5.044 4.785 23.897 1.00 96.31 350 ALA A C 1
ATOM 2877 O O . ALA A 1 350 ? -5.174 4.991 25.102 1.00 96.31 350 ALA A O 1
ATOM 2878 N N . ARG A 1 351 ? -4.457 3.675 23.430 1.00 94.69 351 ARG A N 1
ATOM 2879 C CA . ARG A 1 351 ? -3.877 2.635 24.299 1.00 94.69 351 ARG A CA 1
ATOM 2880 C C . ARG A 1 351 ? -2.753 3.173 25.177 1.00 94.69 351 ARG A C 1
ATOM 2882 O O . ARG A 1 351 ? -2.737 2.893 26.372 1.00 94.69 351 ARG A O 1
ATOM 2889 N N . ILE A 1 352 ? -1.841 3.969 24.611 1.00 93.56 352 ILE A N 1
ATOM 2890 C CA . ILE A 1 352 ? -0.748 4.596 25.371 1.00 93.56 352 ILE A CA 1
ATOM 2891 C C . ILE A 1 352 ? -1.308 5.538 26.440 1.00 93.56 352 ILE A C 1
ATOM 2893 O O . ILE A 1 352 ? -0.908 5.445 27.601 1.00 93.56 352 ILE A O 1
ATOM 2897 N N . LYS A 1 353 ? -2.263 6.401 26.076 1.00 94.44 353 LYS A N 1
ATOM 2898 C CA . LYS A 1 353 ? -2.911 7.337 27.008 1.00 94.44 353 LYS A CA 1
ATOM 2899 C C . LYS A 1 353 ? -3.645 6.613 28.128 1.00 94.44 353 LYS A C 1
ATOM 2901 O O . LYS A 1 353 ? -3.594 7.047 29.273 1.00 94.44 353 LYS A O 1
ATOM 2906 N N . ASN A 1 354 ? -4.252 5.473 27.812 1.00 94.69 354 ASN A N 1
ATOM 2907 C CA . ASN A 1 354 ? -5.009 4.676 28.767 1.00 94.69 354 ASN A CA 1
ATOM 2908 C C . ASN A 1 354 ? -4.175 3.651 29.545 1.00 94.69 354 ASN A C 1
ATOM 2910 O O . ASN A 1 354 ? -4.732 2.854 30.301 1.00 94.69 354 ASN A O 1
ATOM 2914 N N . ARG A 1 355 ? -2.842 3.660 29.399 1.00 90.94 355 ARG A N 1
ATOM 2915 C CA . ARG A 1 355 ? -1.945 2.670 30.017 1.00 90.94 355 ARG A CA 1
ATOM 2916 C C . ARG A 1 355 ? -2.112 2.562 31.535 1.00 90.94 355 ARG A C 1
ATOM 2918 O O . ARG A 1 355 ? -1.965 1.473 32.079 1.00 90.94 355 ARG A O 1
ATOM 2925 N N . PHE A 1 356 ? -2.387 3.678 32.208 1.00 90.94 356 PHE A N 1
ATOM 2926 C CA . PHE A 1 356 ? -2.545 3.745 33.667 1.00 90.94 356 PHE A CA 1
ATOM 2927 C C . PHE A 1 356 ? -4.009 3.891 34.113 1.00 90.94 356 PHE A C 1
ATOM 2929 O O . PHE A 1 356 ? -4.270 4.160 35.282 1.00 90.94 356 PHE A O 1
ATOM 2936 N N . GLY A 1 357 ? -4.958 3.712 33.193 1.00 92.75 357 GLY A N 1
ATOM 2937 C CA . GLY A 1 357 ? -6.388 3.884 33.429 1.00 92.75 357 GLY A CA 1
ATOM 2938 C C . GLY A 1 357 ? -7.059 4.723 32.339 1.00 92.75 357 GLY A C 1
ATOM 2939 O O . GLY A 1 357 ? -6.370 5.379 31.560 1.00 92.75 357 GLY A O 1
ATOM 2940 N N . PRO A 1 358 ? -8.400 4.707 32.256 1.00 95.94 358 PRO A N 1
ATOM 2941 C CA . PRO A 1 358 ? -9.143 5.440 31.235 1.00 95.94 358 PRO A CA 1
ATOM 2942 C C . PRO A 1 358 ? -8.957 6.958 31.377 1.00 95.94 358 PRO A C 1
ATOM 2944 O O . PRO A 1 358 ? -9.136 7.525 32.453 1.00 95.94 358 PRO A O 1
ATOM 2947 N N . THR A 1 359 ? -8.639 7.622 30.267 1.00 97.06 359 THR A N 1
ATOM 2948 C CA . THR A 1 359 ? -8.454 9.081 30.171 1.00 97.06 359 THR A CA 1
ATOM 2949 C C . THR A 1 359 ? -9.457 9.701 29.200 1.00 97.06 359 THR A C 1
ATOM 2951 O O . THR A 1 359 ? -9.900 9.030 28.266 1.00 97.06 359 THR A O 1
ATOM 2954 N N . GLU A 1 360 ? -9.788 10.988 29.362 1.00 96.38 360 GLU A N 1
ATOM 2955 C CA . GLU A 1 360 ? -10.652 11.705 28.404 1.00 96.38 360 GLU A CA 1
ATOM 2956 C C . GLU A 1 360 ? -10.023 11.796 27.007 1.00 96.38 360 GLU A C 1
ATOM 2958 O O . GLU A 1 360 ? -10.716 11.694 25.996 1.00 96.38 360 GLU A O 1
ATOM 2963 N N . GLU A 1 361 ? -8.702 11.985 26.933 1.00 95.12 361 GLU A N 1
ATOM 2964 C CA . GLU A 1 361 ? -7.984 12.054 25.658 1.00 95.12 361 GLU A CA 1
ATOM 2965 C C . GLU A 1 361 ? -8.059 10.712 24.919 1.00 95.12 361 GLU A C 1
ATOM 2967 O O . GLU A 1 361 ? -8.434 10.675 23.745 1.00 95.12 361 GLU A O 1
ATOM 2972 N N . GLY A 1 362 ? -7.792 9.602 25.618 1.00 96.44 362 GLY A N 1
ATOM 2973 C CA . GLY A 1 362 ? -7.959 8.259 25.066 1.00 96.44 362 GLY A CA 1
ATOM 2974 C C . GLY A 1 362 ? -9.399 7.976 24.632 1.00 96.44 362 GLY A C 1
ATOM 2975 O O . GLY A 1 362 ? -9.614 7.337 23.603 1.00 96.44 362 GLY A O 1
ATOM 2976 N N . GLU A 1 363 ? -10.387 8.508 25.358 1.00 97.56 363 GLU A N 1
ATOM 2977 C CA . GLU A 1 363 ? -11.808 8.329 25.048 1.00 97.56 363 GLU A CA 1
ATOM 2978 C C . GLU A 1 363 ? -12.143 8.992 23.712 1.00 97.56 363 GLU A C 1
ATOM 2980 O O . GLU A 1 363 ? -12.686 8.359 22.807 1.00 97.56 363 GLU A O 1
ATOM 2985 N N . ARG A 1 364 ? -11.738 10.258 23.554 1.00 96.94 364 ARG A N 1
ATOM 2986 C CA . ARG A 1 364 ? -11.946 11.034 22.324 1.00 96.94 364 ARG A CA 1
ATOM 2987 C C . ARG A 1 364 ? -11.289 10.371 21.115 1.00 96.94 364 ARG A C 1
ATOM 2989 O O . ARG A 1 364 ? -11.886 10.356 20.040 1.00 96.94 364 ARG A O 1
ATOM 2996 N N . LEU A 1 365 ? -10.088 9.813 21.283 1.00 97.75 365 LEU A N 1
ATOM 2997 C CA . LEU A 1 365 ? -9.376 9.108 20.215 1.00 97.75 365 LEU A CA 1
ATOM 2998 C C . LEU A 1 365 ? -10.116 7.841 19.771 1.00 97.75 365 LEU A C 1
ATOM 3000 O O . LEU A 1 365 ? -10.305 7.645 18.570 1.00 97.75 365 LEU A O 1
ATOM 3004 N N . TYR A 1 366 ? -10.594 7.020 20.712 1.00 97.94 366 TYR A N 1
ATOM 3005 C CA . TYR A 1 366 ? -11.404 5.845 20.382 1.00 97.94 366 TYR A CA 1
ATOM 3006 C C . TYR A 1 366 ? -12.699 6.216 19.667 1.00 97.94 366 TYR A C 1
ATOM 3008 O O . TYR A 1 366 ? -13.001 5.657 18.614 1.00 97.94 366 TYR A O 1
ATOM 3016 N N . LEU A 1 367 ? -13.447 7.180 20.208 1.00 97.25 367 LEU A N 1
ATOM 3017 C CA . LEU A 1 367 ? -14.716 7.622 19.632 1.00 97.25 367 LEU A CA 1
ATOM 3018 C C . LEU A 1 367 ? -14.542 8.138 18.200 1.00 97.25 367 LEU A C 1
ATOM 3020 O O . LEU A 1 367 ? -15.343 7.811 17.323 1.00 97.25 367 LEU A O 1
ATOM 3024 N N . LYS A 1 368 ? -13.470 8.898 17.950 1.00 96.94 368 LYS A N 1
ATOM 3025 C CA . LYS A 1 368 ? -13.137 9.397 16.614 1.00 96.94 368 LYS A CA 1
ATOM 3026 C C . LYS A 1 368 ? -12.722 8.274 15.660 1.00 96.94 368 LYS A C 1
ATOM 3028 O O . LYS A 1 368 ? -13.151 8.269 14.511 1.00 96.94 368 LYS A O 1
ATOM 3033 N N . ALA A 1 369 ? -11.929 7.305 16.117 1.00 97.19 369 ALA A N 1
ATOM 3034 C CA . ALA A 1 369 ? -11.556 6.155 15.294 1.00 97.19 369 ALA A CA 1
ATOM 3035 C C . ALA A 1 369 ? -12.787 5.317 14.901 1.00 97.19 369 ALA A C 1
ATOM 3037 O O . ALA A 1 369 ? -12.941 4.952 13.738 1.00 97.19 369 ALA A O 1
ATOM 3038 N N . ILE A 1 370 ? -13.698 5.070 15.850 1.00 97.44 370 ILE A N 1
ATOM 3039 C CA . ILE A 1 370 ? -14.948 4.338 15.604 1.00 97.44 370 ILE A CA 1
ATOM 3040 C C . ILE A 1 370 ? -15.817 5.082 14.585 1.00 97.44 370 ILE A C 1
ATOM 3042 O O . ILE A 1 370 ? -16.318 4.458 13.651 1.00 97.44 370 ILE A O 1
ATOM 3046 N N . SER A 1 371 ? -15.984 6.402 14.724 1.00 95.88 371 SER A N 1
ATOM 3047 C CA . SER A 1 371 ? -16.836 7.178 13.815 1.00 95.88 371 SER A CA 1
ATOM 3048 C C . SER A 1 371 ? -16.310 7.226 12.379 1.00 95.88 371 SER A C 1
ATOM 3050 O O . SER A 1 371 ? -17.112 7.244 11.452 1.00 95.88 371 SER A O 1
ATOM 3052 N N . LEU A 1 372 ? -14.989 7.198 12.184 1.00 95.62 372 LEU A N 1
ATOM 3053 C CA . LEU A 1 372 ? -14.371 7.159 10.854 1.00 95.62 372 LEU A CA 1
ATOM 3054 C C . LEU A 1 372 ? -14.514 5.794 10.166 1.00 95.62 372 LEU A C 1
ATOM 3056 O O . LEU A 1 372 ? -14.570 5.726 8.937 1.00 95.62 372 LEU A O 1
ATOM 3060 N N . LEU A 1 373 ? -14.550 4.713 10.948 1.00 96.06 373 LEU A N 1
ATOM 3061 C CA . LEU A 1 373 ? -14.525 3.345 10.429 1.00 96.06 373 LEU A CA 1
ATOM 3062 C C . LEU A 1 373 ? -15.903 2.709 10.285 1.00 96.06 373 LEU A C 1
ATOM 3064 O O . LEU A 1 373 ? -16.043 1.804 9.468 1.00 96.06 373 LEU A O 1
ATOM 3068 N N . ILE A 1 374 ? -16.909 3.156 11.040 1.00 95.56 374 ILE A N 1
ATOM 3069 C CA . ILE A 1 374 ? -18.197 2.454 11.151 1.00 95.56 374 ILE A CA 1
ATOM 3070 C C . ILE A 1 374 ? -18.870 2.167 9.800 1.00 95.56 374 ILE A C 1
ATOM 3072 O O . ILE A 1 374 ? -19.422 1.084 9.624 1.00 95.56 374 ILE A O 1
ATOM 3076 N N . ASP A 1 375 ? -18.760 3.085 8.836 1.00 93.00 375 ASP A N 1
ATOM 3077 C CA . ASP A 1 375 ? -19.375 2.940 7.511 1.00 93.00 375 ASP A CA 1
ATOM 3078 C C . ASP A 1 375 ? -18.469 2.231 6.488 1.00 93.00 375 ASP A C 1
ATOM 3080 O O . ASP A 1 375 ? -18.960 1.648 5.522 1.00 93.00 375 ASP A O 1
ATOM 3084 N N . ARG A 1 376 ? -17.142 2.293 6.666 1.00 92.81 376 ARG A N 1
ATOM 3085 C CA . ARG A 1 376 ? -16.154 1.781 5.693 1.00 92.81 376 ARG A CA 1
ATOM 3086 C C . ARG A 1 376 ? -15.678 0.372 6.026 1.00 92.81 376 ARG A C 1
ATOM 3088 O O . ARG A 1 376 ? -15.572 -0.471 5.142 1.00 92.81 376 ARG A O 1
ATOM 3095 N N . GLU A 1 377 ? -15.385 0.137 7.300 1.00 95.00 377 GLU A N 1
ATOM 3096 C CA . GLU A 1 377 ? -14.816 -1.095 7.843 1.00 95.00 377 GLU A CA 1
ATOM 3097 C C . GLU A 1 377 ? -15.519 -1.443 9.170 1.00 95.00 377 GLU A C 1
ATOM 3099 O O . GLU A 1 377 ? -14.932 -1.325 10.252 1.00 95.00 377 GLU A O 1
ATOM 3104 N N . PRO A 1 378 ? -16.796 -1.870 9.116 1.00 94.44 378 PRO A N 1
ATOM 3105 C CA . PRO A 1 378 ? -17.612 -2.094 10.310 1.00 94.44 378 PRO A CA 1
ATOM 3106 C C . PRO A 1 378 ? -17.026 -3.158 11.250 1.00 94.44 378 PRO A C 1
ATOM 3108 O O . PRO A 1 378 ? -17.176 -3.052 12.466 1.00 94.44 378 PRO A O 1
ATOM 3111 N N . GLU A 1 379 ? -16.324 -4.161 10.713 1.00 95.50 379 GLU A N 1
ATOM 3112 C CA . GLU A 1 379 ? -15.610 -5.181 11.496 1.00 95.50 379 GLU A CA 1
ATOM 3113 C C . GLU A 1 379 ? -14.494 -4.564 12.342 1.00 95.50 379 GLU A C 1
ATOM 3115 O O . GLU A 1 379 ? -14.435 -4.794 13.552 1.00 95.50 379 GLU A O 1
ATOM 3120 N N . LYS A 1 380 ? -13.675 -3.688 11.745 1.00 95.75 380 LYS A N 1
ATOM 3121 C CA . LYS A 1 380 ? -12.616 -2.972 12.461 1.00 95.75 380 LYS A CA 1
ATOM 3122 C C . LYS A 1 380 ? -13.186 -2.004 13.492 1.00 95.75 380 LYS A C 1
ATOM 3124 O O . LYS A 1 380 ? -12.703 -1.951 14.623 1.00 95.75 380 LYS A O 1
ATOM 3129 N N . ALA A 1 381 ? -14.248 -1.284 13.133 1.00 97.06 381 ALA A N 1
ATOM 3130 C CA . ALA A 1 381 ? -14.952 -0.404 14.059 1.00 97.06 381 ALA A CA 1
ATOM 3131 C C . ALA A 1 381 ? -15.496 -1.175 15.275 1.00 97.06 381 ALA A C 1
ATOM 3133 O O . ALA A 1 381 ? -15.393 -0.693 16.401 1.00 97.06 381 ALA A O 1
ATOM 3134 N N . ALA A 1 382 ? -16.024 -2.387 15.072 1.00 97.25 382 ALA A N 1
ATOM 3135 C CA . ALA A 1 382 ? -16.522 -3.242 16.146 1.00 97.25 382 ALA A CA 1
ATOM 3136 C C . ALA A 1 382 ? -15.399 -3.752 17.061 1.00 97.25 382 ALA A C 1
ATOM 3138 O O . ALA A 1 382 ? -15.574 -3.782 18.278 1.00 97.25 382 ALA A O 1
ATOM 3139 N N . GLU A 1 383 ? -14.231 -4.104 16.518 1.00 96.62 383 GLU A N 1
ATOM 3140 C CA . GLU A 1 383 ? -13.055 -4.447 17.329 1.00 96.62 383 GLU A CA 1
ATOM 3141 C C . GLU A 1 383 ? -12.611 -3.290 18.227 1.00 96.62 383 GLU A C 1
ATOM 3143 O O . GLU A 1 383 ? -12.381 -3.493 19.419 1.00 96.62 383 GLU A O 1
ATOM 3148 N N . ILE A 1 384 ? -12.533 -2.079 17.671 1.00 97.31 384 ILE A N 1
ATOM 3149 C CA . ILE A 1 384 ? -12.147 -0.874 18.416 1.00 97.31 384 ILE A CA 1
ATOM 3150 C C . ILE A 1 384 ? -13.220 -0.525 19.452 1.00 97.31 384 ILE A C 1
ATOM 3152 O O . ILE A 1 384 ? -12.900 -0.191 20.590 1.00 97.31 384 ILE A O 1
ATOM 3156 N N . PHE A 1 385 ? -14.498 -0.659 19.093 1.00 98.12 385 PHE A N 1
ATOM 3157 C CA . PHE A 1 385 ? -15.606 -0.485 20.025 1.00 98.12 385 PHE A CA 1
ATOM 3158 C C . PHE A 1 385 ? -15.555 -1.487 21.178 1.00 98.12 385 PHE A C 1
ATOM 3160 O O . PHE A 1 385 ? -15.829 -1.104 22.309 1.00 98.12 385 PHE A O 1
ATOM 3167 N N . ALA A 1 386 ? -15.170 -2.740 20.932 1.00 97.38 386 ALA A N 1
ATOM 3168 C CA . ALA A 1 386 ? -15.015 -3.721 22.000 1.00 97.38 386 ALA A CA 1
ATOM 3169 C C . ALA A 1 386 ? -13.959 -3.295 23.029 1.00 97.38 386 ALA A C 1
ATOM 3171 O O . ALA A 1 386 ? -14.187 -3.426 24.231 1.00 97.38 386 ALA A O 1
ATOM 3172 N N . GLU A 1 387 ? -12.828 -2.770 22.558 1.00 96.62 387 GLU A N 1
ATOM 3173 C CA . GLU A 1 387 ? -11.755 -2.258 23.412 1.00 96.62 387 GLU A CA 1
ATOM 3174 C C . GLU A 1 387 ? -12.193 -1.005 24.183 1.00 96.62 387 GLU A C 1
ATOM 3176 O O . GLU A 1 387 ? -12.057 -0.947 25.404 1.00 96.62 387 GLU A O 1
ATOM 3181 N N . TYR A 1 388 ? -12.797 -0.039 23.486 1.00 97.94 388 TYR A N 1
ATOM 3182 C CA . TYR A 1 388 ? -13.388 1.153 24.093 1.00 97.94 388 TYR A CA 1
ATOM 3183 C C . TYR A 1 388 ? -14.403 0.785 25.183 1.00 97.94 388 TYR A C 1
ATOM 3185 O O . TYR A 1 388 ? -14.292 1.221 26.327 1.00 97.94 388 TYR A O 1
ATOM 3193 N N . PHE A 1 389 ? -15.383 -0.053 24.854 1.00 97.44 389 PHE A N 1
ATOM 3194 C CA . PHE A 1 389 ? -16.472 -0.386 25.761 1.00 97.44 389 PHE A CA 1
ATOM 3195 C C . PHE A 1 389 ? -15.979 -1.177 26.977 1.00 97.44 389 PHE A C 1
ATOM 3197 O O . PHE A 1 389 ? -16.451 -0.933 28.084 1.00 97.44 389 PHE A O 1
ATOM 3204 N N . GLY A 1 390 ? -14.992 -2.061 26.798 1.00 94.88 390 GLY A N 1
ATOM 3205 C CA . GLY A 1 390 ? -14.363 -2.791 27.900 1.00 94.88 390 GLY A CA 1
ATOM 3206 C C . GLY A 1 390 ? -13.591 -1.900 28.881 1.00 94.88 390 GLY A C 1
ATOM 3207 O O . GLY A 1 390 ? -13.461 -2.259 30.047 1.00 94.88 390 GLY A O 1
ATOM 3208 N N . LEU A 1 391 ? -13.104 -0.736 28.441 1.00 95.69 391 LEU A N 1
ATOM 3209 C CA . LEU A 1 391 ? -12.408 0.228 29.301 1.00 95.69 391 LEU A CA 1
ATOM 3210 C C . LEU A 1 391 ? -13.377 1.227 29.944 1.00 95.69 391 LEU A C 1
ATOM 3212 O O . LEU A 1 391 ? -13.353 1.431 31.156 1.00 95.69 391 LEU A O 1
ATOM 3216 N N . TYR A 1 392 ? -14.241 1.845 29.140 1.00 96.12 392 TYR A N 1
ATOM 3217 C CA . TYR A 1 392 ? -15.055 2.985 29.565 1.00 96.12 392 TYR A CA 1
ATOM 3218 C C . TYR A 1 392 ? -16.448 2.598 30.060 1.00 96.12 392 TYR A C 1
ATOM 3220 O O . TYR A 1 392 ? -17.029 3.345 30.841 1.00 96.12 392 TYR A O 1
ATOM 3228 N N . HIS A 1 393 ? -16.993 1.456 29.623 1.00 94.69 393 HIS A N 1
ATOM 3229 C CA . HIS A 1 393 ? -18.354 1.000 29.942 1.00 94.69 393 HIS A CA 1
ATOM 3230 C C . HIS A 1 393 ? -19.453 2.030 29.621 1.00 94.69 393 HIS A C 1
ATOM 3232 O O . HIS A 1 393 ? -20.537 2.001 30.205 1.00 94.69 393 HIS A O 1
ATOM 3238 N N . ARG A 1 394 ? -19.175 2.952 28.692 1.00 94.38 394 ARG A N 1
ATOM 3239 C CA . ARG A 1 394 ? -20.091 4.014 28.276 1.00 94.38 394 ARG A CA 1
ATOM 3240 C C . ARG A 1 394 ? -20.756 3.665 26.947 1.00 94.38 394 ARG A C 1
ATOM 3242 O O . ARG A 1 394 ? -20.084 3.137 26.057 1.00 94.38 394 ARG A O 1
ATOM 3249 N N . PRO A 1 395 ? -22.063 3.931 26.803 1.00 95.00 395 PRO A N 1
ATOM 3250 C CA . PRO A 1 395 ? -22.754 3.728 25.543 1.00 95.00 395 PRO A CA 1
ATOM 3251 C C . PRO A 1 395 ? -22.366 4.798 24.508 1.00 95.00 395 PRO A C 1
ATOM 3253 O O . PRO A 1 395 ? -22.019 5.929 24.845 1.00 95.00 395 PRO A O 1
ATOM 3256 N N . LEU A 1 396 ? -22.450 4.428 23.233 1.00 95.44 396 LEU A N 1
ATOM 3257 C CA . LEU A 1 396 ? -22.459 5.326 22.083 1.00 95.44 396 LEU A CA 1
ATOM 3258 C C . LEU A 1 396 ? -23.904 5.673 21.701 1.00 95.44 396 LEU A C 1
ATOM 3260 O O . LEU A 1 396 ? -24.866 5.109 22.222 1.00 95.44 396 LEU A O 1
ATOM 3264 N N . GLU A 1 397 ? -24.059 6.535 20.697 1.00 94.31 397 GLU A N 1
ATOM 3265 C CA . GLU A 1 397 ? -25.355 6.785 20.064 1.00 94.31 397 GLU A CA 1
ATOM 3266 C C . GLU A 1 397 ? -26.042 5.477 19.637 1.00 94.31 397 GLU A C 1
ATOM 3268 O O . GLU A 1 397 ? -25.443 4.616 18.980 1.00 94.31 397 GLU A O 1
ATOM 3273 N N . ALA A 1 398 ? -27.332 5.362 19.967 1.00 93.94 398 ALA A N 1
ATOM 3274 C CA . ALA A 1 398 ? -28.086 4.120 19.836 1.00 93.94 398 ALA A CA 1
ATOM 3275 C C . ALA A 1 398 ? -28.010 3.450 18.449 1.00 93.94 398 ALA A C 1
ATOM 3277 O O . ALA A 1 398 ? -27.750 2.246 18.413 1.00 93.94 398 ALA A O 1
ATOM 3278 N N . PRO A 1 399 ? -28.153 4.163 17.308 1.00 94.25 399 PRO A N 1
ATOM 3279 C CA . PRO A 1 399 ? -28.047 3.529 15.992 1.00 94.25 399 PRO A CA 1
ATOM 3280 C C . PRO A 1 399 ? -26.661 2.917 15.742 1.00 94.25 399 PRO A C 1
ATOM 3282 O O . PRO A 1 399 ? -26.554 1.799 15.238 1.00 94.25 399 PRO A O 1
ATOM 3285 N N . LYS A 1 400 ? -25.598 3.627 16.143 1.00 95.06 400 LYS A N 1
ATOM 3286 C CA . LYS A 1 400 ? -24.205 3.209 15.937 1.00 95.06 400 LYS A CA 1
ATOM 3287 C C . LYS A 1 400 ? -23.869 1.996 16.797 1.00 95.06 400 LYS A C 1
ATOM 3289 O O . LYS A 1 400 ? -23.371 0.998 16.285 1.00 95.06 400 LYS A O 1
ATOM 3294 N N . GLN A 1 401 ? -24.197 2.034 18.090 1.00 96.81 401 GLN A N 1
ATOM 3295 C CA . GLN A 1 401 ? -23.953 0.897 18.980 1.00 96.81 401 GLN A CA 1
ATOM 3296 C C . GLN A 1 401 ? -24.784 -0.329 18.592 1.00 96.81 401 GLN A C 1
ATOM 3298 O O . GLN A 1 401 ? -24.286 -1.456 18.631 1.00 96.81 401 GLN A O 1
ATOM 3303 N N . TYR A 1 402 ? -26.037 -0.135 18.174 1.00 96.00 402 TYR A N 1
ATOM 3304 C CA . TYR A 1 402 ? -26.871 -1.237 17.702 1.00 96.00 402 TYR A CA 1
ATOM 3305 C C . TYR A 1 402 ? -26.243 -1.947 16.495 1.00 96.00 402 TYR A C 1
ATOM 3307 O O . TYR A 1 402 ? -26.161 -3.175 16.495 1.00 96.00 402 TYR A O 1
ATOM 3315 N N . LEU A 1 403 ? -25.732 -1.195 15.515 1.00 96.06 403 LEU A N 1
ATOM 3316 C CA . LEU A 1 403 ? -25.010 -1.755 14.371 1.00 96.06 403 LEU A CA 1
ATOM 3317 C C . LEU A 1 403 ? -23.734 -2.491 14.807 1.00 96.06 403 LEU A C 1
ATOM 3319 O O . LEU A 1 403 ? -23.533 -3.651 14.455 1.00 96.06 403 LEU A O 1
ATOM 3323 N N . LEU A 1 404 ? -22.890 -1.857 15.626 1.00 97.38 404 LEU A N 1
ATOM 3324 C CA . LEU A 1 404 ? -21.622 -2.451 16.068 1.00 97.38 404 LEU A CA 1
ATOM 3325 C C . LEU A 1 404 ? -21.831 -3.753 16.848 1.00 97.38 404 LEU A C 1
ATOM 3327 O O . LEU A 1 404 ? -21.058 -4.695 16.699 1.00 97.38 404 LEU A O 1
ATOM 3331 N N . THR A 1 405 ? -22.909 -3.860 17.626 1.00 97.19 405 THR A N 1
ATOM 3332 C CA . THR A 1 405 ? -23.249 -5.112 18.320 1.00 97.19 405 THR A CA 1
ATOM 3333 C C . THR A 1 405 ? -23.697 -6.230 17.370 1.00 97.19 405 THR A C 1
ATOM 3335 O O . THR A 1 405 ? -23.529 -7.397 17.710 1.00 97.19 405 THR A O 1
ATOM 3338 N N . GLU A 1 406 ? -24.242 -5.936 16.175 1.00 96.00 406 GLU A N 1
ATOM 3339 C CA . GLU A 1 406 ? -24.492 -6.963 15.128 1.00 96.00 406 GLU A CA 1
ATOM 3340 C C . GLU A 1 406 ? -23.191 -7.536 14.607 1.00 96.00 406 GLU A C 1
ATOM 3342 O O . GLU A 1 406 ? -23.049 -8.747 14.448 1.00 96.00 406 GLU A O 1
ATOM 3347 N N . VAL A 1 407 ? -22.228 -6.655 14.374 1.00 96.69 407 VAL A N 1
ATOM 3348 C CA . VAL A 1 407 ? -20.913 -7.044 13.886 1.00 96.69 407 VAL A CA 1
ATOM 3349 C C . VAL A 1 407 ? -20.159 -7.830 14.959 1.00 96.69 407 VAL A C 1
ATOM 3351 O O . VAL A 1 407 ? -19.618 -8.891 14.664 1.00 96.69 407 VAL A O 1
ATOM 3354 N N . LEU A 1 408 ? -20.205 -7.396 16.223 1.00 96.38 408 LEU A N 1
ATOM 3355 C CA . LEU A 1 408 ? -19.617 -8.137 17.344 1.00 96.38 408 LEU A CA 1
ATOM 3356 C C . LEU A 1 408 ? -20.179 -9.555 17.481 1.00 96.38 408 LEU A C 1
ATOM 3358 O O . LEU A 1 408 ? -19.414 -10.479 17.751 1.00 96.38 408 LEU A O 1
ATOM 3362 N N . GLU A 1 409 ? -21.486 -9.746 17.286 1.00 94.56 409 GLU A N 1
ATOM 3363 C CA . GLU A 1 409 ? -22.086 -11.084 17.294 1.00 94.56 409 GLU A CA 1
ATOM 3364 C C . GLU A 1 409 ? -21.495 -11.964 16.184 1.00 94.56 409 GLU A C 1
ATOM 3366 O O . GLU A 1 409 ? -21.116 -13.104 16.451 1.00 94.56 409 GLU A O 1
ATOM 3371 N N . LYS A 1 410 ? -21.367 -11.431 14.960 1.00 94.88 410 LYS A N 1
ATOM 3372 C CA . LYS A 1 410 ? -20.759 -12.148 13.825 1.00 94.88 410 LYS A CA 1
ATOM 3373 C C . LYS A 1 410 ? -19.293 -12.508 14.081 1.00 94.88 410 LYS A C 1
ATOM 3375 O O . LYS A 1 410 ? -18.859 -13.578 13.672 1.00 94.88 410 LYS A O 1
ATOM 3380 N N . LEU A 1 411 ? -18.566 -11.658 14.808 1.00 93.62 411 LEU A N 1
ATOM 3381 C CA . LEU A 1 411 ? -17.186 -11.897 15.247 1.00 93.62 411 LEU A CA 1
ATOM 3382 C C . LEU A 1 411 ? -17.079 -12.846 16.461 1.00 93.62 411 LEU A C 1
ATOM 3384 O O . LEU A 1 411 ? -15.998 -13.002 17.025 1.00 93.62 411 LEU A O 1
ATOM 3388 N N . GLY A 1 412 ? -18.184 -13.448 16.918 1.00 93.31 412 GLY A N 1
ATOM 3389 C CA . GLY A 1 412 ? -18.200 -14.376 18.054 1.00 93.31 412 GLY A CA 1
ATOM 3390 C C . GLY A 1 412 ? -18.161 -13.708 19.434 1.00 93.31 412 GLY A C 1
ATOM 3391 O O . GLY A 1 412 ? -18.138 -14.396 20.451 1.00 93.31 412 GLY A O 1
ATOM 3392 N N . LYS A 1 413 ? -18.217 -12.373 19.515 1.00 94.69 413 LYS A N 1
ATOM 3393 C CA . LYS A 1 413 ? -18.198 -11.596 20.770 1.00 94.69 413 LYS A CA 1
ATOM 3394 C C . LYS A 1 413 ? -19.615 -11.348 21.312 1.00 94.69 413 LYS A C 1
ATOM 3396 O O . LYS A 1 413 ? -19.964 -10.232 21.702 1.00 94.69 413 LYS A O 1
ATOM 3401 N N . ALA A 1 414 ? -20.446 -12.393 21.342 1.00 93.12 414 ALA A N 1
ATOM 3402 C CA . ALA A 1 414 ? -21.868 -12.294 21.692 1.00 93.12 414 ALA A CA 1
ATOM 3403 C C . ALA A 1 414 ? -22.118 -11.804 23.133 1.00 93.12 414 ALA A C 1
ATOM 3405 O O . ALA A 1 414 ? -23.055 -11.039 23.363 1.00 93.12 414 ALA A O 1
ATOM 3406 N N . SER A 1 415 ? -21.278 -12.185 24.100 1.00 92.75 415 SER A N 1
ATOM 3407 C CA . SER A 1 415 ? -21.414 -11.749 25.503 1.00 92.75 415 SER A CA 1
ATOM 3408 C C . SER A 1 415 ? -21.195 -10.251 25.661 1.00 92.75 415 SER A C 1
ATOM 3410 O O . SER A 1 415 ? -21.985 -9.566 26.310 1.00 92.75 415 SER A O 1
ATOM 3412 N N . LEU A 1 416 ? -20.169 -9.723 24.990 1.00 95.12 416 LEU A N 1
ATOM 3413 C CA . LEU A 1 416 ? -19.893 -8.292 24.962 1.00 95.12 416 LEU A CA 1
ATOM 3414 C C . LEU A 1 416 ? -21.018 -7.527 24.257 1.00 95.12 416 LEU A C 1
ATOM 3416 O O . LEU A 1 416 ? -21.458 -6.494 24.752 1.00 95.12 416 LEU A O 1
ATOM 3420 N N . ALA A 1 417 ? -21.523 -8.060 23.140 1.00 96.38 417 ALA A N 1
ATOM 3421 C CA . ALA A 1 417 ? -22.653 -7.480 22.420 1.00 96.38 417 ALA A CA 1
ATOM 3422 C C . ALA A 1 417 ? -23.924 -7.422 23.284 1.00 96.38 417 ALA A C 1
ATOM 3424 O O . ALA A 1 417 ? -24.591 -6.388 23.319 1.00 96.38 417 ALA A O 1
ATOM 3425 N N . ALA A 1 418 ? -24.235 -8.495 24.020 1.00 95.31 418 ALA A N 1
ATOM 3426 C CA . ALA A 1 418 ? -25.360 -8.526 24.951 1.00 95.31 418 ALA A CA 1
ATOM 3427 C C . ALA A 1 418 ? -25.201 -7.458 26.039 1.00 95.31 418 ALA A C 1
ATOM 3429 O O . ALA A 1 418 ? -26.102 -6.643 26.226 1.00 95.31 418 ALA A O 1
ATOM 3430 N N . ARG A 1 419 ? -24.027 -7.393 26.682 1.00 95.62 419 ARG A N 1
ATOM 3431 C CA . ARG A 1 419 ? -23.753 -6.404 27.731 1.00 95.62 419 ARG A CA 1
ATOM 3432 C C . ARG A 1 419 ? -23.840 -4.967 27.219 1.00 95.62 419 ARG A C 1
ATOM 3434 O O . ARG A 1 419 ? -24.398 -4.107 27.895 1.00 95.62 419 ARG A O 1
ATOM 3441 N N . ALA A 1 420 ? -23.324 -4.710 26.020 1.00 96.81 420 ALA A N 1
ATOM 3442 C CA . ALA A 1 420 ? -23.430 -3.411 25.372 1.00 96.81 420 ALA A CA 1
ATOM 3443 C C . ALA A 1 420 ? -24.889 -3.023 25.103 1.00 96.81 420 ALA A C 1
ATOM 3445 O O . ALA A 1 420 ? -25.267 -1.881 25.354 1.00 96.81 420 ALA A O 1
ATOM 3446 N N . LEU A 1 421 ? -25.732 -3.949 24.641 1.00 97.00 421 LEU A N 1
ATOM 3447 C CA . LEU A 1 421 ? -27.156 -3.666 24.443 1.00 97.00 421 LEU A CA 1
ATOM 3448 C C . LEU A 1 421 ? -27.901 -3.444 25.761 1.00 97.00 421 LEU A C 1
ATOM 3450 O O . LEU A 1 421 ? -28.792 -2.604 25.799 1.00 97.00 421 LEU A O 1
ATOM 3454 N N . GLU A 1 422 ? -27.546 -4.154 26.833 1.00 95.25 422 GLU A N 1
ATOM 3455 C CA . GLU A 1 422 ? -28.130 -3.920 28.157 1.00 95.25 422 GLU A CA 1
ATOM 3456 C C . GLU A 1 422 ? -27.834 -2.509 28.668 1.00 95.25 422 GLU A C 1
ATOM 3458 O O . GLU A 1 422 ? -28.763 -1.787 29.021 1.00 95.25 422 GLU A O 1
ATOM 3463 N N . ILE A 1 423 ? -26.562 -2.089 28.638 1.00 95.94 423 ILE A N 1
ATOM 3464 C CA . ILE A 1 423 ? -26.171 -0.731 29.049 1.00 95.94 423 ILE A CA 1
ATOM 3465 C C . ILE A 1 423 ? -26.869 0.315 28.174 1.00 95.94 423 ILE A C 1
ATOM 3467 O O . ILE A 1 423 ? -27.372 1.307 28.691 1.00 95.94 423 ILE A O 1
ATOM 3471 N N . LEU A 1 424 ? -26.972 0.073 26.864 1.00 96.44 424 LEU A N 1
ATOM 3472 C CA . LEU A 1 424 ? -27.682 0.973 25.957 1.00 96.44 424 LEU A CA 1
ATOM 3473 C C . LEU A 1 424 ? -29.189 1.042 26.247 1.00 96.44 424 LEU A C 1
ATOM 3475 O O . LEU A 1 424 ? -29.787 2.104 26.129 1.00 96.44 424 LEU A O 1
ATOM 3479 N N . ALA A 1 425 ? -29.828 -0.071 26.610 1.00 94.38 425 ALA A N 1
ATOM 3480 C CA . ALA A 1 425 ? -31.255 -0.094 26.934 1.00 94.38 425 ALA A CA 1
ATOM 3481 C C . ALA A 1 425 ? -31.575 0.691 28.214 1.00 94.38 425 ALA A C 1
ATOM 3483 O O . ALA A 1 425 ? -32.630 1.330 28.301 1.00 94.38 425 ALA A O 1
ATOM 3484 N N . ASP A 1 426 ? -30.670 0.617 29.190 1.00 93.38 426 ASP A N 1
ATOM 3485 C CA . ASP A 1 426 ? -30.818 1.244 30.502 1.00 93.38 426 ASP A CA 1
ATOM 3486 C C . ASP A 1 426 ? -30.355 2.715 30.512 1.00 93.38 426 ASP A C 1
ATOM 3488 O O . ASP A 1 426 ? -30.759 3.470 31.396 1.00 93.38 426 ASP A O 1
ATOM 3492 N N . ASP A 1 427 ? -29.587 3.154 29.508 1.00 94.31 427 ASP A N 1
ATOM 3493 C CA . ASP A 1 427 ? -29.140 4.542 29.356 1.00 94.31 427 ASP A CA 1
ATOM 3494 C C . ASP A 1 427 ? -30.330 5.517 29.190 1.00 94.31 427 ASP A C 1
ATOM 3496 O O . ASP A 1 427 ? -31.159 5.352 28.283 1.00 94.31 427 ASP A O 1
ATOM 3500 N N . PRO A 1 428 ? -30.455 6.557 30.039 1.00 92.00 428 PRO A N 1
ATOM 3501 C CA . PRO A 1 428 ? -31.462 7.604 29.887 1.00 92.00 428 PRO A CA 1
ATOM 3502 C C . PRO A 1 428 ? -31.394 8.338 28.542 1.00 92.00 428 PRO A C 1
ATOM 3504 O O . PRO A 1 428 ? -32.440 8.735 28.030 1.00 92.00 428 PRO A O 1
ATOM 3507 N N . ALA A 1 429 ? -30.202 8.483 27.951 1.00 92.50 429 ALA A N 1
ATOM 3508 C CA . ALA A 1 429 ? -30.021 9.195 26.685 1.00 92.50 429 ALA A CA 1
ATOM 3509 C C . ALA A 1 429 ? -30.526 8.408 25.460 1.00 92.50 429 ALA A C 1
ATOM 3511 O O . ALA A 1 429 ? -30.690 8.980 24.379 1.00 92.50 429 ALA A O 1
ATOM 3512 N N . THR A 1 430 ? -30.814 7.111 25.611 1.00 94.25 430 THR A N 1
ATOM 3513 C CA . THR A 1 430 ? -31.314 6.279 24.515 1.00 94.25 430 THR A CA 1
ATOM 3514 C C . THR A 1 430 ? -32.721 6.709 24.085 1.00 94.25 430 THR A C 1
ATOM 3516 O O . THR A 1 430 ? -33.649 6.681 24.906 1.00 94.25 430 THR A O 1
ATOM 3519 N N . PRO A 1 431 ? -32.930 7.041 22.792 1.00 94.62 431 PRO A N 1
ATOM 3520 C CA . PRO A 1 431 ? -34.238 7.445 22.290 1.00 94.62 431 PRO A CA 1
ATOM 3521 C C . PRO A 1 431 ? -35.290 6.344 22.454 1.00 94.62 431 PRO A C 1
ATOM 3523 O O . PRO A 1 431 ? -35.053 5.187 22.097 1.00 94.62 431 PRO A O 1
ATOM 3526 N N . GLU A 1 432 ? -36.491 6.718 22.903 1.00 92.00 432 GLU A N 1
ATOM 3527 C CA . GLU A 1 432 ? -37.618 5.795 23.122 1.00 92.00 432 GLU A CA 1
ATOM 3528 C C . GLU A 1 432 ? -37.954 4.943 21.889 1.00 92.00 432 GLU A C 1
ATOM 3530 O O . GLU A 1 432 ? -38.237 3.755 22.012 1.00 92.00 432 GLU A O 1
ATOM 3535 N N . ALA A 1 433 ? -37.817 5.497 20.680 1.00 92.69 433 ALA A N 1
ATOM 3536 C CA . ALA A 1 433 ? -38.057 4.767 19.432 1.00 92.69 433 ALA A CA 1
ATOM 3537 C C . ALA A 1 433 ? -37.141 3.538 19.239 1.00 92.69 433 ALA A C 1
ATOM 3539 O O . ALA A 1 433 ? -37.508 2.590 18.541 1.00 92.69 433 ALA A O 1
ATOM 3540 N N . TRP A 1 434 ? -35.949 3.538 19.845 1.00 94.62 434 TRP A N 1
ATOM 3541 C CA . TRP A 1 434 ? -34.976 2.446 19.738 1.00 94.62 434 TRP A CA 1
ATOM 3542 C C . TRP A 1 434 ? -35.081 1.429 20.879 1.00 94.62 434 TRP A C 1
ATOM 3544 O O . TRP A 1 434 ? -34.758 0.255 20.673 1.00 94.62 434 TRP A O 1
ATOM 3554 N N . ARG A 1 435 ? -35.559 1.840 22.061 1.00 94.00 435 ARG A N 1
ATOM 3555 C CA . ARG A 1 435 ? -35.584 1.012 23.280 1.00 94.00 435 ARG A CA 1
ATOM 3556 C C . ARG A 1 435 ? -36.263 -0.356 23.106 1.00 94.00 435 ARG A C 1
ATOM 3558 O O . ARG A 1 435 ? -35.639 -1.341 23.505 1.00 94.00 435 ARG A O 1
ATOM 3565 N N . PRO A 1 436 ? -37.444 -0.493 22.462 1.00 94.44 436 PRO A N 1
ATOM 3566 C CA . PRO A 1 436 ? -38.077 -1.802 22.287 1.00 94.44 436 PRO A CA 1
ATOM 3567 C C . PRO A 1 436 ? -37.204 -2.775 21.487 1.00 94.44 436 PRO A C 1
ATOM 3569 O O . PRO A 1 436 ? -37.045 -3.940 21.850 1.00 94.44 436 PRO A O 1
ATOM 3572 N N . ARG A 1 437 ? -36.578 -2.275 20.410 1.00 95.00 437 ARG A N 1
ATOM 3573 C CA . ARG A 1 437 ? -35.710 -3.070 19.528 1.00 95.00 437 ARG A CA 1
ATOM 3574 C C . ARG A 1 437 ? -34.425 -3.498 20.232 1.00 95.00 437 ARG A C 1
ATOM 3576 O O . ARG A 1 437 ? -33.978 -4.628 20.036 1.00 95.00 437 ARG A O 1
ATOM 3583 N N . ILE A 1 438 ? -33.840 -2.610 21.037 1.00 96.38 438 ILE A N 1
ATOM 3584 C CA . ILE A 1 438 ? -32.635 -2.893 21.827 1.00 96.38 438 ILE A CA 1
ATOM 3585 C C . ILE A 1 438 ? -32.945 -3.948 22.894 1.00 96.38 438 ILE A C 1
ATOM 3587 O O . ILE A 1 438 ? -32.257 -4.965 22.941 1.00 96.38 438 ILE A O 1
ATOM 3591 N N . LEU A 1 439 ? -34.008 -3.759 23.687 1.00 95.50 439 LEU A N 1
ATOM 3592 C CA . LEU A 1 439 ? -34.424 -4.698 24.737 1.00 95.50 439 LEU A CA 1
ATOM 3593 C C . LEU A 1 439 ? -34.706 -6.094 24.181 1.00 95.50 439 LEU A C 1
ATOM 3595 O O . LEU A 1 439 ? -34.203 -7.087 24.707 1.00 95.50 439 LEU A O 1
ATOM 3599 N N . TYR A 1 440 ? -35.462 -6.170 23.084 1.00 95.56 440 TYR A N 1
ATOM 3600 C CA . TYR A 1 440 ? -35.766 -7.439 22.429 1.00 95.56 440 TYR A CA 1
ATOM 3601 C C . TYR A 1 440 ? -34.494 -8.178 22.008 1.00 95.56 440 TYR A C 1
ATOM 3603 O O . TYR A 1 440 ? -34.356 -9.386 22.212 1.00 95.56 440 TYR A O 1
ATOM 3611 N N . ARG A 1 441 ? -33.540 -7.449 21.427 1.00 95.81 441 ARG A N 1
ATOM 3612 C CA . ARG A 1 441 ? -32.297 -8.035 20.938 1.00 95.81 441 ARG A CA 1
ATOM 3613 C C . ARG A 1 441 ? -31.344 -8.423 22.067 1.00 95.81 441 ARG A C 1
ATOM 3615 O O . ARG A 1 441 ? -30.756 -9.499 21.990 1.00 95.81 441 ARG A O 1
ATOM 3622 N N . ALA A 1 442 ? -31.248 -7.614 23.122 1.00 96.00 442 ALA A N 1
ATOM 3623 C CA . ALA A 1 442 ? -30.513 -7.960 24.337 1.00 96.00 442 ALA A CA 1
ATOM 3624 C C . ALA A 1 442 ? -31.047 -9.270 24.938 1.00 96.00 442 ALA A C 1
ATOM 3626 O O . ALA A 1 442 ? -30.278 -10.205 25.154 1.00 96.00 442 ALA A O 1
ATOM 3627 N N . ALA A 1 443 ? -32.371 -9.384 25.102 1.00 94.62 443 ALA A N 1
ATOM 3628 C CA . ALA A 1 443 ? -33.019 -10.584 25.627 1.00 94.62 443 ALA A CA 1
ATOM 3629 C C . ALA A 1 443 ? -32.727 -11.829 24.773 1.00 94.62 443 ALA A C 1
ATOM 3631 O O . ALA A 1 443 ? -32.359 -12.878 25.301 1.00 94.62 443 ALA A O 1
ATOM 3632 N N . ARG A 1 444 ? -32.809 -11.706 23.441 1.00 94.88 444 ARG A N 1
ATOM 3633 C CA . ARG A 1 444 ? -32.475 -12.798 22.512 1.00 94.88 444 ARG A CA 1
ATOM 3634 C C . ARG A 1 444 ? -31.017 -13.237 22.593 1.00 94.88 444 ARG A C 1
ATOM 3636 O O . ARG A 1 444 ? -30.751 -14.433 22.503 1.00 94.88 444 ARG A O 1
ATOM 3643 N N . LEU A 1 445 ? -30.079 -12.297 22.714 1.00 93.94 445 LEU A N 1
ATOM 3644 C CA . LEU A 1 445 ? -28.658 -12.631 22.829 1.00 93.94 445 LEU A CA 1
ATOM 3645 C C . LEU A 1 445 ? -28.332 -13.302 24.161 1.00 93.94 445 LEU A C 1
ATOM 3647 O O . LEU A 1 445 ? -27.519 -14.222 24.173 1.00 93.94 445 LEU A O 1
ATOM 3651 N N . LEU A 1 446 ? -28.960 -12.865 25.254 1.00 93.31 446 LEU A N 1
ATOM 3652 C CA . LEU A 1 446 ? -28.831 -13.498 26.568 1.00 93.31 446 LEU A CA 1
ATOM 3653 C C . LEU A 1 446 ? -29.380 -14.926 26.542 1.00 93.31 446 LEU A C 1
ATOM 3655 O O . LEU A 1 446 ? -28.722 -15.847 27.009 1.00 93.31 446 LEU A O 1
ATOM 3659 N N . GLU A 1 447 ? -30.543 -15.126 25.921 1.00 92.19 447 GLU A N 1
ATOM 3660 C CA . GLU A 1 447 ? -31.150 -16.447 25.750 1.00 92.19 447 GLU A CA 1
ATOM 3661 C C . GLU A 1 447 ? -30.268 -17.388 24.920 1.00 92.19 447 GLU A C 1
ATOM 3663 O O . GLU A 1 447 ? -30.073 -18.537 25.302 1.00 92.19 447 GLU A O 1
ATOM 3668 N N . LYS A 1 448 ? -29.700 -16.902 23.807 1.00 91.31 448 LYS A N 1
ATOM 3669 C CA . LYS A 1 448 ? -28.780 -17.676 22.952 1.00 91.31 448 LYS A CA 1
ATOM 3670 C C . LYS A 1 448 ? -27.501 -18.092 23.690 1.00 91.31 448 LYS A C 1
ATOM 3672 O O . LYS A 1 448 ? -26.866 -19.061 23.299 1.00 91.31 448 LYS A O 1
ATOM 3677 N N . GLN A 1 449 ? -27.129 -17.346 24.726 1.00 89.94 449 GLN A N 1
ATOM 3678 C CA . GLN A 1 449 ? -25.989 -17.619 25.601 1.00 89.94 449 GLN A CA 1
ATOM 3679 C C . GLN A 1 449 ? -26.388 -18.342 26.893 1.00 89.94 449 GLN A C 1
ATOM 3681 O O . GLN A 1 449 ? -25.585 -18.425 27.814 1.00 89.94 449 GLN A O 1
ATOM 3686 N N . GLU A 1 450 ? -27.626 -18.834 26.977 1.00 90.00 450 GLU A N 1
ATOM 3687 C CA . GLU A 1 450 ? -28.148 -19.592 28.118 1.00 90.00 450 GLU A CA 1
ATOM 3688 C C . GLU A 1 450 ? -28.246 -18.797 29.436 1.00 90.00 450 GLU A C 1
ATOM 3690 O O . GLU A 1 450 ? -28.520 -19.355 30.499 1.00 90.00 450 GLU A O 1
ATOM 3695 N N . PHE A 1 451 ? -28.146 -17.464 29.382 1.00 89.00 451 PHE A N 1
ATOM 3696 C CA . PHE A 1 451 ? -28.439 -16.570 30.507 1.00 89.00 451 PHE A CA 1
ATOM 3697 C C . PHE A 1 451 ? -29.954 -16.364 30.650 1.00 89.00 451 PHE A C 1
ATOM 3699 O O . PHE A 1 451 ? -30.477 -15.253 30.518 1.00 89.00 451 PHE A O 1
ATOM 3706 N N . TYR A 1 452 ? -30.680 -17.457 30.897 1.00 88.94 452 TYR A N 1
ATOM 3707 C CA . TYR A 1 452 ? -32.143 -17.497 30.834 1.00 88.94 452 TYR A CA 1
ATOM 3708 C C . TYR A 1 452 ? -32.832 -16.553 31.824 1.00 88.94 452 TYR A C 1
ATOM 3710 O O . TYR A 1 452 ? -33.858 -15.967 31.481 1.00 88.94 452 TYR A O 1
ATOM 3718 N N . GLU A 1 453 ? -32.282 -16.361 33.026 1.00 87.75 453 GLU A N 1
ATOM 3719 C CA . GLU A 1 453 ? -32.867 -15.442 34.013 1.00 87.75 453 GLU A CA 1
ATOM 3720 C C . GLU A 1 453 ? -32.804 -13.986 33.546 1.00 87.75 453 GLU A C 1
ATOM 3722 O O . GLU A 1 453 ? -33.819 -13.287 33.558 1.00 87.75 453 GLU A O 1
ATOM 3727 N N . ALA A 1 454 ? -31.636 -13.553 33.063 1.00 89.50 454 ALA A N 1
ATOM 3728 C CA . ALA A 1 454 ? -31.447 -12.214 32.515 1.00 89.50 454 ALA A CA 1
ATOM 3729 C C . ALA A 1 454 ? -32.297 -12.011 31.250 1.00 89.50 454 ALA A C 1
ATOM 3731 O O . ALA A 1 454 ? -32.933 -10.970 31.086 1.00 89.50 454 ALA A O 1
ATOM 3732 N N . ALA A 1 455 ? -32.385 -13.028 30.386 1.00 91.69 455 ALA A N 1
ATOM 3733 C CA . ALA A 1 455 ? -33.247 -12.995 29.208 1.00 91.69 455 ALA A CA 1
ATOM 3734 C C . ALA A 1 455 ? -34.728 -12.817 29.582 1.00 91.69 455 ALA A C 1
ATOM 3736 O O . ALA A 1 455 ? -35.402 -11.959 29.010 1.00 91.69 455 ALA A O 1
ATOM 3737 N N . CYS A 1 456 ? -35.228 -13.578 30.565 1.00 92.06 456 CYS A N 1
ATOM 3738 C CA . CYS A 1 456 ? -36.602 -13.443 31.057 1.00 92.06 456 CYS A CA 1
ATOM 3739 C C . CYS A 1 456 ? -36.865 -12.037 31.593 1.00 92.06 456 CYS A C 1
ATOM 3741 O O . CYS A 1 456 ? -37.844 -11.415 31.191 1.00 92.06 456 CYS A O 1
ATOM 3743 N N . TYR A 1 457 ? -35.964 -11.517 32.430 1.00 92.75 457 TYR A N 1
ATOM 3744 C CA . TYR A 1 457 ? -36.083 -10.171 32.984 1.00 92.75 457 TYR A CA 1
ATOM 3745 C C . TYR A 1 457 ? -36.203 -9.103 31.884 1.00 92.75 457 TYR A C 1
ATOM 3747 O O . TYR A 1 457 ? -37.091 -8.253 31.932 1.00 92.75 457 TYR A O 1
ATOM 3755 N N . ARG A 1 458 ? -35.370 -9.177 30.835 1.00 94.00 458 ARG A N 1
ATOM 3756 C CA . ARG A 1 458 ? -35.418 -8.227 29.707 1.00 94.00 458 ARG A CA 1
ATOM 3757 C C . ARG A 1 458 ? -36.676 -8.375 28.847 1.00 94.00 458 ARG A C 1
ATOM 3759 O O . ARG A 1 458 ? -37.229 -7.367 28.409 1.00 94.00 458 ARG A O 1
ATOM 3766 N N . TYR A 1 459 ? -37.160 -9.598 28.624 1.00 95.19 459 TYR A N 1
ATOM 3767 C CA . TYR A 1 459 ? -38.433 -9.828 27.933 1.00 95.19 459 TYR A CA 1
ATOM 3768 C C . TYR A 1 459 ? -39.635 -9.297 28.728 1.00 95.19 459 TYR A C 1
ATOM 3770 O O . TYR A 1 459 ? -40.526 -8.682 28.144 1.00 95.19 459 TYR A O 1
ATOM 3778 N N . GLU A 1 460 ? -39.659 -9.493 30.047 1.00 94.62 460 GLU A N 1
ATOM 3779 C CA . GLU A 1 460 ? -40.705 -8.957 30.927 1.00 94.62 460 GLU A CA 1
ATOM 3780 C C . GLU A 1 460 ? -40.680 -7.424 30.943 1.00 94.62 460 GLU A C 1
ATOM 3782 O O . GLU A 1 460 ? -41.721 -6.795 30.754 1.00 94.62 460 GLU A O 1
ATOM 3787 N N . GLN A 1 461 ? -39.490 -6.821 31.053 1.00 94.06 461 GLN A N 1
ATOM 3788 C CA . GLN A 1 461 ? -39.296 -5.370 30.974 1.00 94.06 461 GLN A CA 1
ATOM 3789 C C . GLN A 1 461 ? -39.827 -4.790 29.651 1.00 94.06 461 GLN A C 1
ATOM 3791 O O . GLN A 1 461 ? -40.494 -3.753 29.649 1.00 94.06 461 GLN A O 1
ATOM 3796 N N . LEU A 1 462 ? -39.553 -5.463 28.528 1.00 95.19 462 LEU A N 1
ATOM 3797 C CA . LEU A 1 462 ? -40.043 -5.080 27.203 1.00 95.19 462 LEU A CA 1
ATOM 3798 C C . LEU A 1 462 ? -41.573 -5.116 27.129 1.00 95.19 462 LEU A C 1
ATOM 3800 O O . LEU A 1 462 ? -42.172 -4.138 26.695 1.00 95.19 462 LEU A O 1
ATOM 3804 N N . LEU A 1 463 ? -42.205 -6.204 27.576 1.00 94.88 463 LEU A N 1
ATOM 3805 C CA . LEU A 1 463 ? -43.665 -6.342 27.540 1.00 94.88 463 LEU A CA 1
ATOM 3806 C C . LEU A 1 463 ? -44.381 -5.378 28.489 1.00 94.88 463 LEU A C 1
ATOM 3808 O O . LEU A 1 463 ? -45.483 -4.934 28.180 1.00 94.88 463 LEU A O 1
ATOM 3812 N N . GLN A 1 464 ? -43.772 -5.066 29.635 1.00 94.69 464 GLN A N 1
ATOM 3813 C CA . GLN A 1 464 ? -44.343 -4.135 30.603 1.00 94.69 464 GLN A CA 1
ATOM 3814 C C . GLN A 1 464 ? -44.321 -2.695 30.082 1.00 94.69 464 GLN A C 1
ATOM 3816 O O . GLN A 1 464 ? -45.298 -1.972 30.254 1.00 94.69 464 GLN A O 1
ATOM 3821 N N . LYS A 1 465 ? -43.215 -2.270 29.457 1.00 93.19 465 LYS A N 1
ATOM 3822 C CA . LYS A 1 465 ? -43.068 -0.901 28.940 1.00 93.19 465 LYS A CA 1
ATOM 3823 C C . LYS A 1 465 ? -43.678 -0.703 27.551 1.00 93.19 465 LYS A C 1
ATOM 3825 O O . LYS A 1 465 ? -44.120 0.398 27.245 1.00 93.19 465 LYS A O 1
ATOM 3830 N N . TYR A 1 466 ? -43.701 -1.745 26.721 1.00 93.94 466 TYR A N 1
ATOM 3831 C CA . TYR A 1 466 ? -44.134 -1.683 25.323 1.00 93.94 466 TYR A CA 1
ATOM 3832 C C . TYR A 1 466 ? -45.072 -2.859 24.995 1.00 93.94 466 TYR A C 1
ATOM 3834 O O . TYR A 1 466 ? -44.682 -3.791 24.283 1.00 93.94 466 TYR A O 1
ATOM 3842 N N . PRO A 1 467 ? -46.312 -2.846 25.516 1.00 90.19 467 PRO A N 1
ATOM 3843 C CA . PRO A 1 467 ? -47.251 -3.960 25.368 1.00 90.19 467 PRO A CA 1
ATOM 3844 C C . PRO A 1 467 ? -47.644 -4.236 23.908 1.00 90.19 467 PRO A C 1
ATOM 3846 O O . PRO A 1 467 ? -47.892 -5.393 23.566 1.00 90.19 467 PRO A O 1
ATOM 3849 N N . ASP A 1 468 ? -47.623 -3.204 23.059 1.00 90.38 468 ASP A N 1
ATOM 3850 C CA . ASP A 1 468 ? -47.979 -3.260 21.634 1.00 90.38 468 ASP A CA 1
ATOM 3851 C C . ASP A 1 468 ? -46.780 -3.572 20.717 1.00 90.38 468 ASP A C 1
ATOM 3853 O O . ASP A 1 468 ? -46.831 -3.370 19.501 1.00 90.38 468 ASP A O 1
ATOM 3857 N N . PHE A 1 469 ? -45.656 -4.036 21.276 1.00 92.50 469 PHE A N 1
ATOM 3858 C CA . PHE A 1 469 ? -44.500 -4.433 20.476 1.00 92.50 469 PHE A CA 1
ATOM 3859 C C . PHE A 1 469 ? -44.879 -5.557 19.498 1.00 92.50 469 PHE A C 1
ATOM 3861 O O . PHE A 1 469 ? -45.537 -6.526 19.871 1.00 92.50 469 PHE A O 1
ATOM 3868 N N . LYS A 1 470 ? -44.433 -5.456 18.240 1.00 90.50 470 LYS A N 1
ATOM 3869 C CA . LYS A 1 470 ? -44.856 -6.339 17.137 1.00 90.50 470 LYS A CA 1
ATOM 3870 C C . LYS A 1 470 ? -44.693 -7.835 17.447 1.00 90.50 470 LYS A C 1
ATOM 3872 O O . LYS A 1 470 ? -45.495 -8.651 17.002 1.00 90.50 470 LYS A O 1
ATOM 3877 N N . GLU A 1 471 ? -43.672 -8.213 18.211 1.00 90.31 471 GLU A N 1
ATOM 3878 C CA . GLU A 1 471 ? -43.398 -9.599 18.601 1.00 90.31 471 GLU A CA 1
ATOM 3879 C C . GLU A 1 471 ? -43.917 -9.970 20.008 1.00 90.31 471 GLU A C 1
ATOM 3881 O O . GLU A 1 471 ? -43.540 -11.020 20.532 1.00 90.31 471 GLU A O 1
ATOM 3886 N N . ALA A 1 472 ? -44.780 -9.159 20.630 1.00 89.00 472 ALA A N 1
ATOM 3887 C CA . ALA A 1 472 ? -45.216 -9.333 22.018 1.00 89.00 472 ALA A CA 1
ATOM 3888 C C . ALA A 1 472 ? -45.832 -10.712 22.308 1.00 89.00 472 ALA A C 1
ATOM 3890 O O . ALA A 1 472 ? -45.448 -11.356 23.283 1.00 89.00 472 ALA A O 1
ATOM 3891 N N . GLU A 1 473 ? -46.729 -11.218 21.456 1.00 89.38 473 GLU A N 1
ATOM 3892 C CA . GLU A 1 473 ? -47.325 -12.555 21.638 1.00 89.38 473 GLU A CA 1
ATOM 3893 C C . GLU A 1 473 ? -46.276 -13.673 21.607 1.00 89.38 473 GLU A C 1
ATOM 3895 O O . GLU A 1 473 ? -46.273 -14.559 22.464 1.00 89.38 473 GLU A O 1
ATOM 3900 N N . LYS A 1 474 ? -45.317 -13.593 20.673 1.00 90.56 474 LYS A N 1
ATOM 3901 C CA . LYS A 1 474 ? -44.210 -14.558 20.584 1.00 90.56 474 LYS A CA 1
ATOM 3902 C C . LYS A 1 474 ? -43.351 -14.528 21.843 1.00 90.56 474 LYS A C 1
ATOM 3904 O O . LYS A 1 474 ? -42.894 -15.575 22.294 1.00 90.56 474 LYS A O 1
ATOM 3909 N N . ILE A 1 475 ? -43.124 -13.342 22.405 1.00 91.06 475 ILE A N 1
ATOM 3910 C CA . ILE A 1 475 ? -42.358 -13.173 23.643 1.00 91.06 475 ILE A CA 1
ATOM 3911 C C . ILE A 1 475 ? -43.113 -13.774 24.834 1.00 91.06 475 ILE A C 1
ATOM 3913 O O . ILE A 1 475 ? -42.487 -14.471 25.628 1.00 91.06 475 ILE A O 1
ATOM 3917 N N . ARG A 1 476 ? -44.438 -13.579 24.943 1.00 90.44 476 ARG A N 1
ATOM 3918 C CA . ARG A 1 476 ? -45.260 -14.187 26.012 1.00 90.44 476 ARG A CA 1
ATOM 3919 C C . ARG A 1 476 ? -45.168 -15.713 25.991 1.00 90.44 476 ARG A C 1
ATOM 3921 O O . ARG A 1 476 ? -44.820 -16.308 27.006 1.00 90.44 476 ARG A O 1
ATOM 3928 N N . PHE A 1 477 ? -45.357 -16.324 24.820 1.00 87.44 477 PHE A N 1
ATOM 3929 C CA . PHE A 1 477 ? -45.210 -17.774 24.651 1.00 87.44 477 PHE A CA 1
ATOM 3930 C C . PHE A 1 477 ? -43.797 -18.259 25.015 1.00 87.44 477 PHE A C 1
ATOM 3932 O O . PHE A 1 477 ? -43.606 -19.282 25.673 1.00 87.44 477 PHE A O 1
ATOM 3939 N N . LYS A 1 478 ? -42.773 -17.497 24.619 1.00 86.25 478 LYS A N 1
ATOM 3940 C CA . LYS A 1 478 ? -41.380 -17.822 24.931 1.00 86.25 478 LYS A CA 1
ATOM 3941 C C . LYS A 1 478 ? -41.084 -17.734 26.430 1.00 86.25 478 LYS A C 1
ATOM 3943 O O . LYS A 1 478 ? -40.378 -18.593 26.951 1.00 86.25 478 LYS A O 1
ATOM 3948 N N . LEU A 1 479 ? -41.630 -16.735 27.122 1.00 88.44 479 LEU A N 1
ATOM 3949 C CA . LEU A 1 479 ? -41.479 -16.560 28.566 1.00 88.44 479 LEU A CA 1
ATOM 3950 C C . LEU A 1 479 ? -42.067 -17.731 29.356 1.00 88.44 479 LEU A C 1
ATOM 3952 O O . LEU A 1 479 ? -41.430 -18.173 30.307 1.00 88.44 479 LEU A O 1
ATOM 3956 N N . GLU A 1 480 ? -43.225 -18.265 28.962 1.00 85.44 480 GLU A N 1
ATOM 3957 C CA . GLU A 1 480 ? -43.807 -19.453 29.608 1.00 85.44 480 GLU A CA 1
ATOM 3958 C C . GLU A 1 480 ? -42.848 -20.649 29.545 1.00 85.44 480 GLU A C 1
ATOM 3960 O O . GLU A 1 480 ? -42.547 -21.269 30.565 1.00 85.44 480 GLU A O 1
ATOM 3965 N N . ARG A 1 481 ? -42.268 -20.899 28.366 1.00 82.75 481 ARG A N 1
ATOM 3966 C CA . ARG A 1 481 ? -41.293 -21.978 28.160 1.00 82.75 481 ARG A CA 1
ATOM 3967 C C . ARG A 1 481 ? -39.956 -21.729 28.872 1.00 82.75 481 ARG A C 1
ATOM 3969 O O . ARG A 1 481 ? -39.344 -22.659 29.394 1.00 82.75 481 ARG A O 1
ATOM 3976 N N . LEU A 1 482 ? -39.467 -20.491 28.899 1.00 79.94 482 LEU A N 1
ATOM 3977 C CA . LEU A 1 482 ? -38.215 -20.161 29.589 1.00 79.94 482 LEU A CA 1
ATOM 3978 C C . LEU A 1 482 ? -38.366 -20.247 31.115 1.00 79.94 482 LEU A C 1
ATOM 3980 O O . LEU A 1 482 ? -37.435 -20.677 31.794 1.00 79.94 482 LEU A O 1
ATOM 3984 N N . LYS A 1 483 ? -39.548 -19.925 31.658 1.00 73.62 483 LYS A N 1
ATOM 3985 C CA . LYS A 1 483 ? -39.857 -20.080 33.089 1.00 73.62 483 LYS A CA 1
ATOM 3986 C C . LYS A 1 483 ? -39.841 -21.542 33.534 1.00 73.62 483 LYS A C 1
ATOM 3988 O O . LYS A 1 483 ? -39.342 -21.815 34.622 1.00 73.62 483 LYS A O 1
ATOM 3993 N N . THR A 1 484 ? -40.288 -22.475 32.690 1.00 71.81 484 THR A N 1
ATOM 3994 C CA . THR A 1 484 ? -40.178 -23.917 32.979 1.00 71.81 484 THR A CA 1
ATOM 3995 C C . THR A 1 484 ? -38.732 -24.426 32.942 1.00 71.81 484 THR A C 1
ATOM 3997 O O . THR A 1 484 ? -38.355 -25.261 33.756 1.00 71.81 484 THR A O 1
ATOM 4000 N N . VAL A 1 485 ? -37.876 -23.882 32.067 1.00 66.31 485 VAL A N 1
ATOM 4001 C CA . VAL A 1 485 ? -36.439 -24.233 32.039 1.00 66.31 485 VAL A CA 1
ATOM 4002 C C . VAL A 1 485 ? -35.709 -23.660 33.261 1.00 66.31 485 VAL A C 1
ATOM 4004 O O . VAL A 1 485 ? -34.898 -24.346 33.878 1.00 66.31 485 VAL A O 1
ATOM 4007 N N . ARG A 1 486 ? -36.048 -22.431 33.673 1.00 58.09 486 ARG A N 1
ATOM 4008 C CA . ARG A 1 486 ? -35.519 -21.779 34.883 1.00 58.09 486 ARG A CA 1
ATOM 4009 C C . ARG A 1 486 ? -35.757 -22.606 36.153 1.00 58.09 486 ARG A C 1
ATOM 4011 O O . ARG A 1 486 ? -34.893 -22.652 37.029 1.00 58.09 486 ARG A O 1
ATOM 4018 N N . SER A 1 487 ? -36.904 -23.276 36.270 1.00 54.75 487 SER A N 1
ATOM 4019 C CA . SER A 1 487 ? -37.179 -24.156 37.413 1.00 54.75 487 SER A CA 1
ATOM 4020 C C . SER A 1 487 ? -36.323 -25.427 37.452 1.00 54.75 487 SER A C 1
ATOM 4022 O O . SER A 1 487 ? -36.194 -25.999 38.530 1.00 54.75 487 SER A O 1
ATOM 4024 N N . ASP A 1 488 ? -35.706 -25.830 36.336 1.00 52.94 488 ASP A N 1
ATOM 4025 C CA . ASP A 1 488 ? -34.934 -27.076 36.207 1.00 52.94 488 ASP A CA 1
ATOM 4026 C C . ASP A 1 488 ? -33.405 -26.894 36.218 1.00 52.94 488 ASP A C 1
ATOM 4028 O O . ASP A 1 488 ? -32.680 -27.877 36.393 1.00 52.94 488 ASP A O 1
ATOM 4032 N N . THR A 1 489 ? -32.898 -25.669 36.030 1.00 52.19 489 THR A N 1
ATOM 4033 C CA . THR A 1 489 ? -31.450 -25.373 35.940 1.00 52.19 489 THR A CA 1
ATOM 4034 C C . THR A 1 489 ? -30.911 -24.486 37.063 1.00 52.19 489 THR A C 1
ATOM 4036 O O . THR A 1 489 ? -29.710 -24.234 37.141 1.00 52.19 489 THR A O 1
ATOM 4039 N N . THR A 1 490 ? -31.764 -24.018 37.973 1.00 55.09 490 THR A N 1
ATOM 4040 C CA . THR A 1 490 ? -31.332 -23.228 39.135 1.00 55.09 490 THR A CA 1
ATOM 4041 C C . THR A 1 490 ? -30.595 -24.097 40.156 1.00 55.09 490 THR A C 1
ATOM 4043 O O . THR A 1 490 ? -30.932 -25.268 40.339 1.00 55.09 490 THR A O 1
ATOM 4046 N N . TRP A 1 491 ? -29.639 -23.522 40.897 1.00 51.97 491 TRP A N 1
ATOM 4047 C CA . TRP A 1 491 ? -28.942 -24.209 42.000 1.00 51.97 491 TRP A CA 1
ATOM 4048 C C . TRP A 1 491 ? -29.918 -24.885 42.980 1.00 51.97 491 TRP A C 1
ATOM 4050 O O . TRP A 1 491 ? -29.709 -26.018 43.399 1.00 51.97 491 TRP A O 1
ATOM 4060 N N . LEU A 1 492 ? -31.050 -24.234 43.263 1.00 52.38 492 LEU A N 1
ATOM 4061 C CA . LEU A 1 492 ? -32.143 -24.766 44.084 1.00 52.38 492 LEU A CA 1
ATOM 4062 C C . LEU A 1 492 ? -32.767 -26.057 43.527 1.00 52.38 492 LEU A C 1
ATOM 4064 O O . LEU A 1 492 ? -33.101 -26.953 44.301 1.00 52.38 492 LEU A O 1
ATOM 4068 N N . SER A 1 493 ? -32.913 -26.174 42.206 1.00 53.31 493 SER A N 1
ATOM 4069 C CA . SER A 1 493 ? -33.415 -27.386 41.544 1.00 53.31 493 SER A CA 1
ATOM 4070 C C . SER A 1 493 ? -32.399 -28.531 41.604 1.00 53.31 493 SER A C 1
ATOM 4072 O O . SER A 1 493 ? -32.769 -29.674 41.875 1.00 53.31 493 SER A O 1
ATOM 4074 N N . TYR A 1 494 ? -31.108 -28.205 41.471 1.00 52.72 494 TYR A N 1
ATOM 4075 C CA . TYR A 1 494 ? -29.995 -29.137 41.637 1.00 52.72 494 TYR A CA 1
ATOM 4076 C C . TYR A 1 494 ? -29.921 -29.657 43.074 1.00 52.72 494 TYR A C 1
ATOM 4078 O O . TYR A 1 494 ? -29.815 -30.860 43.286 1.00 52.72 494 TYR A O 1
ATOM 4086 N N . VAL A 1 495 ? -30.078 -28.777 44.067 1.00 55.38 495 VAL A N 1
ATOM 4087 C CA . VAL A 1 495 ? -30.155 -29.146 45.489 1.00 55.38 495 VAL A CA 1
ATOM 4088 C C . VAL A 1 495 ? -31.395 -30.004 45.776 1.00 55.38 495 VAL A C 1
ATOM 4090 O O . VAL A 1 495 ? -31.295 -30.982 46.513 1.00 55.38 495 VAL A O 1
ATOM 4093 N N . LYS A 1 496 ? -32.555 -29.701 45.175 1.00 57.97 496 LYS A N 1
ATOM 4094 C CA . LYS A 1 496 ? -33.771 -30.530 45.293 1.00 57.97 496 LYS A CA 1
ATOM 4095 C C . LYS A 1 496 ? -33.606 -31.921 44.670 1.00 57.97 496 LYS A C 1
ATOM 4097 O O . LYS A 1 496 ? -34.055 -32.891 45.270 1.00 57.97 496 LYS A O 1
ATOM 4102 N N . LYS A 1 497 ? -32.955 -32.033 43.506 1.00 58.44 497 LYS A N 1
ATOM 4103 C CA . LYS A 1 497 ? -32.641 -33.320 42.855 1.00 58.44 497 LYS A CA 1
ATOM 4104 C C . LYS A 1 497 ? -31.568 -34.111 43.609 1.00 58.44 497 LYS A C 1
ATOM 4106 O O . LYS A 1 497 ? -31.699 -35.323 43.736 1.00 58.44 497 LYS A O 1
ATOM 4111 N N . ALA A 1 498 ? -30.548 -33.440 44.146 1.00 54.94 498 ALA A N 1
ATOM 4112 C CA . ALA A 1 498 ? -29.494 -34.060 44.952 1.00 54.94 498 ALA A CA 1
ATOM 4113 C C . ALA A 1 498 ? -30.012 -34.583 46.305 1.00 54.94 498 ALA A C 1
ATOM 4115 O O . ALA A 1 498 ? -29.476 -35.548 46.837 1.00 54.94 498 ALA A O 1
ATOM 4116 N N . ARG A 1 499 ? -31.087 -33.992 46.843 1.00 52.94 499 ARG A N 1
ATOM 4117 C CA . ARG A 1 499 ? -31.787 -34.445 48.059 1.00 52.94 499 ARG A CA 1
ATOM 4118 C C . ARG A 1 499 ? -32.883 -35.489 47.785 1.00 52.94 499 ARG A C 1
ATOM 4120 O O . ARG A 1 499 ? -33.879 -35.497 48.498 1.00 52.94 499 ARG A O 1
ATOM 4127 N N . GLY A 1 500 ? -32.722 -36.305 46.740 1.00 45.50 500 GLY A N 1
ATOM 4128 C CA . GLY A 1 500 ? -33.689 -37.280 46.220 1.00 45.50 500 GLY A CA 1
ATOM 4129 C C . GLY A 1 500 ? -34.774 -37.770 47.191 1.00 45.50 500 GLY A C 1
ATOM 4130 O O . GLY A 1 500 ? -34.471 -38.291 48.257 1.00 45.50 500 GLY A O 1
ATOM 4131 N N . GLY A 1 501 ? -36.034 -37.618 46.764 1.00 50.34 501 GLY A N 1
ATOM 4132 C CA . GLY A 1 501 ? -37.205 -38.404 47.175 1.00 50.34 501 GLY A CA 1
ATOM 4133 C C . GLY A 1 501 ? -37.177 -39.022 48.573 1.00 50.34 501 GLY A C 1
ATOM 4134 O O . GLY A 1 501 ? -36.975 -40.221 48.715 1.00 50.34 501 GLY A O 1
ATOM 4135 N N . GLY A 1 502 ? -37.462 -38.221 49.592 1.00 39.34 502 GLY A N 1
ATOM 4136 C CA . GLY A 1 502 ? -37.707 -38.711 50.940 1.00 39.34 502 GLY A CA 1
ATOM 4137 C C . GLY A 1 502 ? -38.469 -37.666 51.731 1.00 39.34 502 GLY A C 1
ATOM 4138 O O . GLY A 1 502 ? -37.886 -36.720 52.252 1.00 39.34 502 GLY A O 1
ATOM 4139 N N . SER A 1 503 ? -39.788 -37.815 51.794 1.00 45.94 503 SER A N 1
ATOM 4140 C CA . SER A 1 503 ? -40.603 -37.159 52.809 1.00 45.94 503 SER A CA 1
ATOM 4141 C C . SER A 1 503 ? -40.091 -37.559 54.193 1.00 45.94 503 SER A C 1
ATOM 4143 O O . SER A 1 503 ? -40.170 -38.732 54.554 1.00 45.94 503 SER A O 1
ATOM 4145 N N . VAL A 1 504 ? -39.623 -36.594 54.978 1.00 34.56 504 VAL A N 1
ATOM 4146 C CA . VAL A 1 504 ? -39.582 -36.720 56.438 1.00 34.56 504 VAL A CA 1
ATOM 4147 C C . VAL A 1 504 ? -40.465 -35.597 56.984 1.00 34.56 504 VAL A C 1
ATOM 4149 O O . VAL A 1 504 ? -40.255 -34.441 56.604 1.00 34.56 504 VAL A O 1
ATOM 4152 N N . PRO A 1 505 ? -41.515 -35.919 57.761 1.00 39.41 505 PRO A N 1
ATOM 4153 C CA . PRO A 1 505 ? -42.487 -34.936 58.198 1.00 39.41 505 PRO A CA 1
ATOM 4154 C C . PRO A 1 505 ? -41.913 -34.025 59.280 1.00 39.41 505 PRO A C 1
ATOM 4156 O O . PRO A 1 505 ? -40.973 -34.363 59.995 1.00 39.41 505 PRO A O 1
ATOM 4159 N N . VAL A 1 506 ? -42.538 -32.857 59.349 1.00 42.91 506 VAL A N 1
ATOM 4160 C CA . VAL A 1 506 ? -42.343 -31.795 60.329 1.00 42.91 506 VAL A CA 1
ATOM 4161 C C . VAL A 1 506 ? -42.488 -32.326 61.759 1.00 42.91 506 VAL A C 1
ATOM 4163 O O . VAL A 1 506 ? -43.492 -32.966 62.077 1.00 42.91 506 VAL A O 1
ATOM 4166 N N . SER A 1 507 ? -41.531 -31.963 62.613 1.00 37.62 507 SER A N 1
ATOM 4167 C CA . SER A 1 507 ? -41.746 -31.656 64.032 1.00 37.62 507 SER A CA 1
ATOM 4168 C C . SER A 1 507 ? -40.941 -30.418 64.387 1.00 37.62 507 SER A C 1
ATOM 4170 O O . SER A 1 507 ? -39.708 -30.481 64.159 1.00 37.62 507 SER A O 1
#

Foldseek 3Di:
DDPVCVDPVVVVVVVVLVVLLVCLQCVVVVVCVVCVVVCVPCVVVQPPVQVVLVLVLLVVVCVVVVHDSVVSCCVLVPQQFAPDDPPDDPDDPDDALLVVLLVQLVCVAVVQVVVDDVSVVVCQQQQFALHVDDDPVSNVRNLVSLASDDPDPVQSVVQSSLSSRLVRVLCVQPPPVLSVVLLRVQSSCLRHPLQVCCCVQVVDRDTHHYSLRSSLLSLLLCCQQQQAGWTFGPPSSCSVVCSVVVNPPRPTRRSSSNNSNVLSVLVVVVVCVSVVNDDPDSSVSSNSSSVVSNVSSVVVVSNVVNVLVVLLVVLVCCVVPPVVNVSNLVSLVVSCSVPVLPLSSLLVNLCSVCVVAHDPSSLVSLVSSLVSQCVPPLLVSLVSVLVNCVRPVDADALVSLLSSLVSCVVVVNLVSSLSNLVSLLPDPPHDPVCNLVSLQVSLVSCVVVVVLVVSLVSLVVSCVVPVPPPCNVVSVVVSVVSVVVCCCPDPVNVVVVVVPDDDDDDD

pLDDT: mean 81.69, std 17.0, range [29.97, 98.44]